Protein AF-A0A1B0BHH6-F1 (afdb_monomer_lite)

Sequence (664 aa):
THTTLCHPQTNGPFKRWLRALKNAIKRHGNTKWTNVLPLVLVGPRNTVSADTPYVRAKLVHGTTLQVPGQIAAAKPYSAYNASANTTCLQCKSTRKYTFIISQIIEFLEIAGMFISIVAHHFSMNAKVISTSVVALFSFFKISTELKLFEHHKNEIRENVFSPYHNPHFLGTRGIIVQLMEWPFLDIAEECRTLLGPRGYGGVQLLSYYIGSRSGTESDFWTMSRICNDAGVRLYADVNLNHMASLSTAYYSNVSTNGVVLSSLNRIVNITDYHYPGVPFTKSDFHKFCIVNNSVHAHEIRNCQKNGHPDLNHAQSGVKEKMVLMLNQFLKMGVAGFRIDAAKHVWPKDMKHIFDSLDNLNVDFNFSIGSRPFFYHDVVDMGSDSISKTEYTPIGVVTEYLYAVKLANIINAKSAPLTSLINWGPAMGFLSHQNALVFVDSHDTQRGLVSELSRNRVLTHKERTKYVIANVFMLAHPFGRLKRIMSSYHYLDGDVNRGAPRVNTTDGIRGPEFDANYQCRRVSGWVCEHRWPVMLNMVAFANYFNGRNLRETSVMYFQTNGPNQIAFCRGHAAFVAINNDSERIFSKKLYTSLPPGTYCDIITGGLAPNSDGCLGRHLLVNEQSYAQLQLPVASHVKFKYAHRIPNLNYGVLIVYVESKLREIR

Secondary structure (DSSP, 8-state):
-------GGGHHHHHHHHHHHHHHHHHT--S-GGGTHHHHTHHHHHSEETTEEEEHHHHHHSS----TT-------------------TTTTTHHHHHHHHHHHHHHHHHHHHHHHHHHTT----TTSHHHHHHHHHHHHHHHHHHHHHHHHHHHHHHTTS-GGG-----TT--EEEEETT--HHHHHHHIIIIITTTT--EEEEE-SSS-BTTB-HHHHHHHHHHHHHTT-EEEEEEE-SB-----TTTSTT---SSEEE-TTS-EEETTTTBBTTTTB-GGGBPPS-B---TT-HHHHHHSBGGGPPBB-TTSHHHHHHHHHHHHHHHHTT--EEEEETGGGS-HHHHHHHHHTSPPP-GGGSPPTTPPPEEEE-----SS-SS-GGGGGGGSEEE-HHHHHHHHHHHTTSSS-GGGGGG-SGGGTPPPGGGEEEES--TTGGGT--TTS-TT-S--GGGHHHHHHHHHHHHHS--SSEEEEEE-B---TT-TT--SPBPTTSSPBPPP-B-TTSPBPGGGTB--GGGSHHHHHHHHHHHHHTTS-HHHHSEEEEEESSTTEEEEEETTTEEEEEE--SS--EEEEEE--SPSEEEE-TTTT-BPTTSSSBSS-EEEE-TTSEEEEEE---------S-S--TT---SEEEEEGGGB-----

InterPro domains:
  IPR006046 Alpha amylase [PR00110] (231-242)
  IPR006046 Alpha amylase [PR00110] (334-345)
  IPR006046 Alpha amylase [PR00110] (373-391)
  IPR006046 Alpha amylase [PR00110] (433-445)
  IPR006047 Glycosyl hydrolase family 13, catalytic domain [PF00128] (212-347)
  IPR006047 Glycosyl hydrolase family 13, catalytic domain [SM00642] (174-541)
  IPR006048 Alpha-amylase/branching enzyme, C-terminal all beta [PF02806] (559-634)
  IPR013780 Glycosyl hydrolase, all-beta [G3DSA:2.60.40.1180] (552-643)
  IPR017853 Glycoside hydrolase superfamily [SSF51445] (166-540)
  IPR031319 Alpha-amylase, C-terminal domain [SM00632] (559-639)

Structure (mmCIF, N/CA/C/O backbone):
data_AF-A0A1B0BHH6-F1
#
_entry.id   AF-A0A1B0BHH6-F1
#
loop_
_atom_site.group_PDB
_atom_site.id
_atom_site.type_symbol
_atom_site.label_atom_id
_atom_site.label_alt_id
_atom_site.label_comp_id
_atom_site.label_asym_id
_atom_site.label_entity_id
_atom_site.label_seq_id
_atom_site.pdbx_PDB_ins_code
_atom_site.Cartn_x
_atom_site.Cartn_y
_atom_site.Cartn_z
_atom_site.occupancy
_atom_site.B_iso_or_equiv
_atom_site.auth_seq_id
_atom_site.auth_comp_id
_atom_site.auth_asym_id
_atom_site.auth_atom_id
_atom_site.pdbx_PDB_model_num
ATOM 1 N N . THR A 1 1 ? -57.599 9.030 5.280 1.00 27.88 1 THR A N 1
ATOM 2 C CA . THR A 1 1 ? -56.856 9.918 6.199 1.00 27.88 1 THR A CA 1
ATOM 3 C C . THR A 1 1 ? -55.374 9.574 6.122 1.00 27.88 1 THR A C 1
ATOM 5 O O . THR A 1 1 ? -55.040 8.403 6.154 1.00 27.88 1 THR A O 1
ATOM 8 N N . HIS A 1 2 ? -54.545 10.599 5.878 1.00 25.17 2 HIS A N 1
ATOM 9 C CA . HIS A 1 2 ? -53.069 10.672 5.805 1.00 25.17 2 HIS A CA 1
ATOM 10 C C . HIS A 1 2 ? -52.256 9.658 4.968 1.00 25.17 2 HIS A C 1
ATOM 12 O O . HIS A 1 2 ? -51.826 8.612 5.435 1.00 25.17 2 HIS A O 1
ATOM 18 N N . THR A 1 3 ? -51.910 10.082 3.745 1.00 29.16 3 THR A N 1
ATOM 19 C CA . THR A 1 3 ? -50.666 9.699 3.057 1.00 29.16 3 THR A CA 1
ATOM 20 C C . THR A 1 3 ? -49.457 10.182 3.860 1.00 29.16 3 THR A C 1
ATOM 22 O O . THR A 1 3 ? -49.413 11.352 4.249 1.00 29.16 3 THR A O 1
ATOM 25 N N . THR A 1 4 ? -48.477 9.307 4.064 1.00 32.75 4 THR A N 1
ATOM 26 C CA . THR A 1 4 ? -47.165 9.604 4.651 1.00 32.75 4 THR A CA 1
ATOM 27 C C . THR A 1 4 ? -46.501 10.801 3.953 1.00 32.75 4 THR A C 1
ATOM 29 O O . THR A 1 4 ? -46.492 10.905 2.726 1.00 32.75 4 THR A O 1
ATOM 32 N N . LEU A 1 5 ? -46.006 11.744 4.761 1.00 28.64 5 LEU A N 1
ATOM 33 C CA . LEU A 1 5 ? -45.487 13.054 4.357 1.00 28.64 5 LEU A CA 1
ATOM 34 C C . LEU A 1 5 ? -44.189 12.941 3.540 1.00 28.64 5 LEU A C 1
ATOM 36 O O . LEU A 1 5 ? -43.114 12.726 4.091 1.00 28.64 5 LEU A O 1
ATOM 40 N N . CYS A 1 6 ? -44.269 13.200 2.234 1.00 35.56 6 CYS A N 1
ATOM 41 C CA . CYS A 1 6 ? -43.178 13.882 1.540 1.00 35.56 6 CYS A CA 1
ATOM 42 C C . CYS A 1 6 ? -43.222 15.382 1.899 1.00 35.56 6 CYS A C 1
ATOM 44 O O . CYS A 1 6 ? -44.297 15.928 2.167 1.00 35.56 6 CYS A O 1
ATOM 46 N N . HIS A 1 7 ? -42.063 16.050 1.903 1.00 36.25 7 HIS A N 1
ATOM 47 C CA . HIS A 1 7 ? -41.911 17.483 2.200 1.00 36.25 7 HIS A CA 1
ATOM 48 C C . HIS A 1 7 ? -42.986 18.329 1.470 1.00 36.25 7 HIS A C 1
ATOM 50 O O . HIS A 1 7 ? -43.226 18.060 0.289 1.00 36.25 7 HIS A O 1
ATOM 56 N N . PRO A 1 8 ? -43.626 19.349 2.082 1.00 41.16 8 PRO A N 1
ATOM 57 C CA . PRO A 1 8 ? -44.790 20.055 1.513 1.00 41.16 8 PRO A CA 1
ATOM 58 C C . PRO A 1 8 ? -44.600 20.560 0.073 1.00 41.16 8 PRO A C 1
ATOM 60 O O . PRO A 1 8 ? -45.520 20.507 -0.741 1.00 41.16 8 PRO A O 1
ATOM 63 N N . GLN A 1 9 ? -43.371 20.953 -0.271 1.00 42.09 9 GLN A N 1
ATOM 64 C CA . GLN A 1 9 ? -42.975 21.416 -1.607 1.00 42.09 9 GLN A CA 1
ATOM 65 C C . GLN A 1 9 ? -42.968 20.311 -2.690 1.00 42.09 9 GLN A C 1
ATOM 67 O O . GLN A 1 9 ? -42.988 20.606 -3.881 1.00 42.09 9 GLN A O 1
ATOM 72 N N . THR A 1 10 ? -42.975 19.030 -2.309 1.00 42.94 10 THR A N 1
ATOM 73 C CA . THR A 1 10 ? -42.855 17.872 -3.223 1.00 42.94 10 THR A CA 1
ATOM 74 C C . THR A 1 10 ? -44.192 17.194 -3.553 1.00 42.94 10 THR A C 1
ATOM 76 O O . THR A 1 10 ? -44.294 16.452 -4.534 1.00 42.94 10 THR A O 1
ATOM 79 N N . ASN A 1 11 ? -45.260 17.511 -2.811 1.00 47.59 11 ASN A N 1
ATOM 80 C CA . ASN A 1 11 ? -46.588 16.917 -3.005 1.00 47.59 11 ASN A CA 1
ATOM 81 C C . ASN A 1 11 ? -47.253 17.324 -4.331 1.00 47.59 11 ASN A C 1
ATOM 83 O O . ASN A 1 11 ? -47.922 16.509 -4.972 1.00 47.59 11 ASN A O 1
ATOM 87 N N . GLY A 1 12 ? -47.073 18.574 -4.763 1.00 53.06 12 GLY A N 1
ATOM 88 C CA . GLY A 1 12 ? -47.576 19.065 -6.052 1.00 53.06 12 GLY A CA 1
ATOM 89 C C . GLY A 1 12 ? -46.929 18.353 -7.252 1.00 53.06 12 GLY A C 1
ATOM 90 O O . GLY A 1 12 ? -47.652 17.759 -8.061 1.00 53.06 12 GLY A O 1
ATOM 91 N N . PRO A 1 13 ? -45.585 18.340 -7.349 1.00 52.41 13 PRO A N 1
ATOM 92 C CA . PRO A 1 13 ? -44.849 17.634 -8.399 1.00 52.41 13 PRO A CA 1
ATOM 93 C C . PRO A 1 13 ? -45.172 16.135 -8.485 1.00 52.41 13 PRO A C 1
ATOM 95 O O . PRO A 1 13 ? -45.364 15.604 -9.583 1.00 52.41 13 PRO A O 1
ATOM 98 N N . PHE A 1 14 ? -45.302 15.456 -7.339 1.00 49.16 14 PHE A N 1
ATOM 99 C CA . PHE A 1 14 ? -45.637 14.031 -7.288 1.00 49.16 14 PHE A CA 1
ATOM 100 C C . PHE A 1 14 ? -47.052 13.748 -7.813 1.00 49.16 14 PHE A C 1
ATOM 102 O O . PHE A 1 14 ? -47.242 12.874 -8.662 1.00 49.16 14 PHE A O 1
ATOM 109 N N . LYS A 1 15 ? -48.051 14.538 -7.393 1.00 52.47 15 LYS A N 1
ATOM 110 C CA . LYS A 1 15 ? -49.434 14.409 -7.886 1.00 52.47 15 LYS A CA 1
ATOM 111 C C . LYS A 1 15 ? -49.543 14.673 -9.392 1.00 52.47 15 LYS A C 1
ATOM 113 O O . LYS A 1 15 ? -50.287 13.965 -10.073 1.00 52.47 15 LYS A O 1
ATOM 118 N N . ARG A 1 16 ? -48.796 15.649 -9.928 1.00 59.22 16 ARG A N 1
ATOM 119 C CA . ARG A 1 16 ? -48.742 15.933 -11.378 1.00 59.22 16 ARG A CA 1
ATOM 120 C C . ARG A 1 16 ? -48.140 14.769 -12.163 1.00 59.22 16 ARG A C 1
ATOM 122 O O . ARG A 1 16 ? -48.724 14.342 -13.157 1.00 59.22 16 ARG A O 1
ATOM 129 N N . TRP A 1 17 ? -47.027 14.216 -11.685 1.00 61.88 17 TRP A N 1
ATOM 130 C CA . TRP A 1 17 ? -46.388 13.055 -12.307 1.00 61.88 17 TRP A CA 1
ATOM 131 C C . TRP A 1 17 ? -47.300 11.822 -12.300 1.00 61.88 17 TRP A C 1
ATOM 133 O O . TRP A 1 17 ? -47.495 11.188 -13.336 1.00 61.88 17 TRP A O 1
ATOM 143 N N . LEU A 1 18 ? -47.946 11.536 -11.166 1.00 56.75 18 LEU A N 1
ATOM 144 C CA . LEU A 1 18 ? -48.857 10.399 -11.035 1.00 56.75 18 LEU A CA 1
ATOM 145 C C . LEU A 1 18 ? -50.078 10.525 -11.961 1.00 56.75 18 LEU A C 1
ATOM 147 O O . LEU A 1 18 ? -50.542 9.530 -12.517 1.00 56.75 18 LEU A O 1
ATOM 151 N N . ARG A 1 19 ? -50.594 11.745 -12.164 1.00 62.09 19 ARG A N 1
ATOM 152 C CA . ARG A 1 19 ? -51.700 12.013 -13.097 1.00 62.09 19 ARG A CA 1
ATOM 153 C C . ARG A 1 19 ? -51.282 11.782 -14.553 1.00 62.09 19 ARG A C 1
ATOM 155 O O . ARG A 1 19 ? -52.027 11.144 -15.293 1.00 62.09 19 ARG A O 1
ATOM 162 N N . ALA A 1 20 ? -50.092 12.241 -14.943 1.00 63.00 20 ALA A N 1
ATOM 163 C CA . ALA A 1 20 ? -49.548 12.018 -16.283 1.00 63.00 20 ALA A CA 1
ATOM 164 C C . ALA A 1 20 ? -49.331 10.522 -16.569 1.00 63.00 20 ALA A C 1
ATOM 166 O O . ALA A 1 20 ? -49.747 10.030 -17.617 1.00 63.00 20 ALA A O 1
ATOM 167 N N . LEU A 1 21 ? -48.778 9.781 -15.602 1.00 64.62 21 LEU A N 1
ATOM 168 C CA . LEU A 1 21 ? -48.580 8.336 -15.709 1.00 64.62 21 LEU A CA 1
ATOM 169 C C . LEU A 1 21 ? -49.911 7.582 -15.849 1.00 64.62 21 LEU A C 1
ATOM 171 O O . LEU A 1 21 ? -50.059 6.752 -16.742 1.00 64.62 21 LEU A O 1
ATOM 175 N N . LYS A 1 22 ? -50.909 7.907 -15.017 1.00 64.19 22 LYS A N 1
ATOM 176 C CA . LYS A 1 22 ? -52.246 7.294 -15.096 1.00 64.19 22 LYS A CA 1
ATOM 177 C C . LYS A 1 22 ? -52.918 7.541 -16.447 1.00 64.19 22 LYS A C 1
ATOM 179 O O . LYS A 1 22 ? -53.512 6.621 -17.000 1.00 64.19 22 LYS A O 1
ATOM 184 N N . ASN A 1 23 ? -52.812 8.753 -16.992 1.00 65.38 23 ASN A N 1
ATOM 185 C CA . ASN A 1 23 ? -53.379 9.079 -18.301 1.00 65.38 23 ASN A CA 1
ATOM 186 C C . ASN A 1 23 ? -52.669 8.334 -19.438 1.00 65.38 23 ASN A C 1
ATOM 188 O O . ASN A 1 23 ? -53.336 7.844 -20.346 1.00 65.38 23 ASN A O 1
ATOM 192 N N . ALA A 1 24 ? -51.341 8.208 -19.372 1.00 66.12 24 ALA A N 1
ATOM 193 C CA . ALA A 1 24 ? -50.573 7.462 -20.362 1.00 66.12 24 ALA A CA 1
ATOM 194 C C . ALA A 1 24 ? -50.929 5.967 -20.339 1.00 66.12 24 ALA A C 1
ATOM 196 O O . ALA A 1 24 ? -51.211 5.395 -21.385 1.00 66.12 24 ALA A O 1
ATOM 197 N N . ILE A 1 25 ? -51.039 5.361 -19.152 1.00 64.31 25 ILE A N 1
ATOM 198 C CA . ILE A 1 25 ? -51.458 3.959 -19.002 1.00 64.31 25 ILE A CA 1
ATOM 199 C C . ILE A 1 25 ? -52.874 3.736 -19.557 1.00 64.31 25 ILE A C 1
ATOM 201 O O . ILE A 1 25 ? -53.089 2.796 -20.319 1.00 64.31 25 ILE A O 1
ATOM 205 N N . LYS A 1 26 ? -53.831 4.622 -19.237 1.00 68.19 26 LYS A N 1
ATOM 206 C CA . LYS A 1 26 ? -55.217 4.523 -19.732 1.00 68.19 26 LYS A CA 1
ATOM 207 C C . LYS A 1 26 ? -55.317 4.570 -21.259 1.00 68.19 26 LYS A C 1
ATOM 209 O O . LYS A 1 26 ? -56.177 3.903 -21.821 1.00 68.19 26 LYS A O 1
ATOM 214 N N . ARG A 1 27 ? -54.435 5.316 -21.936 1.00 66.50 27 ARG A N 1
ATOM 215 C CA . ARG A 1 27 ? -54.416 5.413 -23.407 1.00 66.50 27 ARG A CA 1
ATOM 216 C C . ARG A 1 27 ? -53.961 4.134 -24.110 1.00 66.50 27 ARG A C 1
ATOM 218 O O . ARG A 1 27 ? -54.283 3.965 -25.277 1.00 66.50 27 ARG A O 1
ATOM 225 N N . HIS A 1 28 ? -53.257 3.233 -23.424 1.00 65.50 28 HIS A N 1
ATOM 226 C CA . HIS A 1 28 ? -52.828 1.959 -24.009 1.00 65.50 28 HIS A CA 1
ATOM 227 C C . HIS A 1 28 ? -53.898 0.854 -23.950 1.00 65.50 28 HIS A C 1
ATOM 229 O O . HIS A 1 28 ? -53.645 -0.232 -24.464 1.00 65.50 28 HIS A O 1
ATOM 235 N N . GLY A 1 29 ? -55.071 1.107 -23.346 1.00 54.72 29 GLY A N 1
ATOM 236 C CA . GLY A 1 29 ? -56.290 0.289 -23.485 1.00 54.72 29 GLY A CA 1
ATOM 237 C C . GLY A 1 29 ? -56.203 -1.192 -23.078 1.00 54.72 29 GLY A C 1
ATOM 238 O O . GLY A 1 29 ? -57.144 -1.939 -23.318 1.00 54.72 29 GLY A O 1
ATOM 239 N N . ASN A 1 30 ? -55.094 -1.639 -22.482 1.00 56.28 30 ASN A N 1
ATOM 240 C CA . ASN A 1 30 ? -54.796 -3.052 -22.244 1.00 56.28 30 ASN A CA 1
ATOM 241 C C . ASN A 1 30 ? -55.114 -3.459 -20.793 1.00 56.28 30 ASN A C 1
ATOM 243 O O . ASN A 1 30 ? -54.679 -2.796 -19.849 1.00 56.28 30 ASN A O 1
ATOM 247 N N . THR A 1 31 ? -55.814 -4.584 -20.603 1.00 50.97 31 THR A N 1
ATOM 248 C CA . THR A 1 31 ? -56.132 -5.164 -19.283 1.00 50.97 31 THR A CA 1
ATOM 249 C C . THR A 1 31 ? -54.884 -5.611 -18.509 1.00 50.97 31 THR A C 1
ATOM 251 O O . THR A 1 31 ? -54.912 -5.659 -17.281 1.00 50.97 31 THR A O 1
ATOM 254 N N . LYS A 1 32 ? -53.754 -5.845 -19.195 1.00 62.28 32 LYS A N 1
ATOM 255 C CA . LYS A 1 32 ? -52.427 -6.115 -18.611 1.00 62.28 32 LYS A CA 1
ATOM 256 C C . LYS A 1 32 ? -51.472 -4.934 -18.809 1.00 62.28 32 LYS A C 1
ATOM 258 O O . LYS A 1 32 ? -50.445 -5.036 -19.481 1.00 62.28 32 LYS A O 1
ATOM 263 N N . TRP A 1 33 ? -51.810 -3.794 -18.210 1.00 53.72 33 TRP A N 1
ATOM 264 C CA . TRP A 1 33 ? -51.033 -2.546 -18.280 1.00 53.72 33 TRP A CA 1
ATOM 265 C C . TRP A 1 33 ? -49.553 -2.686 -17.871 1.00 53.72 33 TRP A C 1
ATOM 267 O O . TRP A 1 33 ? -48.714 -1.909 -18.326 1.00 53.72 33 TRP A O 1
ATOM 277 N N . THR A 1 34 ? -49.208 -3.692 -17.063 1.00 60.72 34 THR A N 1
ATOM 278 C CA . THR A 1 34 ? -47.826 -4.008 -16.664 1.00 60.72 34 THR A CA 1
ATOM 279 C C . THR A 1 34 ? -46.916 -4.302 -17.857 1.00 60.72 34 THR A C 1
ATOM 281 O O . THR A 1 34 ? -45.734 -3.980 -17.808 1.00 60.72 34 THR A O 1
ATOM 284 N N . ASN A 1 35 ? -47.460 -4.831 -18.957 1.00 56.59 35 ASN A N 1
ATOM 285 C CA . ASN A 1 35 ? -46.676 -5.181 -20.145 1.00 56.59 35 ASN A CA 1
ATOM 286 C C . ASN A 1 35 ? -46.259 -3.953 -20.969 1.00 56.59 35 ASN A C 1
ATOM 288 O O . ASN A 1 35 ? -45.257 -3.993 -21.674 1.00 56.59 35 ASN A O 1
ATOM 292 N N . VAL A 1 36 ? -47.014 -2.854 -20.880 1.00 57.12 36 VAL A N 1
ATOM 293 C CA . VAL A 1 36 ? -46.724 -1.596 -21.593 1.00 57.12 36 VAL A CA 1
ATOM 294 C C . VAL A 1 36 ? -46.055 -0.557 -20.693 1.00 57.12 36 VAL A C 1
ATOM 296 O O . VAL A 1 36 ? -45.536 0.444 -21.183 1.00 57.12 36 VAL A O 1
ATOM 299 N N . LEU A 1 37 ? -46.016 -0.802 -19.378 1.00 59.62 37 LEU A N 1
ATOM 300 C CA . LEU A 1 37 ? -45.475 0.114 -18.378 1.00 59.62 37 LEU A CA 1
ATOM 301 C C . LEU A 1 37 ? -44.012 0.525 -18.635 1.00 59.62 37 LEU A C 1
ATOM 303 O O . LEU A 1 37 ? -43.740 1.724 -18.549 1.00 59.62 37 LEU A O 1
ATOM 307 N N . PRO A 1 38 ? -43.076 -0.377 -19.003 1.00 62.47 38 PRO A N 1
ATOM 308 C CA . PRO A 1 38 ? -41.693 0.020 -19.271 1.00 62.47 38 PRO A CA 1
ATOM 309 C C . PRO A 1 38 ? -41.581 1.021 -20.425 1.00 62.47 38 PRO A C 1
ATOM 311 O O . PRO A 1 38 ? -40.790 1.957 -20.348 1.00 62.47 38 PRO A O 1
ATOM 314 N N . LEU A 1 39 ? -42.414 0.860 -21.460 1.00 62.38 39 LEU A N 1
ATOM 315 C CA . LEU A 1 39 ? -42.466 1.751 -22.619 1.00 62.38 39 LEU A CA 1
ATOM 316 C C . LEU A 1 39 ? -43.119 3.093 -22.255 1.00 62.38 39 LEU A C 1
ATOM 318 O O . LEU A 1 39 ? -42.589 4.157 -22.570 1.00 62.38 39 LEU A O 1
ATOM 322 N N . VAL A 1 40 ? -44.233 3.045 -21.517 1.00 67.56 40 VAL A N 1
ATOM 323 C CA . VAL A 1 40 ? -44.950 4.229 -21.024 1.00 67.56 40 VAL A CA 1
ATOM 324 C C . VAL A 1 40 ? -44.062 5.085 -20.126 1.00 67.56 40 VAL A C 1
ATOM 326 O O . VAL A 1 40 ? -44.125 6.306 -20.209 1.00 67.56 40 VAL A O 1
ATOM 329 N N . LEU A 1 41 ? -43.210 4.475 -19.295 1.00 65.62 41 LEU A N 1
ATOM 330 C CA . LEU A 1 41 ? -42.314 5.183 -18.377 1.00 65.62 41 LEU A CA 1
ATOM 331 C C . LEU A 1 41 ? -41.176 5.938 -19.080 1.00 65.62 41 LEU A C 1
ATOM 333 O O . LEU A 1 41 ? -40.623 6.860 -18.477 1.00 65.62 41 LEU A O 1
ATOM 337 N N . VAL A 1 42 ? -40.848 5.620 -20.339 1.00 67.75 42 VAL A N 1
ATOM 338 C CA . VAL A 1 42 ? -39.834 6.364 -21.112 1.00 67.75 42 VAL A CA 1
ATOM 339 C C . VAL A 1 42 ? -40.268 7.815 -21.323 1.00 67.75 42 VAL A C 1
ATOM 341 O O . VAL A 1 42 ? -39.464 8.726 -21.134 1.00 67.75 42 VAL A O 1
ATOM 344 N N . GLY A 1 43 ? -41.547 8.045 -21.634 1.00 65.44 43 GLY A N 1
ATOM 345 C CA . GLY A 1 43 ? -42.096 9.385 -21.859 1.00 65.44 43 GLY A CA 1
ATOM 346 C C . GLY A 1 43 ? -41.910 10.311 -20.647 1.00 65.44 43 GLY A C 1
ATOM 347 O O . GLY A 1 43 ? -41.144 11.267 -20.735 1.00 65.44 43 GLY A O 1
ATOM 348 N N . PRO A 1 44 ? -42.511 10.013 -19.479 1.00 64.00 44 PRO A N 1
ATOM 349 C CA . PRO A 1 44 ? -42.394 10.826 -18.266 1.00 64.00 44 PRO A CA 1
ATOM 350 C C . PRO A 1 44 ? -40.960 11.008 -17.745 1.00 64.00 44 PRO A C 1
ATOM 352 O O . PRO A 1 44 ? -40.694 11.949 -16.994 1.00 64.00 44 PRO A O 1
ATOM 355 N N . ARG A 1 45 ? -40.035 10.102 -18.094 1.00 63.12 45 ARG A N 1
ATOM 356 C CA . ARG A 1 45 ? -38.611 10.198 -17.728 1.00 63.12 45 ARG A CA 1
ATOM 357 C C . ARG A 1 45 ? -37.822 11.115 -18.668 1.00 63.12 45 ARG A C 1
ATOM 359 O O . ARG A 1 45 ? -36.829 11.695 -18.226 1.00 63.12 45 ARG A O 1
ATOM 366 N N . ASN A 1 46 ? -38.292 11.286 -19.905 1.00 63.72 46 ASN A N 1
ATOM 367 C CA . ASN A 1 46 ? -37.699 12.161 -20.917 1.00 63.72 46 ASN A CA 1
ATOM 368 C C . ASN A 1 46 ? -38.393 13.519 -21.083 1.00 63.72 46 ASN A C 1
ATOM 370 O O . ASN A 1 46 ? -37.851 14.404 -21.739 1.00 63.72 46 ASN A O 1
ATOM 374 N N . THR A 1 47 ? -39.559 13.725 -20.476 1.00 62.41 47 THR A N 1
ATOM 375 C CA . THR A 1 47 ? -40.212 15.038 -20.452 1.00 62.41 47 THR A CA 1
ATOM 376 C C . THR A 1 47 ? -39.486 15.996 -19.510 1.00 62.41 47 THR A C 1
ATOM 378 O O . THR A 1 47 ? -39.212 15.651 -18.354 1.00 62.41 47 THR A O 1
ATOM 381 N N . VAL A 1 48 ? -39.222 17.212 -19.991 1.00 58.03 48 VAL A N 1
ATOM 382 C CA . VAL A 1 48 ? -38.750 18.333 -19.166 1.00 58.03 48 VAL A CA 1
ATOM 383 C C . VAL A 1 48 ? -39.798 18.620 -18.092 1.00 58.03 48 VAL A C 1
ATOM 385 O O . VAL A 1 48 ? -41.001 18.628 -18.363 1.00 58.03 48 VAL A O 1
ATOM 388 N N . SER A 1 49 ? -39.354 18.772 -16.846 1.00 54.38 49 SER A N 1
ATOM 389 C CA . SER A 1 49 ? -40.266 19.097 -15.752 1.00 54.38 49 SER A CA 1
ATOM 390 C C . SER A 1 49 ? -40.711 20.555 -15.868 1.00 54.38 49 SER A C 1
ATOM 392 O O . SER A 1 49 ? -39.897 21.416 -16.157 1.00 54.38 49 SER A O 1
ATOM 394 N N . ALA A 1 50 ? -41.970 20.876 -15.570 1.00 54.88 50 ALA A N 1
ATOM 395 C CA . ALA A 1 50 ? -42.382 22.284 -15.457 1.00 54.88 50 ALA A CA 1
ATOM 396 C C . ALA A 1 50 ? -41.672 23.008 -14.291 1.00 54.88 50 ALA A C 1
ATOM 398 O O . ALA A 1 50 ? -41.612 24.230 -14.264 1.00 54.88 50 ALA A O 1
ATOM 399 N N . ASP A 1 51 ? -41.128 22.237 -13.343 1.00 53.97 51 ASP A N 1
ATOM 400 C CA . ASP A 1 51 ? -40.486 22.731 -12.124 1.00 53.97 51 ASP A CA 1
ATOM 401 C C . ASP A 1 51 ? -38.946 22.866 -12.261 1.00 53.97 51 ASP A C 1
ATOM 403 O O . ASP A 1 51 ? -38.307 23.455 -11.394 1.00 53.97 51 ASP A O 1
ATOM 407 N N . THR A 1 52 ? -38.324 22.319 -13.322 1.00 53.34 52 THR A N 1
ATOM 408 C CA . THR A 1 52 ? -36.872 22.427 -13.593 1.00 53.34 52 THR A CA 1
ATOM 409 C C . THR A 1 52 ? -36.587 22.418 -15.103 1.00 53.34 52 THR A C 1
ATOM 411 O O . THR A 1 52 ? -37.192 21.626 -15.820 1.00 53.34 52 THR A O 1
ATOM 414 N N . PRO A 1 53 ? -35.608 23.186 -15.625 1.00 51.22 53 PRO A N 1
ATOM 415 C CA . PRO A 1 53 ? -35.321 23.242 -17.068 1.00 51.22 53 PRO A CA 1
ATOM 416 C C . PRO A 1 53 ? -34.629 21.976 -17.615 1.00 51.22 53 PRO A C 1
ATOM 418 O O . PRO A 1 53 ? -34.133 21.965 -18.740 1.00 51.22 53 PRO A O 1
ATOM 421 N N . TYR A 1 54 ? -34.577 20.894 -16.832 1.00 54.19 54 TYR A N 1
ATOM 422 C CA . TYR A 1 54 ? -33.851 19.673 -17.157 1.00 54.19 54 TYR A CA 1
ATOM 423 C C . TYR A 1 54 ? -34.779 18.460 -17.241 1.00 54.19 54 TYR A C 1
ATOM 425 O O . TYR A 1 54 ? -35.779 18.330 -16.532 1.00 54.19 54 TYR A O 1
ATOM 433 N N . VAL A 1 55 ? -34.397 17.519 -18.102 1.00 58.38 55 VAL A N 1
ATOM 434 C CA . VAL A 1 55 ? -35.031 16.204 -18.210 1.00 58.38 55 VAL A CA 1
ATOM 435 C C . VAL A 1 55 ? -34.673 15.357 -16.986 1.00 58.38 55 VAL A C 1
ATOM 437 O O . VAL A 1 55 ? -33.506 15.276 -16.601 1.00 58.38 55 VAL A O 1
ATOM 440 N N . ARG A 1 56 ? -35.661 14.675 -16.393 1.00 58.88 56 ARG A N 1
ATOM 441 C CA . ARG A 1 56 ? -35.476 13.888 -15.156 1.00 58.88 56 ARG A CA 1
ATOM 442 C C . ARG A 1 56 ? -34.422 12.791 -15.306 1.00 58.88 56 ARG A C 1
ATOM 444 O O . ARG A 1 56 ? -33.605 12.617 -14.410 1.00 58.88 56 ARG A O 1
ATOM 451 N N . ALA A 1 57 ? -34.386 12.107 -16.451 1.00 56.12 57 ALA A N 1
ATOM 452 C CA . ALA A 1 57 ? -33.346 11.123 -16.748 1.00 56.12 57 ALA A CA 1
ATOM 453 C C . ALA A 1 57 ? -31.930 11.727 -16.739 1.00 56.12 57 ALA A C 1
ATOM 455 O O . ALA A 1 57 ? -31.010 11.098 -16.228 1.00 56.12 57 ALA A O 1
ATOM 456 N N . LYS A 1 58 ? -31.758 12.971 -17.205 1.00 48.56 58 LYS A N 1
ATOM 457 C CA . LYS A 1 58 ? -30.453 13.646 -17.230 1.00 48.56 58 LYS A CA 1
ATOM 458 C C . LYS A 1 58 ? -29.964 14.024 -15.830 1.00 48.56 58 LYS A C 1
ATOM 460 O O . LYS A 1 58 ? -28.772 13.942 -15.571 1.00 48.56 58 LYS A O 1
ATOM 465 N N . LEU A 1 59 ? -30.875 14.375 -14.920 1.00 48.38 59 LEU A N 1
ATOM 466 C CA . LEU A 1 59 ? -30.543 14.660 -13.517 1.00 48.38 59 LEU A CA 1
ATOM 467 C C . LEU A 1 59 ? -30.103 13.406 -12.748 1.00 48.38 59 LEU A C 1
ATOM 469 O O . LEU A 1 59 ? -29.223 13.487 -11.901 1.00 48.38 59 LEU A O 1
ATOM 473 N N . VAL A 1 60 ? -30.718 12.257 -13.036 1.00 46.47 60 VAL A N 1
ATOM 474 C CA . VAL A 1 60 ? -30.472 11.010 -12.290 1.00 46.47 60 VAL A CA 1
ATOM 475 C C . VAL A 1 60 ? -29.357 10.171 -12.919 1.00 46.47 60 VAL A C 1
ATOM 477 O O . VAL A 1 60 ? -28.590 9.529 -12.209 1.00 46.47 60 VAL A O 1
ATOM 480 N N . HIS A 1 61 ? -29.253 10.172 -14.248 1.00 47.47 61 HIS A N 1
ATOM 481 C CA . HIS A 1 61 ? -28.364 9.284 -15.001 1.00 47.47 61 HIS A CA 1
ATOM 482 C C . HIS A 1 61 ? -27.320 10.031 -15.843 1.00 47.47 61 HIS A C 1
ATOM 484 O O . HIS A 1 61 ? -26.582 9.397 -16.590 1.00 47.47 61 HIS A O 1
ATOM 490 N N . GLY A 1 62 ? -27.276 11.367 -15.793 1.00 44.03 62 GLY A N 1
ATOM 491 C CA . GLY A 1 62 ? -26.359 12.182 -16.603 1.00 44.03 62 GLY A CA 1
ATOM 492 C C . GLY A 1 62 ? -26.676 12.210 -18.107 1.00 44.03 62 GLY A C 1
ATOM 493 O O . GLY A 1 62 ? -26.022 12.932 -18.854 1.00 44.03 62 GLY A O 1
ATOM 494 N N . THR A 1 63 ? -27.690 11.467 -18.569 1.00 59.22 63 THR A N 1
ATOM 495 C CA . THR A 1 63 ? -28.068 11.331 -19.986 1.00 59.22 63 THR A CA 1
ATOM 496 C C . THR A 1 63 ? -29.583 11.150 -20.174 1.00 59.22 63 THR A C 1
ATOM 498 O O . THR A 1 63 ? -30.306 10.841 -19.227 1.00 59.22 63 THR A O 1
ATOM 501 N N . THR A 1 64 ? -30.094 11.363 -21.389 1.00 60.19 64 THR A N 1
ATOM 502 C CA . THR A 1 64 ? -31.500 11.103 -21.761 1.00 60.19 64 THR A CA 1
ATOM 503 C C . THR A 1 64 ? -31.711 9.641 -22.155 1.00 60.19 64 THR A C 1
ATOM 505 O O . THR A 1 64 ? -30.808 9.011 -22.702 1.00 60.19 64 THR A O 1
ATOM 508 N N . LEU A 1 65 ? -32.908 9.093 -21.933 1.00 61.72 65 LEU A N 1
ATOM 509 C CA . LEU A 1 65 ? -33.233 7.718 -22.333 1.00 61.72 65 LEU A CA 1
ATOM 510 C C . LEU A 1 65 ? -33.628 7.677 -23.819 1.00 61.72 65 LEU A C 1
ATOM 512 O O . LEU A 1 65 ? -34.298 8.585 -24.299 1.00 61.72 65 LEU A O 1
ATOM 516 N N . GLN A 1 66 ? -33.273 6.622 -24.549 1.00 55.25 66 GLN A N 1
ATOM 517 C CA . GLN A 1 66 ? -33.721 6.413 -25.933 1.00 55.25 66 GLN A CA 1
ATOM 518 C C . GLN A 1 66 ? -34.392 5.047 -26.085 1.00 55.25 66 GLN A C 1
ATOM 520 O O . GLN A 1 66 ? -34.029 4.090 -25.400 1.00 55.25 66 GLN A O 1
ATOM 525 N N . VAL A 1 67 ? -35.384 4.959 -26.975 1.00 49.81 67 VAL A N 1
ATOM 526 C CA . VAL A 1 67 ? -36.063 3.696 -27.296 1.00 49.81 67 VAL A CA 1
ATOM 527 C C . VAL A 1 67 ? -35.207 2.922 -28.311 1.00 49.81 67 VAL A C 1
ATOM 529 O O . VAL A 1 67 ? -34.699 3.540 -29.252 1.00 49.81 67 VAL A O 1
ATOM 532 N N . PRO A 1 68 ? -35.033 1.594 -28.172 1.00 36.69 68 PRO A N 1
ATOM 533 C CA . PRO A 1 68 ? -34.294 0.791 -29.146 1.00 36.69 68 PRO A CA 1
ATOM 534 C C . PRO A 1 68 ? -34.995 0.847 -30.513 1.00 36.69 68 PRO A C 1
ATOM 536 O O . PRO A 1 68 ? -36.032 0.219 -30.701 1.00 36.69 68 PRO A O 1
ATOM 539 N N . GLY A 1 69 ? -34.466 1.644 -31.445 1.00 42.41 69 GLY A N 1
ATOM 540 C CA . GLY A 1 69 ? -35.058 1.845 -32.775 1.00 42.41 69 GLY A CA 1
ATOM 541 C C . GLY A 1 69 ? -34.787 3.204 -33.428 1.00 42.41 69 GLY A C 1
ATOM 542 O O . GLY A 1 69 ? -34.928 3.314 -34.637 1.00 42.41 69 GLY A O 1
ATOM 543 N N . GLN A 1 70 ? -34.336 4.224 -32.688 1.00 35.06 70 GLN A N 1
ATOM 544 C CA . GLN A 1 70 ? -33.985 5.542 -33.259 1.00 35.06 70 GLN A CA 1
ATOM 545 C C . GLN A 1 70 ? -32.508 5.677 -33.690 1.00 35.06 70 GLN A C 1
ATOM 547 O O . GLN A 1 70 ? -31.934 6.762 -33.645 1.00 35.06 70 GLN A O 1
ATOM 552 N N . ILE A 1 71 ? -31.879 4.585 -34.136 1.00 35.06 71 ILE A N 1
ATOM 553 C CA . ILE A 1 71 ? -30.522 4.609 -34.707 1.00 35.06 71 ILE A CA 1
ATOM 554 C C . ILE A 1 71 ? -30.640 4.398 -36.227 1.00 35.06 71 ILE A C 1
ATOM 556 O O . ILE A 1 71 ? -30.668 3.253 -36.666 1.00 35.06 71 ILE A O 1
ATOM 560 N N . ALA A 1 72 ? -30.733 5.517 -36.968 1.00 27.36 72 ALA A N 1
ATOM 561 C CA . ALA A 1 72 ? -30.702 5.750 -38.437 1.00 27.36 72 ALA A CA 1
ATOM 562 C C . ALA A 1 72 ? -31.939 6.574 -38.883 1.00 27.36 72 ALA A C 1
ATOM 564 O O . ALA A 1 72 ? -33.052 6.222 -38.522 1.00 27.36 72 ALA A O 1
ATOM 565 N N . ALA A 1 73 ? -31.873 7.670 -39.648 1.00 27.98 73 ALA A N 1
ATOM 566 C CA . ALA A 1 73 ? -30.789 8.305 -40.394 1.00 27.98 73 ALA A CA 1
ATOM 567 C C . ALA A 1 73 ? -31.091 9.802 -40.641 1.00 27.98 73 ALA A C 1
ATOM 569 O O . ALA A 1 73 ? -32.249 10.197 -40.728 1.00 27.98 73 ALA A O 1
ATOM 570 N N . ALA A 1 74 ? -30.039 10.588 -40.880 1.00 23.69 74 ALA A N 1
ATOM 571 C CA . ALA A 1 74 ? -29.983 11.505 -42.019 1.00 23.69 74 ALA A CA 1
ATOM 572 C C . ALA A 1 74 ? -28.510 11.675 -42.428 1.00 23.69 74 ALA A C 1
ATOM 574 O O . ALA A 1 74 ? -27.703 12.231 -41.686 1.00 23.69 74 ALA A O 1
ATOM 575 N N . LYS A 1 75 ? -28.153 11.167 -43.607 1.00 30.59 75 LYS A N 1
ATOM 576 C CA . LYS A 1 75 ? -27.002 11.624 -44.394 1.00 30.59 75 LYS A CA 1
ATOM 577 C C . LYS A 1 75 ? -27.422 11.661 -45.862 1.00 30.59 75 LYS A C 1
ATOM 579 O O . LYS A 1 75 ? -28.132 10.750 -46.288 1.00 30.59 75 LYS A O 1
ATOM 584 N N . PRO A 1 76 ? -26.893 12.615 -46.640 1.00 29.77 76 PRO A N 1
ATOM 585 C CA . PRO A 1 76 ? -26.556 12.346 -48.033 1.00 29.77 76 PRO A CA 1
ATOM 586 C C . PRO A 1 76 ? -25.063 12.575 -48.356 1.00 29.77 76 PRO A C 1
ATOM 588 O O . PRO A 1 76 ? -24.510 13.605 -47.989 1.00 29.77 76 PRO A O 1
ATOM 591 N N . TYR A 1 77 ? -24.516 11.609 -49.121 1.00 23.48 77 TYR A N 1
ATOM 592 C CA . TYR A 1 77 ? -23.442 11.661 -50.146 1.00 23.48 77 TYR A CA 1
ATOM 593 C C . TYR A 1 77 ? -21.983 11.951 -49.701 1.00 23.48 77 TYR A C 1
ATOM 595 O O . TYR A 1 77 ? -21.739 12.849 -48.915 1.00 23.48 77 TYR A O 1
ATOM 603 N N . SER A 1 78 ? -20.924 11.255 -50.160 1.00 27.59 78 SER A N 1
ATOM 604 C CA . SER A 1 78 ? -20.745 10.253 -51.234 1.00 27.59 78 SER A CA 1
ATOM 605 C C . SER A 1 78 ? -19.432 9.435 -51.082 1.00 27.59 78 SER A C 1
ATOM 607 O O . SER A 1 78 ? -18.462 9.926 -50.519 1.00 27.59 78 SER A O 1
ATOM 609 N N . ALA A 1 79 ? -19.483 8.188 -51.584 1.00 25.81 79 ALA A N 1
ATOM 610 C CA . ALA A 1 79 ? -18.465 7.306 -52.199 1.00 25.81 79 ALA A CA 1
ATOM 611 C C . ALA A 1 79 ? -17.039 7.119 -51.609 1.00 25.81 79 ALA A C 1
ATOM 613 O O . ALA A 1 79 ? -16.181 7.975 -51.774 1.00 25.81 79 ALA A O 1
ATOM 614 N N . TYR A 1 80 ? -16.728 5.916 -51.087 1.00 23.88 80 TYR A N 1
ATOM 615 C CA . TYR A 1 80 ? -16.037 4.827 -51.823 1.00 23.88 80 TYR A CA 1
ATOM 616 C C . TYR A 1 80 ? -15.950 3.516 -50.990 1.00 23.88 80 TYR A C 1
ATOM 618 O O . TYR A 1 80 ? -15.764 3.535 -49.776 1.00 23.88 80 TYR A O 1
ATOM 626 N N . ASN A 1 81 ? -16.134 2.392 -51.694 1.00 25.52 81 ASN A N 1
ATOM 627 C CA . ASN A 1 81 ? -16.040 0.960 -51.327 1.00 25.52 81 ASN A CA 1
ATOM 628 C C . ASN A 1 81 ? -14.615 0.536 -50.876 1.00 25.52 81 ASN A C 1
ATOM 630 O O . ASN A 1 81 ? -13.669 1.209 -51.256 1.00 25.52 81 ASN A O 1
ATOM 634 N N . ALA A 1 82 ? -14.309 -0.584 -50.196 1.00 27.28 82 ALA A N 1
ATOM 635 C CA . ALA A 1 82 ? -15.047 -1.685 -49.562 1.00 27.28 82 ALA A CA 1
ATOM 636 C C . ALA A 1 82 ? -14.072 -2.592 -48.754 1.00 27.28 82 ALA A C 1
ATOM 638 O O . ALA A 1 82 ? -12.907 -2.709 -49.117 1.00 27.28 82 ALA A O 1
ATOM 639 N N . SER A 1 83 ? -14.635 -3.334 -47.779 1.00 25.89 83 SER A N 1
ATOM 640 C CA . SER A 1 83 ? -14.225 -4.653 -47.214 1.00 25.89 83 SER A CA 1
ATOM 641 C C . SER A 1 83 ? -12.901 -4.767 -46.417 1.00 25.89 83 SER A C 1
ATOM 643 O O . SER A 1 83 ? -11.905 -4.177 -46.791 1.00 25.89 83 SER A O 1
ATOM 645 N N . ALA A 1 84 ? -12.784 -5.515 -45.309 1.00 27.91 84 ALA A N 1
ATOM 646 C CA . ALA A 1 84 ? -13.557 -6.667 -44.838 1.00 27.91 84 ALA A CA 1
ATOM 647 C C . ALA A 1 84 ? -13.638 -6.783 -43.295 1.00 27.91 84 ALA A C 1
ATOM 649 O O . ALA A 1 84 ? -12.798 -6.289 -42.549 1.00 27.91 84 ALA A O 1
ATOM 650 N N . ASN A 1 85 ? -14.698 -7.473 -42.866 1.00 26.95 85 ASN A N 1
ATOM 651 C CA . ASN A 1 85 ? -15.174 -7.740 -41.509 1.00 26.95 85 ASN A CA 1
ATOM 652 C C . ASN A 1 85 ? -14.358 -8.778 -40.716 1.00 26.95 85 ASN A C 1
ATOM 654 O O . ASN A 1 85 ? -13.923 -9.788 -41.260 1.00 26.95 85 ASN A O 1
ATOM 658 N N . THR A 1 86 ? -14.431 -8.665 -39.385 1.00 26.72 86 THR A N 1
ATOM 659 C CA . THR A 1 86 ? -14.842 -9.787 -38.512 1.00 26.72 86 THR A CA 1
ATOM 660 C C . THR A 1 86 ? -15.473 -9.229 -37.229 1.00 26.72 86 THR A C 1
ATOM 662 O O . THR A 1 86 ? -14.808 -8.635 -36.387 1.00 26.72 86 THR A O 1
ATOM 665 N N . THR A 1 87 ? -16.797 -9.358 -37.097 1.00 29.45 87 THR A N 1
ATOM 666 C CA . THR A 1 87 ? -17.583 -8.899 -35.938 1.00 29.45 87 THR A CA 1
ATOM 667 C C . THR A 1 87 ? -17.945 -10.080 -35.039 1.00 29.45 87 THR A C 1
ATOM 669 O O . THR A 1 87 ? -18.545 -11.056 -35.480 1.00 29.45 87 THR A O 1
ATOM 672 N N . CYS A 1 88 ? -17.609 -9.968 -33.751 1.00 24.42 88 CYS A N 1
ATOM 673 C CA . CYS A 1 88 ? -17.993 -10.910 -32.702 1.00 24.42 88 CYS A CA 1
ATOM 674 C C . CYS A 1 88 ? -19.503 -10.805 -32.403 1.00 24.42 88 CYS A C 1
ATOM 676 O O . CYS A 1 88 ? -20.000 -9.783 -31.923 1.00 24.42 88 CYS A O 1
ATOM 678 N N . LEU A 1 89 ? -20.241 -11.881 -32.690 1.00 25.38 89 LEU A N 1
ATOM 679 C CA . LEU A 1 89 ? -21.698 -12.006 -32.545 1.00 25.38 89 LEU A CA 1
ATOM 680 C C . LEU A 1 89 ? -22.178 -12.296 -31.104 1.00 25.38 89 LEU A C 1
ATOM 682 O O . LEU A 1 89 ? -23.383 -12.386 -30.878 1.00 25.38 89 LEU A O 1
ATOM 686 N N . GLN A 1 90 ? -21.293 -12.379 -30.102 1.00 26.64 90 GLN A N 1
ATOM 687 C CA . GLN A 1 90 ? -21.677 -12.766 -28.731 1.00 26.64 90 GLN A CA 1
ATOM 688 C C . GLN A 1 90 ? -22.030 -11.611 -27.767 1.00 26.64 90 GLN A C 1
ATOM 690 O O . GLN A 1 90 ? -22.622 -11.862 -26.720 1.00 26.64 90 GLN A O 1
ATOM 695 N N . CYS A 1 91 ? -21.816 -10.336 -28.117 1.00 26.39 91 CYS A N 1
ATOM 696 C CA . CYS A 1 91 ? -22.109 -9.206 -27.208 1.00 26.39 91 CYS A CA 1
ATOM 697 C C . CYS A 1 91 ? -23.580 -8.724 -27.167 1.00 26.39 91 CYS A C 1
ATOM 699 O O . CYS A 1 91 ? -23.902 -7.791 -26.428 1.00 26.39 91 CYS A O 1
ATOM 701 N N . LYS A 1 92 ? -24.504 -9.313 -27.945 1.00 26.41 92 LYS A N 1
ATOM 702 C CA . LYS A 1 92 ? -25.916 -8.858 -28.015 1.00 26.41 92 LYS A CA 1
ATOM 703 C C . LYS A 1 92 ? -26.875 -9.574 -27.054 1.00 26.41 92 LYS A C 1
ATOM 705 O O . LYS A 1 92 ? -27.958 -9.054 -26.790 1.00 26.41 92 LYS A O 1
ATOM 710 N N . SER A 1 93 ? -26.489 -10.729 -26.516 1.00 27.55 93 SER A N 1
ATOM 711 C CA . SER A 1 93 ? -27.338 -11.545 -25.634 1.00 27.55 93 SER A CA 1
ATOM 712 C C . SER A 1 93 ? -27.327 -11.034 -24.184 1.00 27.55 93 SER A C 1
ATOM 714 O O . SER A 1 93 ? -28.379 -10.823 -23.584 1.00 27.55 93 SER A O 1
ATOM 716 N N . THR A 1 94 ? -26.156 -10.694 -23.644 1.00 29.23 94 THR A N 1
ATOM 717 C CA . THR A 1 94 ? -25.953 -10.379 -22.218 1.00 29.23 94 THR A CA 1
ATOM 718 C C . THR A 1 94 ? -26.606 -9.074 -21.748 1.00 29.23 94 THR A C 1
ATOM 720 O O . THR A 1 94 ? -27.077 -9.015 -20.615 1.00 29.23 94 THR A O 1
ATOM 723 N N . ARG A 1 95 ? -26.739 -8.049 -22.609 1.00 30.89 95 ARG A N 1
ATOM 724 C CA . ARG A 1 95 ? -27.394 -6.766 -22.253 1.00 30.89 95 ARG A CA 1
ATOM 725 C C . ARG A 1 95 ? -28.919 -6.849 -22.117 1.00 30.89 95 ARG A C 1
ATOM 727 O O . ARG A 1 95 ? -29.507 -6.019 -21.427 1.00 30.89 95 ARG A O 1
ATOM 734 N N . LYS A 1 96 ? -29.575 -7.826 -22.757 1.00 27.45 96 LYS A N 1
ATOM 735 C CA . LYS A 1 96 ? -31.033 -8.021 -22.634 1.00 27.45 96 LYS A CA 1
ATOM 736 C C . LYS A 1 96 ? -31.412 -8.621 -21.278 1.00 27.45 96 LYS A C 1
ATOM 738 O O . LYS A 1 96 ? -32.413 -8.208 -20.700 1.00 27.45 96 LYS A O 1
ATOM 743 N N . TYR A 1 97 ? -30.598 -9.531 -20.746 1.00 30.08 97 TYR A N 1
ATOM 744 C CA . TYR A 1 97 ? -30.884 -10.208 -19.478 1.00 30.08 97 TYR A CA 1
ATOM 745 C C . TYR A 1 97 ? -30.670 -9.302 -18.256 1.00 30.08 97 TYR A C 1
ATOM 747 O O . TYR A 1 97 ? -31.489 -9.314 -17.341 1.00 30.08 97 TYR A O 1
ATOM 755 N N . THR A 1 98 ? -29.658 -8.427 -18.263 1.00 31.92 98 THR A N 1
ATOM 756 C CA . THR A 1 98 ? -29.382 -7.506 -17.138 1.00 31.92 98 THR A CA 1
ATOM 757 C C . THR A 1 98 ? -30.494 -6.472 -16.923 1.00 31.92 98 THR A C 1
ATOM 759 O O . THR A 1 98 ? -30.823 -6.142 -15.784 1.00 31.92 98 THR A O 1
ATOM 762 N N . PHE A 1 99 ? -31.115 -5.983 -18.003 1.00 32.53 99 PHE A N 1
ATOM 763 C CA . PHE A 1 99 ? -32.193 -4.991 -17.928 1.00 32.53 99 PHE A CA 1
ATOM 764 C C . PHE A 1 99 ? -33.516 -5.589 -17.424 1.00 32.53 99 PHE A C 1
ATOM 766 O O . PHE A 1 99 ? -34.229 -4.952 -16.652 1.00 32.53 99 PHE A O 1
ATOM 773 N N . ILE A 1 100 ? -33.824 -6.829 -17.819 1.00 31.88 100 ILE A N 1
ATOM 774 C CA . ILE A 1 100 ? -35.041 -7.536 -17.397 1.00 31.88 100 ILE A CA 1
ATOM 775 C C . ILE A 1 100 ? -34.946 -7.935 -15.914 1.00 31.88 100 ILE A C 1
ATOM 777 O O . ILE A 1 100 ? -35.906 -7.761 -15.168 1.00 31.88 100 ILE A O 1
ATOM 781 N N . ILE A 1 101 ? -33.774 -8.379 -15.450 1.00 36.84 101 ILE A N 1
ATOM 782 C CA . ILE A 1 101 ? -33.565 -8.834 -14.064 1.00 36.84 101 ILE A CA 1
ATOM 783 C C . ILE A 1 101 ? -33.583 -7.665 -13.065 1.00 36.84 101 ILE A C 1
ATOM 785 O O . ILE A 1 101 ? -34.162 -7.794 -11.987 1.00 36.84 101 ILE A O 1
ATOM 789 N N . SER A 1 102 ? -33.053 -6.490 -13.436 1.00 34.28 102 SER A N 1
ATOM 790 C CA . SER A 1 102 ? -33.139 -5.287 -12.589 1.00 34.28 102 SER A CA 1
ATOM 791 C C . SER A 1 102 ? -34.584 -4.850 -12.330 1.00 34.28 102 SER A C 1
ATOM 793 O O . SER A 1 102 ? -34.877 -4.343 -11.251 1.00 34.28 102 SER A O 1
ATOM 795 N N . GLN A 1 103 ? -35.487 -5.053 -13.296 1.00 37.25 103 GLN A N 1
ATOM 796 C CA . GLN A 1 103 ? -36.906 -4.731 -13.124 1.00 37.25 103 GLN A CA 1
ATOM 797 C C . GLN A 1 103 ? -37.657 -5.789 -12.310 1.00 37.25 103 GLN A C 1
ATOM 799 O O . GLN A 1 103 ? -38.594 -5.444 -11.598 1.00 37.25 103 GLN A O 1
ATOM 804 N N . ILE A 1 104 ? -37.231 -7.056 -12.361 1.00 37.34 104 ILE A N 1
ATOM 805 C CA . ILE A 1 104 ? -37.807 -8.133 -11.542 1.00 37.34 104 ILE A CA 1
ATOM 806 C C . ILE A 1 104 ? -37.469 -7.932 -10.056 1.00 37.34 104 ILE A C 1
ATOM 808 O O . ILE A 1 104 ? -38.337 -8.130 -9.213 1.00 37.34 104 ILE A O 1
ATOM 812 N N . ILE A 1 105 ? -36.257 -7.474 -9.724 1.00 38.41 105 ILE A N 1
ATOM 813 C CA . ILE A 1 105 ? -35.840 -7.217 -8.332 1.00 38.41 105 ILE A CA 1
ATOM 814 C C . ILE A 1 105 ? -36.609 -6.032 -7.721 1.00 38.41 105 ILE A C 1
ATOM 816 O O . ILE A 1 105 ? -37.147 -6.171 -6.625 1.00 38.41 105 ILE A O 1
ATOM 820 N N . GLU A 1 106 ? -36.760 -4.915 -8.447 1.00 41.69 106 GLU A N 1
ATOM 821 C CA . GLU A 1 106 ? -37.615 -3.798 -7.997 1.00 41.69 106 GLU A CA 1
ATOM 822 C C . GLU A 1 106 ? -39.079 -4.240 -7.820 1.00 41.69 106 GLU A C 1
ATOM 824 O O . GLU A 1 106 ? -39.752 -3.822 -6.879 1.00 41.69 106 GLU A O 1
ATOM 829 N N . PHE A 1 107 ? -39.579 -5.127 -8.687 1.00 37.56 107 PHE A N 1
ATOM 830 C CA . PHE A 1 107 ? -40.941 -5.653 -8.588 1.00 37.56 107 PHE A CA 1
ATOM 831 C C . PHE A 1 107 ? -41.130 -6.581 -7.374 1.00 37.56 107 PHE A C 1
ATOM 833 O O . PHE A 1 107 ? -42.176 -6.534 -6.729 1.00 37.56 107 PHE A O 1
ATOM 840 N N . LEU A 1 108 ? -40.121 -7.389 -7.028 1.00 36.88 108 LEU A N 1
ATOM 841 C CA . LEU A 1 108 ? -40.147 -8.298 -5.876 1.00 36.88 108 LEU A CA 1
ATOM 842 C C . LEU A 1 108 ? -40.041 -7.556 -4.533 1.00 36.88 108 LEU A C 1
ATOM 844 O O . LEU A 1 108 ? -40.720 -7.940 -3.582 1.00 36.88 108 LEU A O 1
ATOM 848 N N . GLU A 1 109 ? -39.277 -6.463 -4.456 1.00 40.25 109 GLU A N 1
ATOM 849 C CA . GLU A 1 109 ? -39.215 -5.608 -3.256 1.00 40.25 109 GLU A CA 1
ATOM 850 C C . GLU A 1 109 ? -40.543 -4.873 -3.009 1.00 40.25 109 GLU A C 1
ATOM 852 O O . GLU A 1 109 ? -41.035 -4.811 -1.879 1.00 40.25 109 GLU A O 1
ATOM 857 N N . ILE A 1 110 ? -41.182 -4.389 -4.079 1.00 41.03 110 ILE A N 1
ATOM 858 C CA . ILE A 1 110 ? -42.496 -3.736 -4.006 1.00 41.03 110 ILE A CA 1
ATOM 859 C C . ILE A 1 110 ? -43.597 -4.752 -3.660 1.00 41.03 110 ILE A C 1
ATOM 861 O O . ILE A 1 110 ? -44.478 -4.450 -2.852 1.00 41.03 110 ILE A O 1
ATOM 865 N N . ALA A 1 111 ? -43.541 -5.968 -4.214 1.00 38.19 111 ALA A N 1
ATOM 866 C CA . ALA A 1 111 ? -44.481 -7.044 -3.897 1.00 38.19 111 ALA A CA 1
ATOM 867 C C . ALA A 1 111 ? -44.330 -7.546 -2.450 1.00 38.19 111 ALA A C 1
ATOM 869 O O . ALA A 1 111 ? -45.336 -7.775 -1.780 1.00 38.19 111 ALA A O 1
ATOM 870 N N . GLY A 1 112 ? -43.099 -7.645 -1.933 1.00 38.38 112 GLY A N 1
ATOM 871 C CA . GLY A 1 112 ? -42.823 -7.997 -0.535 1.00 38.38 112 GLY A CA 1
ATOM 872 C C . GLY A 1 112 ? -43.358 -6.964 0.462 1.00 38.38 112 GLY A C 1
ATOM 873 O O . GLY A 1 112 ? -43.943 -7.331 1.483 1.00 38.38 112 GLY A O 1
ATOM 874 N N . MET A 1 113 ? -43.257 -5.670 0.136 1.00 39.12 113 MET A N 1
ATOM 875 C CA . MET A 1 113 ? -43.911 -4.611 0.914 1.00 39.12 113 MET A CA 1
ATOM 876 C C . MET A 1 113 ? -45.440 -4.717 0.862 1.00 39.12 113 MET A C 1
ATOM 878 O O . MET A 1 113 ? -46.099 -4.546 1.886 1.00 39.12 113 MET A O 1
ATOM 882 N N . PHE A 1 114 ? -46.015 -5.048 -0.297 1.00 35.81 114 PHE A N 1
ATOM 883 C CA . PHE A 1 114 ? -47.465 -5.187 -0.460 1.00 35.81 114 PHE A CA 1
ATOM 884 C C . PHE A 1 114 ? -48.038 -6.372 0.329 1.00 35.81 114 PHE A C 1
ATOM 886 O O . PHE A 1 114 ? -49.082 -6.240 0.961 1.00 35.81 114 PHE A O 1
ATOM 893 N N . ILE A 1 115 ? -47.341 -7.511 0.344 1.00 41.22 115 ILE A N 1
ATOM 894 C CA . ILE A 1 115 ? -47.767 -8.711 1.077 1.00 41.22 115 ILE A CA 1
ATOM 895 C C . ILE A 1 115 ? -47.705 -8.475 2.592 1.00 41.22 115 ILE A C 1
ATOM 897 O O . ILE A 1 115 ? -48.648 -8.836 3.293 1.00 41.22 115 ILE A O 1
ATOM 901 N N . SER A 1 116 ? -46.670 -7.790 3.093 1.00 40.88 116 SER A N 1
ATOM 902 C CA . SER A 1 116 ? -46.578 -7.409 4.513 1.00 40.88 116 SER A CA 1
ATOM 903 C C . SER A 1 116 ? -47.683 -6.438 4.942 1.00 40.88 116 SER A C 1
ATOM 905 O O . SER A 1 116 ? -48.201 -6.553 6.048 1.00 40.88 116 SER A O 1
ATOM 907 N N . ILE A 1 117 ? -48.096 -5.519 4.062 1.00 40.53 117 ILE A N 1
ATOM 908 C CA . ILE A 1 117 ? -49.195 -4.576 4.329 1.00 40.53 117 ILE A CA 1
ATOM 909 C C . ILE A 1 117 ? -50.555 -5.290 4.329 1.00 40.53 117 ILE A C 1
ATOM 911 O O . ILE A 1 117 ? -51.401 -5.006 5.174 1.00 40.53 117 ILE A O 1
ATOM 915 N N . VAL A 1 118 ? -50.771 -6.243 3.416 1.00 38.19 118 VAL A N 1
ATOM 916 C CA . VAL A 1 118 ? -52.031 -7.001 3.324 1.00 38.19 118 VAL A CA 1
ATOM 917 C C . VAL A 1 118 ? -52.166 -8.011 4.472 1.00 38.19 118 VAL A C 1
ATOM 919 O O . VAL A 1 118 ? -53.251 -8.144 5.038 1.00 38.19 118 VAL A O 1
ATOM 922 N N . ALA A 1 119 ? -51.067 -8.653 4.884 1.00 42.84 119 ALA A N 1
ATOM 923 C CA . ALA A 1 119 ? -51.046 -9.593 6.008 1.00 42.84 119 ALA A CA 1
ATOM 924 C C . ALA A 1 119 ? -51.316 -8.923 7.368 1.00 42.84 119 ALA A C 1
ATOM 926 O O . ALA A 1 119 ? -51.854 -9.560 8.267 1.00 42.84 119 ALA A O 1
ATOM 927 N N . HIS A 1 120 ? -50.993 -7.634 7.518 1.00 41.03 120 HIS A N 1
ATOM 928 C CA . HIS A 1 120 ? -51.245 -6.877 8.750 1.00 41.03 120 HIS A CA 1
ATOM 929 C C . HIS A 1 120 ? -52.664 -6.283 8.843 1.00 41.03 120 HIS A C 1
ATOM 931 O O . HIS A 1 120 ? -53.009 -5.684 9.860 1.00 41.03 120 HIS A O 1
ATOM 937 N N . HIS A 1 121 ? -53.491 -6.401 7.795 1.00 38.50 121 HIS A N 1
ATOM 938 C CA . HIS A 1 121 ? -54.807 -5.745 7.732 1.00 38.50 121 HIS A CA 1
ATOM 939 C C . HIS A 1 121 ? -56.003 -6.673 7.521 1.00 38.50 121 HIS A C 1
ATOM 941 O O . HIS A 1 121 ? -57.127 -6.253 7.783 1.00 38.50 121 HIS A O 1
ATOM 947 N N . PHE A 1 122 ? -55.801 -7.925 7.112 1.00 37.72 122 PHE A N 1
ATOM 948 C CA . PHE A 1 122 ? -56.906 -8.859 6.901 1.00 37.72 122 PHE A CA 1
ATOM 949 C C . PHE A 1 122 ? -56.665 -10.171 7.649 1.00 37.72 122 PHE A C 1
ATOM 951 O O . PHE A 1 122 ? -55.897 -11.023 7.212 1.00 37.72 122 PHE A O 1
ATOM 958 N N . SER A 1 123 ? -57.365 -10.347 8.772 1.00 44.56 123 SER A N 1
ATOM 959 C CA . SER A 1 123 ? -57.568 -11.661 9.389 1.00 44.56 123 SER A CA 1
ATOM 960 C C . SER A 1 123 ? -58.379 -12.523 8.419 1.00 44.56 123 SER A C 1
ATOM 962 O O . SER A 1 123 ? -59.588 -12.327 8.312 1.00 44.56 123 SER A O 1
ATOM 964 N N . MET A 1 124 ? -57.738 -13.416 7.653 1.00 35.38 124 MET A N 1
ATOM 965 C CA . MET A 1 124 ? -58.442 -14.338 6.749 1.00 35.38 124 MET A CA 1
ATOM 966 C C . MET A 1 124 ? -57.817 -15.743 6.647 1.00 35.38 124 MET A C 1
ATOM 968 O O . MET A 1 124 ? -56.626 -15.957 6.848 1.00 35.38 124 MET A O 1
ATOM 972 N N . ASN A 1 125 ? -58.716 -16.683 6.331 1.00 37.03 125 ASN A N 1
ATOM 973 C CA . ASN A 1 125 ? -58.738 -18.136 6.545 1.00 37.03 125 ASN A CA 1
ATOM 974 C C . ASN A 1 125 ? -57.650 -19.023 5.892 1.00 37.03 125 ASN A C 1
ATOM 976 O O . ASN A 1 125 ? -57.093 -18.738 4.832 1.00 37.03 125 ASN A O 1
ATOM 980 N N . ALA A 1 126 ? -57.500 -20.217 6.484 1.00 33.28 126 ALA A N 1
ATOM 981 C CA . ALA A 1 126 ? -56.502 -21.271 6.249 1.00 33.28 126 ALA A CA 1
ATOM 982 C C . ALA A 1 126 ? -56.342 -21.838 4.814 1.00 33.28 126 ALA A C 1
ATOM 984 O O . ALA A 1 126 ? -55.433 -22.632 4.580 1.00 33.28 126 ALA A O 1
ATOM 985 N N . LYS A 1 127 ? -57.140 -21.427 3.818 1.00 35.78 127 LYS A N 1
ATOM 986 C CA . LYS A 1 127 ? -56.962 -21.868 2.415 1.00 35.78 127 LYS A CA 1
ATOM 987 C C . LYS A 1 127 ? -55.838 -21.135 1.664 1.00 35.78 127 LYS A C 1
ATOM 989 O O . LYS A 1 127 ? -55.389 -21.627 0.637 1.00 35.78 127 LYS A O 1
ATOM 994 N N . VAL A 1 128 ? -55.335 -20.013 2.188 1.00 39.66 128 VAL A N 1
ATOM 995 C CA . VAL A 1 128 ? -54.237 -19.230 1.571 1.00 39.66 128 VAL A CA 1
ATOM 996 C C . VAL A 1 128 ? -52.841 -19.782 1.925 1.00 39.66 128 VAL A C 1
ATOM 998 O O . VAL A 1 128 ? -51.857 -19.490 1.248 1.00 39.66 128 VAL A O 1
ATOM 1001 N N . ILE A 1 129 ? -52.746 -20.655 2.935 1.00 38.72 129 ILE A N 1
ATOM 1002 C CA . ILE A 1 129 ? -51.476 -21.195 3.452 1.00 38.72 129 ILE A CA 1
ATOM 1003 C C . ILE A 1 129 ? -50.803 -22.149 2.443 1.00 38.72 129 ILE A C 1
ATOM 1005 O O . ILE A 1 129 ? -49.579 -22.179 2.343 1.00 38.72 129 ILE A O 1
ATOM 1009 N N . SER A 1 130 ? -51.579 -22.856 1.615 1.00 34.56 130 SER A N 1
ATOM 1010 C CA . SER A 1 130 ? -51.064 -23.811 0.618 1.00 34.56 130 SER A CA 1
ATOM 1011 C C . SER A 1 130 ? -50.254 -23.143 -0.507 1.00 34.56 130 SER A C 1
ATOM 1013 O O . SER A 1 130 ? -49.185 -23.628 -0.876 1.00 34.56 130 SER A O 1
ATOM 1015 N N . THR A 1 131 ? -50.697 -21.988 -1.006 1.00 36.34 131 THR A N 1
ATOM 1016 C CA . THR A 1 131 ? -49.982 -21.216 -2.040 1.00 36.34 131 THR A CA 1
ATOM 1017 C C . THR A 1 131 ? -48.736 -20.504 -1.507 1.00 36.34 131 THR A C 1
ATOM 1019 O O . THR A 1 131 ? -47.770 -20.317 -2.246 1.00 36.34 131 THR A O 1
ATOM 1022 N N . SER A 1 132 ? -48.708 -20.166 -0.216 1.00 38.00 132 SER A N 1
ATOM 1023 C CA . SER A 1 132 ? -47.564 -19.500 0.423 1.00 38.00 132 SER A CA 1
ATOM 1024 C C . SER A 1 132 ? -46.375 -20.442 0.657 1.00 38.00 132 SER A C 1
ATOM 1026 O O . SER A 1 132 ? -45.227 -20.009 0.577 1.00 38.00 132 SER A O 1
ATOM 1028 N N . VAL A 1 133 ? -46.616 -21.741 0.869 1.00 34.78 133 VAL A N 1
ATOM 1029 C CA . VAL A 1 133 ? -45.549 -22.744 1.066 1.00 34.78 133 VAL A CA 1
ATOM 1030 C C . VAL A 1 133 ? -44.799 -23.046 -0.242 1.00 34.78 133 VAL A C 1
ATOM 1032 O O . VAL A 1 133 ? -43.577 -23.189 -0.237 1.00 34.78 133 VAL A O 1
ATOM 1035 N N . VAL A 1 134 ? -45.487 -23.040 -1.390 1.00 35.53 134 VAL A N 1
ATOM 1036 C CA . VAL A 1 134 ? -44.853 -23.194 -2.718 1.00 35.53 134 VAL A CA 1
ATOM 1037 C C . VAL A 1 134 ? -44.031 -21.949 -3.101 1.00 35.53 134 VAL A C 1
ATOM 1039 O O . VAL A 1 134 ? -42.959 -22.062 -3.707 1.00 35.53 134 VAL A O 1
ATOM 1042 N N . ALA A 1 135 ? -44.472 -20.757 -2.680 1.00 35.88 135 ALA A N 1
ATOM 1043 C CA . ALA A 1 135 ? -43.703 -19.520 -2.823 1.00 35.88 135 ALA A CA 1
ATOM 1044 C C . ALA A 1 135 ? -42.429 -19.522 -1.953 1.00 35.88 135 ALA A C 1
ATOM 1046 O O . ALA A 1 135 ? -41.382 -19.074 -2.415 1.00 35.88 135 ALA A O 1
ATOM 1047 N N . LEU A 1 136 ? -42.485 -20.102 -0.747 1.00 35.59 136 LEU A N 1
ATOM 1048 C CA . LEU A 1 136 ? -41.341 -20.278 0.160 1.00 35.59 136 LEU A CA 1
ATOM 1049 C C . LEU A 1 136 ? -40.267 -21.228 -0.404 1.00 35.59 136 LEU A C 1
ATOM 1051 O O . LEU A 1 136 ? -39.082 -20.902 -0.357 1.00 35.59 136 LEU A O 1
ATOM 1055 N N . PHE A 1 137 ? -40.653 -22.353 -1.015 1.00 33.53 137 PHE A N 1
ATOM 1056 C CA . PHE A 1 137 ? -39.694 -23.259 -1.675 1.00 33.53 137 PHE A CA 1
ATOM 1057 C C . PHE A 1 137 ? -39.054 -22.646 -2.932 1.00 33.53 137 PHE A C 1
ATOM 1059 O O . PHE A 1 137 ? -37.864 -22.841 -3.190 1.00 33.53 137 PHE A O 1
ATOM 1066 N N . SER A 1 138 ? -39.808 -21.835 -3.677 1.00 33.16 138 SER A N 1
ATOM 1067 C CA . SER A 1 138 ? -39.273 -21.051 -4.803 1.00 33.16 138 SER A CA 1
ATOM 1068 C C . SER A 1 138 ? -38.311 -19.951 -4.326 1.00 33.16 138 SER A C 1
ATOM 1070 O O . SER A 1 138 ? -37.303 -19.682 -4.978 1.00 33.16 138 SER A O 1
ATOM 1072 N N . PHE A 1 139 ? -38.560 -19.383 -3.141 1.00 35.19 139 PHE A N 1
ATOM 1073 C CA . PHE A 1 139 ? -37.693 -18.411 -2.466 1.00 35.19 139 PHE A CA 1
ATOM 1074 C C . PHE A 1 139 ? -36.327 -18.990 -2.071 1.00 35.19 139 PHE A C 1
ATOM 1076 O O . PHE A 1 139 ? -35.308 -18.329 -2.263 1.00 35.19 139 PHE A O 1
ATOM 1083 N N . PHE A 1 140 ? -36.271 -20.232 -1.577 1.00 30.33 140 PHE A N 1
ATOM 1084 C CA . PHE A 1 140 ? -34.999 -20.892 -1.240 1.00 30.33 140 PHE A CA 1
ATOM 1085 C C . PHE A 1 140 ? -34.143 -21.194 -2.482 1.00 30.33 140 PHE A C 1
ATOM 1087 O O . PHE A 1 140 ? -32.919 -21.045 -2.450 1.00 30.33 140 PHE A O 1
ATOM 1094 N N . LYS A 1 141 ? -34.774 -21.534 -3.612 1.00 30.30 141 LYS A N 1
ATOM 1095 C CA . LYS A 1 141 ? -34.065 -21.767 -4.880 1.00 30.30 141 LYS A CA 1
ATOM 1096 C C . LYS A 1 141 ? -33.530 -20.460 -5.486 1.00 30.30 141 LYS A C 1
ATOM 1098 O O . LYS A 1 141 ? -32.371 -20.402 -5.884 1.00 30.30 141 LYS A O 1
ATOM 1103 N N . ILE A 1 142 ? -34.320 -19.382 -5.432 1.00 33.44 142 ILE A N 1
ATOM 1104 C CA . ILE A 1 142 ? -33.919 -18.028 -5.861 1.00 33.44 142 ILE A CA 1
ATOM 1105 C C . ILE A 1 142 ? -32.837 -17.433 -4.942 1.00 33.44 142 ILE A C 1
ATOM 1107 O O . ILE A 1 142 ? -31.929 -16.770 -5.426 1.00 33.44 142 ILE A O 1
ATOM 1111 N N . SER A 1 143 ? -32.866 -17.712 -3.634 1.00 31.73 143 SER A N 1
ATOM 1112 C CA . SER A 1 143 ? -31.824 -17.290 -2.679 1.00 31.73 143 SER A CA 1
ATOM 1113 C C . SER A 1 143 ? -30.445 -17.874 -3.010 1.00 31.73 143 SER A C 1
ATOM 1115 O O . SER A 1 143 ? -29.426 -17.199 -2.849 1.00 31.73 143 SER A O 1
ATOM 1117 N N . THR A 1 144 ? -30.408 -19.109 -3.511 1.00 30.02 144 THR A N 1
ATOM 1118 C CA . THR A 1 144 ? -29.156 -19.789 -3.868 1.00 30.02 144 THR A CA 1
ATOM 1119 C C . THR A 1 144 ? -28.568 -19.226 -5.169 1.00 30.02 144 THR A C 1
ATOM 1121 O O . THR A 1 144 ? -27.361 -19.013 -5.252 1.00 30.02 144 THR A O 1
ATOM 1124 N N . GLU A 1 145 ? -29.413 -18.870 -6.143 1.00 32.16 145 GLU A N 1
ATOM 1125 C CA . GLU A 1 145 ? -28.980 -18.188 -7.374 1.00 32.16 145 GLU A CA 1
ATOM 1126 C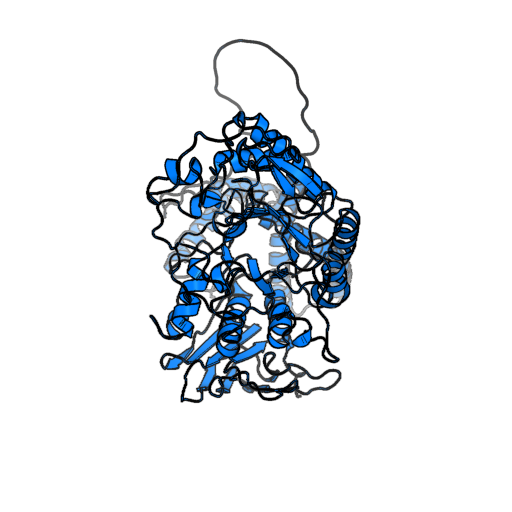 C . GLU A 1 145 ? -28.680 -16.688 -7.177 1.00 32.16 145 GLU A C 1
ATOM 1128 O O . GLU A 1 145 ? -27.795 -16.143 -7.835 1.00 32.16 145 GLU A O 1
ATOM 1133 N N . LEU A 1 146 ? -29.324 -16.021 -6.212 1.00 32.88 146 LEU A N 1
ATOM 1134 C CA . LEU A 1 146 ? -29.004 -14.644 -5.809 1.00 32.88 146 LEU A CA 1
ATOM 1135 C C . LEU A 1 146 ? -27.598 -14.522 -5.214 1.00 32.88 146 LEU A C 1
ATOM 1137 O O . LEU A 1 146 ? -26.928 -13.532 -5.490 1.00 32.88 146 LEU A O 1
ATOM 1141 N N . LYS A 1 147 ? -27.114 -15.529 -4.471 1.00 31.17 147 LYS A N 1
ATOM 1142 C CA . LYS A 1 147 ? -25.728 -15.556 -3.965 1.00 31.17 147 LYS A CA 1
ATOM 1143 C C . LYS A 1 147 ? -24.691 -15.635 -5.091 1.00 31.17 147 LYS A C 1
ATOM 1145 O O . LYS A 1 147 ? -23.640 -15.007 -4.991 1.00 31.17 147 LYS A O 1
ATOM 1150 N N . LEU A 1 148 ? -24.999 -16.343 -6.182 1.00 32.72 148 LEU A N 1
ATOM 1151 C CA . LEU A 1 148 ? -24.185 -16.333 -7.407 1.00 32.72 148 LEU A CA 1
ATOM 1152 C C . LEU A 1 148 ? -24.260 -14.978 -8.133 1.00 32.72 148 LEU A C 1
ATOM 1154 O O . LEU A 1 148 ? -23.260 -14.500 -8.663 1.00 32.72 148 LEU A O 1
ATOM 1158 N N . PHE A 1 149 ? -25.417 -14.314 -8.110 1.00 31.95 149 PHE A N 1
ATOM 1159 C CA . PHE A 1 149 ? -25.605 -13.002 -8.735 1.00 31.95 149 PHE A CA 1
ATOM 1160 C C . PHE A 1 149 ? -25.001 -11.831 -7.946 1.00 31.95 149 PHE A C 1
ATOM 1162 O O . PHE A 1 149 ? -24.634 -10.818 -8.539 1.00 31.95 149 PHE A O 1
ATOM 1169 N N . GLU A 1 150 ? -24.862 -11.947 -6.627 1.00 34.38 150 GLU A N 1
ATOM 1170 C CA . GLU A 1 150 ? -24.206 -10.948 -5.775 1.00 34.38 150 GLU A CA 1
ATOM 1171 C C . GLU A 1 150 ? -22.702 -10.847 -6.085 1.00 34.38 150 GLU A C 1
ATOM 1173 O O . GLU A 1 150 ? -22.133 -9.754 -6.068 1.00 34.38 150 GLU A O 1
ATOM 1178 N N . HIS A 1 151 ? -22.095 -11.958 -6.520 1.00 33.59 151 HIS A N 1
ATOM 1179 C CA . HIS A 1 151 ? -20.748 -11.987 -7.090 1.00 33.59 151 HIS A CA 1
ATOM 1180 C C . HIS A 1 151 ? -20.665 -11.187 -8.408 1.00 33.59 151 HIS A C 1
ATOM 1182 O O . HIS A 1 151 ? -19.819 -10.304 -8.540 1.00 33.59 151 HIS A O 1
ATOM 1188 N N . HIS A 1 152 ? -21.619 -11.379 -9.329 1.00 33.53 152 HIS A N 1
ATOM 1189 C CA . HIS A 1 152 ? -21.706 -10.610 -10.582 1.00 33.53 152 HIS A CA 1
ATOM 1190 C C . HIS A 1 152 ? -22.087 -9.129 -10.388 1.00 33.53 152 HIS A C 1
ATOM 1192 O O . HIS A 1 152 ? -21.712 -8.271 -11.186 1.00 33.53 152 HIS A O 1
ATOM 1198 N N . LYS A 1 153 ? -22.818 -8.773 -9.326 1.00 32.03 153 LYS A N 1
ATOM 1199 C CA . LYS A 1 153 ? -23.181 -7.376 -9.021 1.00 32.03 153 LYS A CA 1
ATOM 1200 C C . LYS A 1 153 ? -21.956 -6.542 -8.622 1.00 32.03 153 LYS A C 1
ATOM 1202 O O . LYS A 1 153 ? -21.918 -5.344 -8.917 1.00 32.03 153 LYS A O 1
ATOM 1207 N N . ASN A 1 154 ? -20.956 -7.174 -8.003 1.00 34.78 154 ASN A N 1
ATOM 1208 C CA . ASN A 1 154 ? -19.660 -6.556 -7.728 1.00 34.78 154 ASN A CA 1
ATOM 1209 C C . ASN A 1 154 ? -18.861 -6.335 -9.023 1.00 34.78 154 ASN A C 1
ATOM 1211 O O . ASN A 1 154 ? -18.399 -5.218 -9.234 1.00 34.78 154 ASN A O 1
ATOM 1215 N N . GLU A 1 155 ? -18.837 -7.298 -9.952 1.00 34.97 155 GLU A N 1
ATOM 1216 C CA . GLU A 1 155 ? -18.237 -7.103 -11.290 1.00 34.97 155 GLU A CA 1
ATOM 1217 C C . GLU A 1 155 ? -18.923 -5.978 -12.094 1.00 34.97 155 GLU A C 1
ATOM 1219 O O . GLU A 1 155 ? -18.271 -5.186 -12.773 1.00 34.97 155 GLU A O 1
ATOM 1224 N N . ILE A 1 156 ? -20.250 -5.832 -11.998 1.00 35.16 156 ILE A N 1
ATOM 1225 C CA . ILE A 1 156 ? -20.988 -4.781 -12.724 1.00 35.16 156 ILE A CA 1
ATOM 1226 C C . ILE A 1 156 ? -20.746 -3.379 -12.130 1.00 35.16 156 ILE A C 1
ATOM 1228 O O . ILE A 1 156 ? -20.749 -2.399 -12.877 1.00 35.16 156 ILE A O 1
ATOM 1232 N N . ARG A 1 157 ? -20.491 -3.248 -10.818 1.00 37.84 157 ARG A N 1
ATOM 1233 C CA . ARG A 1 157 ? -20.050 -1.972 -10.213 1.00 37.84 157 ARG A CA 1
ATOM 1234 C C . ARG A 1 157 ? -18.617 -1.598 -10.601 1.00 37.84 157 ARG A C 1
ATOM 1236 O O . ARG A 1 157 ? -18.304 -0.409 -10.640 1.00 37.84 157 ARG A O 1
ATOM 1243 N N . GLU A 1 158 ? -17.775 -2.577 -10.915 1.00 41.00 158 GLU A N 1
ATOM 1244 C CA . GLU A 1 158 ? -16.406 -2.351 -11.390 1.00 41.00 158 GLU A CA 1
ATOM 1245 C C . GLU A 1 158 ? -16.341 -1.891 -12.855 1.00 41.00 158 GLU A C 1
ATOM 1247 O O . GLU A 1 158 ? -15.426 -1.156 -13.218 1.00 41.00 158 GLU A O 1
ATOM 1252 N N . ASN A 1 159 ? -17.368 -2.179 -13.663 1.00 35.50 159 ASN A N 1
ATOM 1253 C CA . ASN A 1 159 ? -17.464 -1.789 -15.080 1.00 35.50 159 ASN A CA 1
ATOM 1254 C C . ASN A 1 159 ? -17.690 -0.284 -15.359 1.00 35.50 159 ASN A C 1
ATOM 1256 O O . ASN A 1 159 ? -17.897 0.105 -16.510 1.00 35.50 159 ASN A O 1
ATOM 1260 N N . VAL A 1 160 ? -17.665 0.580 -14.338 1.00 45.84 160 VAL A N 1
ATOM 1261 C CA . VAL A 1 160 ? -17.641 2.050 -14.512 1.00 45.84 160 VAL A CA 1
ATOM 1262 C C . VAL A 1 160 ? -16.202 2.589 -14.519 1.00 45.84 160 VAL A C 1
ATOM 1264 O O . VAL A 1 160 ? -15.965 3.721 -14.939 1.00 45.84 160 VAL A O 1
ATOM 1267 N N . PHE A 1 161 ? -15.227 1.786 -14.086 1.00 55.38 161 PHE A N 1
ATOM 1268 C CA . PHE A 1 161 ? -13.827 2.185 -13.996 1.00 55.38 161 PHE A CA 1
ATOM 1269 C C . PHE A 1 161 ? -13.022 1.699 -15.201 1.00 55.38 161 PHE A C 1
ATOM 1271 O O . PHE A 1 161 ? -13.349 0.703 -15.844 1.00 55.38 161 PHE A O 1
ATOM 1278 N N . SER A 1 162 ? -11.949 2.430 -15.505 1.00 69.44 162 SER A N 1
ATOM 1279 C CA . SER A 1 162 ? -10.930 1.989 -16.456 1.00 69.44 162 SER A CA 1
ATOM 1280 C C . SER A 1 162 ? -10.457 0.572 -16.086 1.00 69.44 162 SER A C 1
ATOM 1282 O O . SER A 1 162 ? -10.323 0.292 -14.887 1.00 69.44 162 SER A O 1
ATOM 1284 N N . PRO A 1 163 ? -10.178 -0.309 -17.071 1.00 84.38 163 PRO A N 1
ATOM 1285 C CA . PRO A 1 163 ? -9.874 -1.729 -16.843 1.00 84.38 163 PRO A CA 1
ATOM 1286 C C . PRO A 1 163 ? -8.693 -1.977 -15.887 1.00 84.38 163 PRO A C 1
ATOM 1288 O O . PRO A 1 163 ? -8.522 -3.081 -15.388 1.00 84.38 163 PRO A O 1
ATOM 1291 N N . TYR A 1 164 ? -7.898 -0.943 -15.615 1.00 92.12 164 TYR A N 1
ATOM 1292 C CA . TYR A 1 164 ? -6.667 -0.959 -14.832 1.00 92.12 164 TYR A CA 1
ATOM 1293 C C . TYR A 1 164 ? -6.857 -0.817 -13.310 1.00 92.12 164 TYR A C 1
ATOM 1295 O O . TYR A 1 164 ? -5.874 -0.783 -12.575 1.00 92.12 164 TYR A O 1
ATOM 1303 N N . HIS A 1 165 ? -8.097 -0.708 -12.814 1.00 94.06 165 HIS A N 1
ATOM 1304 C CA . HIS A 1 165 ? -8.381 -0.401 -11.399 1.00 94.06 165 HIS A CA 1
ATOM 1305 C C . HIS A 1 165 ? -8.746 -1.609 -10.531 1.00 94.06 165 HIS A C 1
ATOM 1307 O O . HIS A 1 165 ? -8.840 -1.468 -9.306 1.00 94.06 165 HIS A O 1
ATOM 1313 N N . ASN A 1 166 ? -9.006 -2.773 -11.127 1.00 94.81 166 ASN A N 1
ATOM 1314 C CA . ASN A 1 166 ? -9.400 -3.963 -10.379 1.00 94.81 166 ASN A CA 1
ATOM 1315 C C . ASN A 1 166 ? -8.162 -4.650 -9.774 1.00 94.81 166 ASN A C 1
ATOM 1317 O O . ASN A 1 166 ? -7.332 -5.106 -10.550 1.00 94.81 166 ASN A O 1
ATOM 1321 N N . PRO A 1 167 ? -8.020 -4.745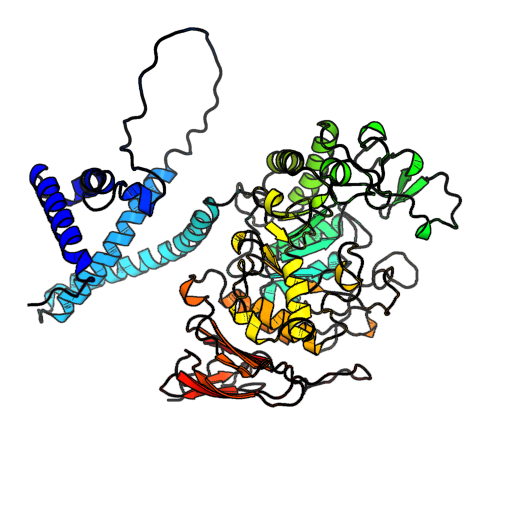 -8.437 1.00 95.69 167 PRO A N 1
ATOM 1322 C CA . PRO A 1 167 ? -6.908 -5.457 -7.801 1.00 95.69 167 PRO A CA 1
ATOM 1323 C C . PRO A 1 167 ? -7.041 -6.992 -7.871 1.00 95.69 167 PRO A C 1
ATOM 1325 O O . PRO A 1 167 ? -6.122 -7.712 -7.499 1.00 95.69 167 PRO A O 1
ATOM 1328 N N . HIS A 1 168 ? -8.179 -7.530 -8.318 1.00 96.44 168 HIS A N 1
ATOM 1329 C CA . HIS A 1 168 ? -8.435 -8.976 -8.417 1.00 96.44 168 HIS A CA 1
ATOM 1330 C C . HIS A 1 168 ? -8.362 -9.722 -7.078 1.00 96.44 168 HIS A C 1
ATOM 1332 O O . HIS A 1 168 ? -8.047 -10.916 -7.024 1.00 96.44 168 HIS A O 1
ATOM 1338 N N . PHE A 1 169 ? -8.648 -9.027 -5.975 1.00 95.62 169 PHE A N 1
ATOM 1339 C CA . PHE A 1 169 ? -8.728 -9.646 -4.656 1.00 95.62 169 PHE A CA 1
ATOM 1340 C C . PHE A 1 169 ? -9.869 -10.659 -4.575 1.00 95.62 169 PHE A C 1
ATOM 1342 O O . PHE A 1 169 ? -10.939 -10.466 -5.146 1.00 95.62 169 PHE A O 1
ATOM 1349 N N . LEU A 1 170 ? -9.648 -11.733 -3.815 1.00 93.94 170 LEU A N 1
ATOM 1350 C CA . LEU A 1 170 ? -10.686 -12.721 -3.546 1.00 93.94 170 LEU A CA 1
ATOM 1351 C C . LEU A 1 170 ? -11.548 -12.310 -2.348 1.00 93.94 170 LEU A C 1
ATOM 1353 O O . LEU A 1 170 ? -11.034 -11.965 -1.282 1.00 93.94 170 LEU A O 1
ATOM 1357 N N . GLY A 1 171 ? -12.867 -12.417 -2.506 1.00 91.06 171 GLY A N 1
ATOM 1358 C CA . GLY A 1 171 ? -13.834 -12.167 -1.438 1.00 91.06 171 GLY A CA 1
ATOM 1359 C C . GLY A 1 171 ? -13.768 -10.736 -0.901 1.00 91.06 171 GLY A C 1
ATOM 1360 O O . GLY A 1 171 ? -13.821 -9.773 -1.658 1.00 91.06 171 GLY A O 1
ATOM 1361 N N . THR A 1 172 ? -13.669 -10.597 0.421 1.00 91.56 172 THR A N 1
ATOM 1362 C CA . THR A 1 172 ? -13.646 -9.301 1.123 1.00 91.56 172 THR A CA 1
ATOM 1363 C C . THR A 1 172 ? -12.232 -8.781 1.399 1.00 91.56 172 THR A C 1
ATOM 1365 O O . THR A 1 172 ? -12.046 -7.813 2.138 1.00 91.56 172 THR A O 1
ATOM 1368 N N . ARG A 1 173 ? -11.200 -9.410 0.833 1.00 94.88 173 ARG A N 1
ATOM 1369 C CA . ARG A 1 173 ? -9.810 -8.992 1.047 1.00 94.88 173 ARG A CA 1
ATOM 1370 C C . ARG A 1 173 ? -9.570 -7.618 0.411 1.00 94.88 173 ARG A C 1
ATOM 1372 O O . ARG A 1 173 ? -10.026 -7.371 -0.700 1.00 94.88 173 ARG A O 1
ATOM 1379 N N . GLY A 1 174 ? -8.849 -6.727 1.096 1.00 91.62 174 GLY A N 1
ATOM 1380 C CA . GLY A 1 174 ? -8.593 -5.369 0.576 1.00 91.62 174 GLY A CA 1
ATOM 1381 C C . GLY A 1 174 ? -7.241 -4.751 0.916 1.00 91.62 174 GLY A C 1
ATOM 1382 O O . GLY A 1 174 ? -7.027 -3.571 0.640 1.00 91.62 174 GLY A O 1
ATOM 1383 N N . ILE A 1 175 ? -6.340 -5.517 1.535 1.00 97.75 175 ILE A N 1
ATOM 1384 C CA . ILE A 1 175 ? -5.057 -5.013 2.040 1.00 97.75 175 ILE A CA 1
ATOM 1385 C C . ILE A 1 175 ? -3.895 -5.630 1.267 1.00 97.75 175 ILE A C 1
ATOM 1387 O O . ILE A 1 175 ? -3.843 -6.849 1.085 1.00 97.75 175 ILE A O 1
ATOM 1391 N N . ILE A 1 176 ? -2.952 -4.782 0.857 1.00 98.50 176 ILE A N 1
ATOM 1392 C CA . ILE A 1 176 ? -1.671 -5.191 0.275 1.00 98.50 176 ILE A CA 1
ATOM 1393 C C . ILE A 1 176 ? -0.598 -5.133 1.362 1.00 98.50 176 ILE A C 1
ATOM 1395 O O . ILE A 1 176 ? -0.557 -4.182 2.143 1.00 98.50 176 ILE A O 1
ATOM 1399 N N . VAL A 1 177 ? 0.302 -6.110 1.393 1.00 98.62 177 VAL A N 1
ATOM 1400 C CA . VAL A 1 177 ? 1.560 -6.014 2.145 1.00 98.62 177 VAL A CA 1
ATOM 1401 C C . VAL A 1 177 ? 2.730 -5.817 1.181 1.00 98.62 177 VAL A C 1
ATOM 1403 O O . VAL A 1 177 ? 2.788 -6.457 0.138 1.00 98.62 177 VAL A O 1
ATOM 1406 N N . GLN A 1 178 ? 3.670 -4.932 1.498 1.00 97.94 178 GLN A N 1
ATOM 1407 C CA . GLN A 1 178 ? 4.939 -4.840 0.772 1.00 97.94 178 GLN A CA 1
ATOM 1408 C C . GLN A 1 178 ? 6.002 -5.641 1.527 1.00 97.94 178 GLN A C 1
ATOM 1410 O O . GLN A 1 178 ? 6.534 -5.154 2.521 1.00 97.94 178 GLN A O 1
ATOM 1415 N N . LEU A 1 179 ? 6.302 -6.858 1.062 1.00 97.19 179 LEU A N 1
ATOM 1416 C CA . LEU A 1 179 ? 7.367 -7.703 1.618 1.00 97.19 179 LEU A CA 1
ATOM 1417 C C . LEU A 1 179 ? 8.714 -7.297 1.004 1.00 97.19 179 LEU A C 1
ATOM 1419 O O . LEU A 1 179 ? 9.199 -7.894 0.046 1.00 97.19 179 LEU A O 1
ATOM 1423 N N . MET A 1 180 ? 9.289 -6.214 1.531 1.00 95.06 180 MET A N 1
ATOM 1424 C CA . MET A 1 180 ? 10.489 -5.576 0.988 1.00 95.06 180 MET A CA 1
ATOM 1425 C C . MET A 1 180 ? 11.692 -6.524 0.992 1.00 95.06 180 MET A C 1
ATOM 1427 O O . MET A 1 180 ? 12.147 -6.898 2.064 1.00 95.06 180 MET A O 1
ATOM 1431 N N . GLU A 1 181 ? 12.250 -6.840 -0.180 1.00 93.50 181 GLU A N 1
ATOM 1432 C CA . GLU A 1 181 ? 13.448 -7.692 -0.350 1.00 93.50 181 GLU A CA 1
ATOM 1433 C C . GLU A 1 181 ? 13.293 -9.140 0.155 1.00 93.50 181 GLU A C 1
ATOM 1435 O O . GLU A 1 181 ? 14.286 -9.843 0.302 1.00 93.50 181 GLU A O 1
ATOM 1440 N N . TRP A 1 182 ? 12.082 -9.632 0.431 1.00 95.25 182 TRP A N 1
ATOM 1441 C CA . TRP A 1 182 ? 11.927 -11.025 0.868 1.00 95.25 182 TRP A CA 1
ATOM 1442 C C . TRP A 1 182 ? 12.323 -12.012 -0.252 1.00 95.25 182 TRP A C 1
ATOM 1444 O O . TRP A 1 182 ? 12.068 -11.730 -1.432 1.00 95.25 182 TRP A O 1
ATOM 1454 N N . PRO A 1 183 ? 12.916 -13.175 0.080 1.00 94.75 183 PRO A N 1
ATOM 1455 C CA . PRO A 1 183 ? 13.107 -14.257 -0.883 1.00 94.75 183 PRO A CA 1
ATOM 1456 C C . PRO A 1 183 ? 11.775 -14.847 -1.362 1.00 94.75 183 PRO A C 1
ATOM 1458 O O . PRO A 1 183 ? 10.818 -14.942 -0.596 1.00 94.75 183 PRO A O 1
ATOM 1461 N N . PHE A 1 184 ? 11.697 -15.282 -2.621 1.00 95.75 184 PHE A N 1
ATOM 1462 C CA . PHE A 1 184 ? 10.448 -15.754 -3.230 1.00 95.75 184 PHE A CA 1
ATOM 1463 C C . PHE A 1 184 ? 9.853 -16.960 -2.494 1.00 95.75 184 PHE A C 1
ATOM 1465 O O . PHE A 1 184 ? 8.647 -16.997 -2.258 1.00 95.75 184 PHE A O 1
ATOM 1472 N N . LEU A 1 185 ? 10.682 -17.918 -2.070 1.00 96.94 185 LEU A N 1
ATOM 1473 C CA . LEU A 1 185 ? 10.198 -19.087 -1.328 1.00 96.94 185 LEU A CA 1
ATOM 1474 C C . LEU A 1 185 ? 9.702 -18.732 0.082 1.00 96.94 185 LEU A C 1
ATOM 1476 O O . LEU A 1 185 ? 8.719 -19.315 0.537 1.00 96.94 185 LEU A O 1
ATOM 1480 N N . ASP A 1 186 ? 10.302 -17.734 0.738 1.00 97.62 186 ASP A N 1
ATOM 1481 C CA . ASP A 1 186 ? 9.790 -17.221 2.015 1.00 97.62 186 ASP A CA 1
ATOM 1482 C C . ASP A 1 186 ? 8.435 -16.533 1.822 1.00 97.62 186 ASP A C 1
ATOM 1484 O O . ASP A 1 186 ? 7.524 -16.726 2.623 1.00 97.62 186 ASP A O 1
ATOM 1488 N N . ILE A 1 187 ? 8.252 -15.783 0.729 1.00 98.25 187 ILE A N 1
ATOM 1489 C CA . ILE A 1 187 ? 6.956 -15.181 0.376 1.00 98.25 187 ILE A CA 1
ATOM 1490 C C . ILE A 1 187 ? 5.911 -16.263 0.087 1.00 98.25 187 ILE A C 1
ATOM 1492 O O . ILE A 1 187 ? 4.761 -16.126 0.501 1.00 98.25 187 ILE A O 1
ATOM 1496 N N . ALA A 1 188 ? 6.292 -17.346 -0.593 1.00 98.44 188 ALA A N 1
ATOM 1497 C CA . ALA A 1 188 ? 5.402 -18.470 -0.865 1.00 98.44 188 ALA A CA 1
ATOM 1498 C C . ALA A 1 188 ? 4.854 -19.074 0.438 1.00 98.44 188 ALA A C 1
ATOM 1500 O O . ALA A 1 188 ? 3.644 -19.266 0.592 1.00 98.44 188 ALA A O 1
ATOM 1501 N N . GLU A 1 189 ? 5.739 -19.326 1.403 1.00 98.25 189 GLU A N 1
ATOM 1502 C CA . GLU A 1 189 ? 5.350 -19.872 2.700 1.00 98.25 189 GLU A CA 1
ATOM 1503 C C . GLU A 1 189 ? 4.563 -18.854 3.537 1.00 98.25 189 GLU A C 1
ATOM 1505 O O . GLU A 1 189 ? 3.576 -19.205 4.188 1.00 98.25 189 GLU A O 1
ATOM 1510 N N . GLU A 1 190 ? 4.915 -17.571 3.456 1.00 98.25 190 GLU A N 1
ATOM 1511 C CA . GLU A 1 190 ? 4.181 -16.468 4.076 1.00 98.25 190 GLU A CA 1
ATOM 1512 C C . GLU A 1 190 ? 2.742 -16.379 3.542 1.00 98.25 190 GLU A C 1
ATOM 1514 O O . GLU A 1 190 ? 1.793 -16.227 4.317 1.00 98.25 190 GLU A O 1
ATOM 1519 N N . CYS A 1 191 ? 2.559 -16.532 2.225 1.00 98.69 191 CYS A N 1
ATOM 1520 C CA . CYS A 1 191 ? 1.255 -16.598 1.571 1.00 98.69 191 CYS A CA 1
ATOM 1521 C C . CYS A 1 191 ? 0.400 -17.741 2.113 1.00 98.69 191 CYS A C 1
ATOM 1523 O O . CYS A 1 191 ? -0.764 -17.532 2.467 1.00 98.69 191 CYS A O 1
ATOM 1525 N N . ARG A 1 192 ? 0.990 -18.935 2.196 1.00 98.06 192 ARG A N 1
ATOM 1526 C CA . ARG A 1 192 ? 0.321 -20.159 2.640 1.00 98.06 192 ARG A CA 1
ATOM 1527 C C . ARG A 1 192 ? -0.066 -20.111 4.116 1.00 98.06 192 ARG A C 1
ATOM 1529 O O . ARG A 1 192 ? -1.189 -20.460 4.465 1.00 98.06 192 ARG A O 1
ATOM 1536 N N . THR A 1 193 ? 0.860 -19.703 4.979 1.00 96.56 193 THR A N 1
ATOM 1537 C CA . THR A 1 193 ? 0.726 -19.878 6.435 1.00 96.56 193 THR A CA 1
ATOM 1538 C C . THR A 1 193 ? 0.141 -18.673 7.152 1.00 96.56 193 THR A C 1
ATOM 1540 O O . THR A 1 193 ? -0.476 -18.835 8.206 1.00 96.56 193 THR A O 1
ATOM 1543 N N . LEU A 1 194 ? 0.307 -17.467 6.602 1.00 97.31 194 LEU A N 1
ATOM 1544 C CA . LEU A 1 194 ? -0.118 -16.239 7.263 1.00 97.31 194 LEU A CA 1
ATOM 1545 C C . LEU A 1 194 ? -1.015 -15.372 6.382 1.00 97.31 194 LEU A C 1
ATOM 1547 O O . LEU A 1 194 ? -2.152 -15.113 6.770 1.00 97.31 194 LEU A O 1
ATOM 1551 N N . LEU A 1 195 ? -0.550 -14.909 5.221 1.00 98.44 195 LEU A N 1
ATOM 1552 C CA . LEU A 1 195 ? -1.265 -13.883 4.453 1.00 98.44 195 LEU A CA 1
ATOM 1553 C C . LEU A 1 195 ? -2.633 -14.374 3.978 1.00 98.44 195 LEU A C 1
ATOM 1555 O O . LEU A 1 195 ? -3.628 -13.681 4.191 1.00 98.44 195 LEU A O 1
ATOM 1559 N N . GLY A 1 196 ? -2.693 -15.572 3.391 1.00 97.88 196 GLY A N 1
ATOM 1560 C CA . GLY A 1 196 ? -3.938 -16.198 2.956 1.00 97.88 196 GLY A CA 1
ATOM 1561 C C . GLY A 1 196 ? -4.917 -16.396 4.117 1.00 97.88 196 GLY A C 1
ATOM 1562 O O . GLY A 1 196 ? -5.997 -15.799 4.089 1.00 97.88 196 GLY A O 1
ATOM 1563 N N . PRO A 1 197 ? -4.540 -17.149 5.171 1.00 96.94 197 PRO A N 1
ATOM 1564 C CA . PRO A 1 197 ? -5.390 -17.375 6.343 1.00 96.94 197 PRO A CA 1
ATOM 1565 C C . PRO A 1 197 ? -5.828 -16.101 7.079 1.00 96.94 197 PRO A C 1
ATOM 1567 O O . PRO A 1 197 ? -6.905 -16.069 7.668 1.00 96.94 197 PRO A O 1
ATOM 1570 N N . ARG A 1 198 ? -5.017 -15.034 7.053 1.00 96.00 198 ARG A N 1
ATOM 1571 C CA . ARG A 1 198 ? -5.326 -13.746 7.702 1.00 96.00 198 ARG A CA 1
ATOM 1572 C C . ARG A 1 198 ? -6.044 -12.752 6.785 1.00 96.00 198 ARG A C 1
ATOM 1574 O O . ARG A 1 198 ? -6.368 -11.653 7.224 1.00 96.00 198 ARG A O 1
ATOM 1581 N N . GLY A 1 199 ? -6.326 -13.128 5.537 1.00 96.75 199 GLY A N 1
ATOM 1582 C CA . GLY A 1 199 ? -7.135 -12.336 4.610 1.00 96.75 199 GLY A CA 1
ATOM 1583 C C . GLY A 1 199 ? -6.402 -11.168 3.944 1.00 96.75 199 GLY A C 1
ATOM 1584 O O . GLY A 1 199 ? -7.041 -10.204 3.524 1.00 96.75 199 GLY A O 1
ATOM 1585 N N . TYR A 1 200 ? -5.080 -11.215 3.814 1.00 98.50 200 TYR A N 1
ATOM 1586 C CA . TYR A 1 200 ? -4.381 -10.266 2.946 1.00 98.50 200 TYR A CA 1
ATOM 1587 C C . TYR A 1 200 ? -4.777 -10.505 1.484 1.00 98.50 200 TYR A C 1
ATOM 1589 O O . TYR A 1 200 ? -4.868 -11.645 1.022 1.00 98.50 200 TYR A O 1
ATOM 1597 N N . GLY A 1 201 ? -5.032 -9.418 0.757 1.00 97.81 201 GLY A N 1
ATOM 1598 C CA . GLY A 1 201 ? -5.468 -9.466 -0.638 1.00 97.81 201 GLY A CA 1
ATOM 1599 C C . GLY A 1 201 ? -4.315 -9.657 -1.613 1.00 97.81 201 GLY A C 1
ATOM 1600 O O . GLY A 1 201 ? -4.479 -10.319 -2.635 1.00 97.81 201 GLY A O 1
ATOM 1601 N N . GLY A 1 202 ? -3.139 -9.118 -1.297 1.00 98.12 202 GLY A N 1
ATOM 1602 C CA . GLY A 1 202 ? -1.971 -9.300 -2.145 1.00 98.12 202 GLY A CA 1
ATOM 1603 C C . GLY A 1 202 ? -0.660 -8.846 -1.529 1.00 98.12 202 GLY A C 1
ATOM 1604 O O . GLY A 1 202 ? -0.623 -8.271 -0.438 1.00 98.12 202 GLY A O 1
ATOM 1605 N N . VAL A 1 203 ? 0.413 -9.106 -2.264 1.00 98.19 203 VAL A N 1
ATOM 1606 C CA . VAL A 1 203 ? 1.786 -8.777 -1.903 1.00 98.19 203 VAL A CA 1
ATOM 1607 C C . VAL A 1 203 ? 2.454 -7.990 -3.028 1.00 98.19 203 VAL A C 1
ATOM 1609 O O . VAL A 1 203 ? 2.374 -8.367 -4.195 1.00 98.19 203 VAL A O 1
ATOM 1612 N N . GLN A 1 204 ? 3.107 -6.884 -2.671 1.00 96.81 204 GLN A N 1
ATOM 1613 C CA . GLN A 1 204 ? 4.021 -6.175 -3.562 1.00 96.81 204 GLN A CA 1
ATOM 1614 C C . GLN A 1 204 ? 5.419 -6.785 -3.444 1.00 96.81 204 GLN A C 1
ATOM 1616 O O . GLN A 1 204 ? 5.964 -6.872 -2.341 1.00 96.81 204 GLN A O 1
ATOM 1621 N N . LEU A 1 205 ? 5.986 -7.154 -4.590 1.00 91.31 205 LEU A N 1
ATOM 1622 C CA . LEU A 1 205 ? 7.288 -7.796 -4.754 1.00 91.31 205 LEU A CA 1
ATOM 1623 C C . LEU A 1 205 ? 8.248 -6.846 -5.476 1.00 91.31 205 LEU A C 1
ATOM 1625 O O . LEU A 1 205 ? 7.834 -6.194 -6.428 1.00 91.31 205 LEU A O 1
ATOM 1629 N N . LEU A 1 206 ? 9.528 -6.817 -5.103 1.00 77.38 206 LEU A N 1
ATOM 1630 C CA . LEU A 1 206 ? 10.551 -6.076 -5.850 1.00 77.38 206 LEU A CA 1
ATOM 1631 C C . LEU A 1 206 ? 11.148 -6.932 -6.969 1.00 77.38 206 LEU A C 1
ATOM 1633 O O . LEU A 1 206 ? 11.834 -7.914 -6.685 1.00 77.38 206 LEU A O 1
ATOM 1637 N N . SER A 1 207 ? 10.911 -6.572 -8.235 1.00 67.38 207 SER A N 1
ATOM 1638 C CA . SER A 1 207 ? 11.447 -7.330 -9.370 1.00 67.38 207 SER A CA 1
ATOM 1639 C C . SER A 1 207 ? 11.355 -6.538 -10.681 1.00 67.38 207 SER A C 1
ATOM 1641 O O . SER A 1 207 ? 10.281 -6.379 -11.247 1.00 67.38 207 SER A O 1
ATOM 1643 N N . TYR A 1 208 ? 12.505 -6.093 -11.201 1.00 61.72 208 TYR A N 1
ATOM 1644 C CA . TYR A 1 208 ? 12.606 -5.560 -12.571 1.00 61.72 208 TYR A CA 1
ATOM 1645 C C . TYR A 1 208 ? 12.582 -6.693 -13.615 1.00 61.72 208 TYR A C 1
ATOM 1647 O O . TYR A 1 208 ? 12.056 -6.539 -14.710 1.00 61.72 208 TYR A O 1
ATOM 1655 N N . TYR A 1 209 ? 13.143 -7.849 -13.253 1.00 75.50 209 TYR A N 1
ATOM 1656 C CA . TYR A 1 209 ? 13.188 -9.074 -14.050 1.00 75.50 209 TYR A CA 1
ATOM 1657 C C . TYR A 1 209 ? 12.745 -10.257 -13.203 1.00 75.50 209 TYR A C 1
ATOM 1659 O O . TYR A 1 209 ? 12.997 -10.279 -11.995 1.00 75.50 209 TYR A O 1
ATOM 1667 N N . ILE A 1 210 ? 12.165 -11.266 -13.850 1.00 81.56 210 ILE A N 1
ATOM 1668 C CA . ILE A 1 210 ? 11.911 -12.556 -13.216 1.00 81.56 210 ILE A CA 1
ATOM 1669 C C . ILE A 1 210 ? 13.259 -13.174 -12.825 1.00 81.56 210 ILE A C 1
ATOM 1671 O O . ILE A 1 210 ? 14.110 -13.442 -13.674 1.00 81.56 210 ILE A O 1
ATOM 1675 N N . GLY A 1 211 ? 13.445 -13.360 -11.520 1.00 80.38 211 GLY A N 1
ATOM 1676 C CA . GLY A 1 211 ? 14.715 -13.747 -10.916 1.00 80.38 211 GLY A CA 1
ATOM 1677 C C . GLY A 1 211 ? 15.512 -12.554 -10.370 1.00 80.38 211 GLY A C 1
ATOM 1678 O O . GLY A 1 211 ? 15.656 -11.514 -11.013 1.00 80.38 211 GLY A O 1
ATOM 1679 N N . SER A 1 212 ? 16.054 -12.695 -9.163 1.00 86.81 212 SER A N 1
ATOM 1680 C CA . SER A 1 212 ? 16.885 -11.681 -8.505 1.00 86.81 212 SER A CA 1
ATOM 1681 C C . SER A 1 212 ? 17.641 -12.297 -7.318 1.00 86.81 212 SER A C 1
ATOM 1683 O O . SER A 1 212 ? 17.686 -13.514 -7.161 1.00 86.81 212 SER A O 1
ATOM 1685 N N . ARG A 1 213 ? 18.184 -11.465 -6.418 1.00 88.44 213 ARG A N 1
ATOM 1686 C CA . ARG A 1 213 ? 18.668 -11.938 -5.106 1.00 88.44 213 ARG A CA 1
ATOM 1687 C C . ARG A 1 213 ? 17.569 -12.601 -4.261 1.00 88.44 213 ARG A C 1
ATOM 1689 O O . ARG A 1 213 ? 17.895 -13.316 -3.319 1.00 88.44 213 ARG A O 1
ATOM 1696 N N . SER A 1 214 ? 16.296 -12.363 -4.586 1.00 90.62 214 SER A N 1
ATOM 1697 C CA . SER A 1 214 ? 15.151 -13.021 -3.953 1.00 90.62 214 SER A CA 1
ATOM 1698 C C . SER A 1 214 ? 14.969 -14.475 -4.400 1.00 90.62 214 SER A C 1
ATOM 1700 O O . SER A 1 214 ? 14.254 -15.213 -3.731 1.00 90.62 214 SER A O 1
ATOM 1702 N N . GLY A 1 215 ? 15.580 -14.906 -5.505 1.00 90.75 215 GLY A N 1
ATOM 1703 C CA . GLY A 1 215 ? 15.474 -16.280 -5.993 1.00 90.75 215 GLY A CA 1
ATOM 1704 C C . GLY A 1 215 ? 15.487 -16.381 -7.512 1.00 90.75 215 GLY A C 1
ATOM 1705 O O . GLY A 1 215 ? 15.544 -15.383 -8.231 1.00 90.75 215 GLY A O 1
ATOM 1706 N N . THR A 1 216 ? 15.431 -17.613 -7.999 1.00 91.62 216 THR A N 1
ATOM 1707 C CA . THR A 1 216 ? 15.411 -17.957 -9.422 1.00 91.62 216 THR A CA 1
ATOM 1708 C C . THR A 1 216 ? 14.024 -17.762 -10.048 1.00 91.62 216 THR A C 1
ATOM 1710 O O . THR A 1 216 ? 13.032 -17.507 -9.365 1.00 91.62 216 THR A O 1
ATOM 1713 N N . GLU A 1 217 ? 13.933 -17.927 -11.367 1.00 92.25 217 GLU A N 1
ATOM 1714 C CA . GLU A 1 217 ? 12.656 -18.003 -12.089 1.00 92.25 217 GLU A CA 1
ATOM 1715 C C . GLU A 1 217 ? 11.761 -19.150 -11.584 1.00 92.25 217 GLU A C 1
ATOM 1717 O O . GLU A 1 217 ? 10.554 -18.970 -11.425 1.00 92.25 217 GLU A O 1
ATOM 1722 N N . SER A 1 218 ? 12.352 -20.301 -11.245 1.00 95.44 218 SER A N 1
ATOM 1723 C CA . SER A 1 218 ? 11.622 -21.439 -10.668 1.00 95.44 218 SER A CA 1
ATOM 1724 C C . SER A 1 218 ? 11.042 -21.107 -9.289 1.00 95.44 218 SER A C 1
ATOM 1726 O O . SER A 1 218 ? 9.900 -21.465 -8.983 1.00 95.44 218 SER A O 1
ATOM 1728 N N . ASP A 1 219 ? 11.799 -20.381 -8.463 1.00 95.38 219 ASP A N 1
ATOM 1729 C CA . ASP A 1 219 ? 11.327 -19.928 -7.150 1.00 95.38 219 ASP A CA 1
ATOM 1730 C C . ASP A 1 219 ? 10.181 -18.922 -7.300 1.00 95.38 219 ASP A C 1
ATOM 1732 O O . ASP A 1 219 ? 9.187 -18.997 -6.576 1.00 95.38 219 ASP A O 1
ATOM 1736 N N . PHE A 1 220 ? 10.281 -18.019 -8.282 1.00 95.88 220 PHE A N 1
ATOM 1737 C CA . PHE A 1 220 ? 9.221 -17.065 -8.604 1.00 95.88 220 PHE A CA 1
ATOM 1738 C C . PHE A 1 220 ? 7.936 -17.770 -9.051 1.00 95.88 220 PHE A C 1
ATOM 1740 O O . PHE A 1 220 ? 6.852 -17.450 -8.559 1.00 95.88 220 PHE A O 1
ATOM 1747 N N . TRP A 1 221 ? 8.042 -18.756 -9.948 1.00 95.69 221 TRP A N 1
ATOM 1748 C CA . TRP A 1 221 ? 6.894 -19.546 -10.399 1.00 95.69 221 TRP A CA 1
ATOM 1749 C C . TRP A 1 221 ? 6.225 -20.278 -9.229 1.00 95.69 221 TRP A C 1
ATOM 1751 O O . TRP A 1 221 ? 5.005 -20.208 -9.060 1.00 95.69 221 TRP A O 1
ATOM 1761 N N . THR A 1 222 ? 7.033 -20.910 -8.373 1.00 97.75 222 THR A N 1
ATOM 1762 C CA . THR A 1 222 ? 6.567 -21.634 -7.181 1.00 97.75 222 THR A CA 1
ATOM 1763 C C . THR A 1 222 ? 5.825 -20.706 -6.222 1.00 97.75 222 THR A C 1
ATOM 1765 O O . THR A 1 222 ? 4.704 -21.005 -5.802 1.00 97.75 222 THR A O 1
ATOM 1768 N N . MET A 1 223 ? 6.407 -19.541 -5.929 1.00 98.00 223 MET A N 1
ATOM 1769 C CA . MET A 1 223 ? 5.771 -18.493 -5.133 1.00 98.00 223 MET A CA 1
ATOM 1770 C C . MET A 1 223 ? 4.443 -18.051 -5.740 1.00 98.00 223 MET A C 1
ATOM 1772 O O . MET A 1 223 ? 3.441 -17.985 -5.031 1.00 98.00 223 MET A O 1
ATOM 1776 N N . SER A 1 224 ? 4.412 -17.779 -7.044 1.00 97.69 224 SER A N 1
ATOM 1777 C CA . SER A 1 224 ? 3.196 -17.334 -7.719 1.00 97.69 224 SER A CA 1
ATOM 1778 C C . SER A 1 224 ? 2.069 -18.347 -7.642 1.00 97.69 224 SER A C 1
ATOM 1780 O O . SER A 1 224 ? 0.934 -17.974 -7.329 1.00 97.69 224 SER A O 1
ATOM 1782 N N . ARG A 1 225 ? 2.373 -19.631 -7.855 1.00 98.25 225 ARG A N 1
ATOM 1783 C CA . ARG A 1 225 ? 1.379 -20.698 -7.736 1.00 98.25 225 ARG A CA 1
ATOM 1784 C C . ARG A 1 225 ? 0.809 -20.748 -6.322 1.00 98.25 225 ARG A C 1
ATOM 1786 O O . ARG A 1 225 ? -0.401 -20.632 -6.145 1.00 98.25 225 ARG A O 1
ATOM 1793 N N . ILE A 1 226 ? 1.683 -20.833 -5.319 1.00 98.62 226 ILE A N 1
ATOM 1794 C CA . ILE A 1 226 ? 1.282 -20.965 -3.913 1.00 98.62 226 ILE A CA 1
ATOM 1795 C C . ILE A 1 226 ? 0.497 -19.738 -3.436 1.00 98.62 226 ILE A C 1
ATOM 1797 O O . ILE A 1 226 ? -0.526 -19.887 -2.768 1.00 98.62 226 ILE A O 1
ATOM 1801 N N . CYS A 1 227 ? 0.937 -18.527 -3.782 1.00 98.69 227 CYS A N 1
ATOM 1802 C CA . CYS A 1 227 ? 0.244 -17.306 -3.385 1.00 98.69 227 CYS A CA 1
ATOM 1803 C C . CYS A 1 227 ? -1.139 -17.195 -4.032 1.00 98.69 227 CYS A C 1
ATOM 1805 O O . CYS A 1 227 ? -2.112 -16.934 -3.320 1.00 98.69 227 CYS A O 1
ATOM 1807 N N . ASN A 1 228 ? -1.262 -17.454 -5.339 1.00 98.56 228 ASN A N 1
ATOM 1808 C CA . ASN A 1 228 ? -2.562 -17.423 -6.010 1.00 98.56 228 ASN A CA 1
ATOM 1809 C C . ASN A 1 228 ? -3.515 -18.508 -5.477 1.00 98.56 228 ASN A C 1
ATOM 1811 O O . ASN A 1 228 ? -4.696 -18.217 -5.283 1.00 98.56 228 ASN A O 1
ATOM 1815 N N . ASP A 1 229 ? -3.019 -19.705 -5.149 1.00 98.25 229 ASP A N 1
ATOM 1816 C CA . ASP A 1 229 ? -3.814 -20.764 -4.504 1.00 98.25 229 ASP A CA 1
ATOM 1817 C C . ASP A 1 229 ? -4.245 -20.388 -3.075 1.00 98.25 229 ASP A C 1
ATOM 1819 O O . ASP A 1 229 ? -5.357 -20.700 -2.652 1.00 98.25 229 ASP A O 1
ATOM 1823 N N . ALA A 1 230 ? -3.421 -19.630 -2.345 1.00 98.25 230 ALA A N 1
ATOM 1824 C CA . ALA A 1 230 ? -3.777 -19.043 -1.048 1.00 98.25 230 ALA A CA 1
ATOM 1825 C C . ALA A 1 230 ? -4.702 -17.804 -1.161 1.00 98.25 230 ALA A C 1
ATOM 1827 O O . ALA A 1 230 ? -5.081 -17.189 -0.149 1.00 98.25 230 ALA A O 1
ATOM 1828 N N . GLY A 1 231 ? -5.064 -17.403 -2.384 1.00 97.88 231 GLY A N 1
ATOM 1829 C CA . GLY A 1 231 ? -5.893 -16.234 -2.677 1.00 97.88 231 GLY A CA 1
ATOM 1830 C C . GLY A 1 231 ? -5.192 -14.886 -2.500 1.00 97.88 231 GLY A C 1
ATOM 1831 O O . GLY A 1 231 ? -5.863 -13.865 -2.338 1.00 97.88 231 GLY A O 1
ATOM 1832 N N . VAL A 1 232 ? -3.860 -14.879 -2.464 1.00 98.69 232 VAL A N 1
ATOM 1833 C CA . VAL A 1 232 ? -3.012 -13.694 -2.299 1.00 98.69 232 VAL A CA 1
ATOM 1834 C C . VAL A 1 232 ? -2.439 -13.317 -3.663 1.00 98.69 232 VAL A C 1
ATOM 1836 O O . VAL A 1 232 ? -1.644 -14.053 -4.241 1.00 98.69 232 VAL A O 1
ATOM 1839 N N . ARG A 1 233 ? -2.843 -12.163 -4.195 1.00 98.56 233 ARG A N 1
ATOM 1840 C CA . ARG A 1 233 ? -2.399 -11.694 -5.513 1.00 98.56 233 ARG A CA 1
ATOM 1841 C C . ARG A 1 233 ? -0.986 -11.124 -5.473 1.00 98.56 233 ARG A C 1
ATOM 1843 O O . ARG A 1 233 ? -0.610 -10.466 -4.507 1.00 98.56 233 ARG A O 1
ATOM 1850 N N . LEU A 1 234 ? -0.221 -11.347 -6.537 1.00 98.38 234 LEU A N 1
ATOM 1851 C CA . LEU A 1 234 ? 1.120 -10.788 -6.684 1.00 98.38 234 LEU A CA 1
ATOM 1852 C C . LEU A 1 234 ? 1.089 -9.480 -7.476 1.00 98.38 234 LEU A C 1
ATOM 1854 O O . LEU A 1 234 ? 0.472 -9.424 -8.542 1.00 98.38 234 LEU A O 1
ATOM 1858 N N . TYR A 1 235 ? 1.816 -8.474 -6.992 1.00 98.00 235 TYR A N 1
ATOM 1859 C CA . TYR A 1 235 ? 2.062 -7.222 -7.701 1.00 98.00 235 TYR A CA 1
ATOM 1860 C C . TYR A 1 235 ? 3.561 -7.001 -7.873 1.00 98.00 235 TYR A C 1
ATOM 1862 O O . TYR A 1 235 ? 4.279 -6.831 -6.886 1.00 98.00 235 TYR A O 1
ATOM 1870 N N . ALA A 1 236 ? 4.032 -7.013 -9.117 1.00 96.81 236 ALA A N 1
ATOM 1871 C CA . ALA A 1 236 ? 5.444 -6.801 -9.415 1.00 96.81 236 ALA A CA 1
ATOM 1872 C C . ALA A 1 236 ? 5.771 -5.302 -9.440 1.00 96.81 236 ALA A C 1
ATOM 1874 O O . ALA A 1 236 ? 5.046 -4.503 -10.031 1.00 96.81 236 ALA A O 1
ATOM 1875 N N . ASP A 1 237 ? 6.856 -4.924 -8.777 1.00 95.62 237 ASP A N 1
ATOM 1876 C CA . ASP A 1 237 ? 7.395 -3.570 -8.780 1.00 95.62 237 ASP A CA 1
ATOM 1877 C C . ASP A 1 237 ? 8.369 -3.392 -9.941 1.00 95.62 237 ASP A C 1
ATOM 1879 O O . ASP A 1 237 ? 9.488 -3.911 -9.907 1.00 95.62 237 ASP A O 1
ATOM 1883 N N . VAL A 1 238 ? 7.906 -2.697 -10.979 1.00 93.81 238 VAL A N 1
ATOM 1884 C CA . VAL A 1 238 ? 8.603 -2.561 -12.257 1.00 93.81 238 VAL A CA 1
ATOM 1885 C C . VAL A 1 238 ? 8.945 -1.104 -12.517 1.00 93.81 238 VAL A C 1
ATOM 1887 O O . VAL A 1 238 ? 8.121 -0.205 -12.351 1.00 93.81 238 VAL A O 1
ATOM 1890 N N . ASN A 1 239 ? 10.165 -0.870 -12.986 1.00 92.38 239 ASN A N 1
ATOM 1891 C CA . ASN A 1 239 ? 10.619 0.452 -13.386 1.00 92.38 239 ASN A CA 1
ATOM 1892 C C . ASN A 1 239 ? 10.588 0.545 -14.911 1.00 92.38 239 ASN A C 1
ATOM 1894 O O . ASN A 1 239 ? 11.366 -0.090 -15.618 1.00 92.38 239 ASN A O 1
ATOM 1898 N N . LEU A 1 240 ? 9.648 1.338 -15.416 1.00 94.06 240 LEU A N 1
ATOM 1899 C CA . LEU A 1 240 ? 9.524 1.594 -16.848 1.00 94.06 240 LEU A CA 1
ATOM 1900 C C . LEU A 1 240 ? 10.283 2.851 -17.274 1.00 94.06 240 LEU A C 1
ATOM 1902 O O . LEU A 1 240 ? 10.340 3.131 -18.461 1.00 94.06 240 LEU A O 1
ATOM 1906 N N . ASN A 1 241 ? 10.847 3.619 -16.344 1.00 95.31 241 ASN A N 1
ATOM 1907 C CA . ASN A 1 241 ? 11.441 4.917 -16.630 1.00 95.31 241 ASN A CA 1
ATOM 1908 C C . ASN A 1 241 ? 12.882 4.822 -17.131 1.00 95.31 241 ASN A C 1
ATOM 1910 O O . ASN A 1 241 ? 13.245 5.446 -18.122 1.00 95.31 241 ASN A O 1
ATOM 1914 N N . HIS A 1 242 ? 13.732 4.106 -16.398 1.00 93.38 242 HIS A N 1
ATOM 1915 C CA . HIS A 1 242 ? 15.177 4.189 -16.580 1.00 93.38 242 HIS A CA 1
ATOM 1916 C C . HIS A 1 242 ? 15.884 2.855 -16.360 1.00 93.38 242 HIS A C 1
ATOM 1918 O O . HIS A 1 242 ? 15.305 1.888 -15.865 1.00 93.38 242 HIS A O 1
ATOM 1924 N N . MET A 1 243 ? 17.174 2.837 -16.697 1.00 90.38 243 MET A N 1
ATOM 1925 C CA . MET A 1 243 ? 18.073 1.709 -16.459 1.00 90.38 243 MET A CA 1
ATOM 1926 C C . MET A 1 243 ? 19.160 2.040 -15.420 1.00 90.38 243 MET A C 1
ATOM 1928 O O . MET A 1 243 ? 19.247 3.152 -14.892 1.00 90.38 243 MET A O 1
ATOM 1932 N N . ALA A 1 244 ? 19.985 1.046 -15.080 1.00 85.44 244 ALA A N 1
ATOM 1933 C CA . ALA A 1 244 ? 21.072 1.209 -14.115 1.00 85.44 244 ALA A CA 1
ATOM 1934 C C . ALA A 1 244 ? 22.087 2.269 -14.577 1.00 85.44 244 ALA A C 1
ATOM 1936 O O . ALA A 1 244 ? 22.473 2.277 -15.744 1.00 85.44 244 ALA A O 1
ATOM 1937 N N . SER A 1 245 ? 22.543 3.119 -13.655 1.00 78.50 245 SER A N 1
ATOM 1938 C CA . SER A 1 245 ? 23.612 4.102 -13.859 1.00 78.50 245 SER A CA 1
ATOM 1939 C C . SER A 1 245 ? 24.849 3.770 -13.035 1.00 78.50 245 SER A C 1
ATOM 1941 O O . SER A 1 245 ? 24.795 3.018 -12.058 1.00 78.50 245 SER A O 1
ATOM 1943 N N . LEU A 1 246 ? 25.977 4.373 -13.411 1.00 70.19 246 LEU A N 1
ATOM 1944 C CA . LEU A 1 246 ? 27.159 4.413 -12.564 1.00 70.19 246 LEU A CA 1
ATOM 1945 C C . LEU A 1 246 ? 26.907 5.446 -11.464 1.00 70.19 246 LEU A C 1
ATOM 1947 O O . LEU A 1 246 ? 27.128 6.641 -11.643 1.00 70.19 246 LEU A O 1
ATOM 1951 N N . SER A 1 247 ? 26.429 4.983 -10.312 1.00 60.19 247 SER A N 1
ATOM 1952 C CA . SER A 1 247 ? 26.468 5.793 -9.098 1.00 60.19 247 SER A CA 1
ATOM 1953 C C . SER A 1 247 ? 27.925 5.970 -8.671 1.00 60.19 247 SER A C 1
ATOM 1955 O O . SER A 1 247 ? 28.611 4.993 -8.352 1.00 60.19 247 SER A O 1
ATOM 1957 N N . THR A 1 248 ? 28.383 7.222 -8.599 1.00 46.91 248 THR A N 1
ATOM 1958 C CA . THR A 1 248 ? 29.694 7.589 -8.041 1.00 46.91 248 THR A CA 1
ATOM 1959 C C . THR A 1 248 ? 29.877 7.113 -6.598 1.00 46.91 248 THR A C 1
ATOM 1961 O O . THR A 1 248 ? 31.007 7.016 -6.145 1.00 46.91 248 THR A O 1
ATOM 1964 N N . ALA A 1 249 ? 28.807 6.758 -5.875 1.00 44.81 249 ALA A N 1
ATOM 1965 C CA . ALA A 1 249 ? 28.883 6.285 -4.492 1.00 44.81 249 ALA A CA 1
ATOM 1966 C C . ALA A 1 249 ? 29.115 4.767 -4.342 1.00 44.81 249 ALA A C 1
ATOM 1968 O O . ALA A 1 249 ? 29.576 4.344 -3.286 1.00 44.81 249 ALA A O 1
ATOM 1969 N N . TYR A 1 250 ? 28.800 3.945 -5.354 1.00 44.06 250 TYR A N 1
ATOM 1970 C CA . TYR A 1 250 ? 28.970 2.479 -5.280 1.00 44.06 250 TYR A CA 1
ATOM 1971 C C . TYR A 1 250 ? 30.189 1.979 -6.067 1.00 44.06 250 TYR A C 1
ATOM 1973 O O . TYR A 1 250 ? 30.780 0.962 -5.716 1.00 44.06 250 TYR A O 1
ATOM 1981 N N . TYR A 1 251 ? 30.595 2.720 -7.103 1.00 48.66 251 TYR A N 1
ATOM 1982 C CA . TYR A 1 251 ? 31.693 2.343 -7.997 1.00 48.66 251 TYR A CA 1
ATOM 1983 C C . TYR A 1 251 ? 32.883 3.313 -7.962 1.00 48.66 251 TYR A C 1
ATOM 1985 O O . TYR A 1 251 ? 33.778 3.185 -8.791 1.00 48.66 251 TYR A O 1
ATOM 1993 N N . SER A 1 252 ? 32.955 4.239 -6.993 1.00 44.00 252 SER A N 1
ATOM 1994 C CA . SER A 1 252 ? 34.103 5.157 -6.823 1.00 44.00 252 SER A CA 1
ATOM 1995 C C . SER A 1 252 ? 35.455 4.448 -6.724 1.00 44.00 252 SER A C 1
ATOM 1997 O O . SER A 1 252 ? 36.470 5.028 -7.094 1.00 44.00 252 SER A O 1
ATOM 1999 N N . ASN A 1 253 ? 35.464 3.195 -6.262 1.00 45.31 253 ASN A N 1
ATOM 2000 C CA . ASN A 1 253 ? 36.672 2.389 -6.086 1.00 45.31 253 ASN A CA 1
ATOM 2001 C C . ASN A 1 253 ? 36.815 1.264 -7.121 1.00 45.31 253 ASN A C 1
ATOM 2003 O O . ASN A 1 253 ? 37.708 0.428 -6.985 1.00 45.31 253 ASN A O 1
ATOM 2007 N N . VAL A 1 254 ? 35.950 1.207 -8.140 1.00 49.88 254 VAL A N 1
ATOM 2008 C CA . VAL A 1 254 ? 36.042 0.194 -9.193 1.00 49.88 254 VAL A CA 1
ATOM 2009 C C . VAL A 1 254 ? 36.330 0.884 -10.518 1.00 49.88 254 VAL A C 1
ATOM 2011 O O . VAL A 1 254 ? 35.460 1.511 -11.116 1.00 49.88 254 VAL A O 1
ATOM 2014 N N . SER A 1 255 ? 37.564 0.717 -10.993 1.00 48.59 255 SER A N 1
ATOM 2015 C CA . SER A 1 255 ? 37.988 0.971 -12.373 1.00 48.59 255 SER A CA 1
ATOM 2016 C C . SER A 1 255 ? 37.259 0.002 -13.321 1.00 48.59 255 SER A C 1
ATOM 2018 O O . SER A 1 255 ? 37.856 -0.904 -13.899 1.00 48.59 255 SER A O 1
ATOM 2020 N N . THR A 1 256 ? 35.939 0.131 -13.442 1.00 56.25 256 THR A N 1
ATOM 2021 C CA . THR A 1 256 ? 35.192 -0.520 -14.519 1.00 56.25 256 THR A CA 1
ATOM 2022 C C . THR A 1 256 ? 35.139 0.442 -15.694 1.00 56.25 256 THR A C 1
ATOM 2024 O O . THR A 1 256 ? 34.827 1.617 -15.518 1.00 56.25 256 THR A O 1
ATOM 2027 N N . ASN A 1 257 ? 35.337 -0.053 -16.914 1.00 66.19 257 ASN A N 1
ATOM 2028 C CA . ASN A 1 257 ? 35.020 0.697 -18.138 1.00 66.19 257 ASN A CA 1
ATOM 2029 C C . ASN A 1 257 ? 33.487 0.865 -18.327 1.00 66.19 257 ASN A C 1
ATOM 2031 O O . ASN A 1 257 ? 33.005 0.952 -19.450 1.00 66.19 257 ASN A O 1
ATOM 2035 N N . GLY A 1 258 ? 32.699 0.839 -17.242 1.00 73.25 258 GLY A N 1
ATOM 2036 C CA . GLY A 1 258 ? 31.233 0.795 -17.236 1.00 73.25 258 GLY A CA 1
ATOM 2037 C C . GLY A 1 258 ? 30.611 -0.590 -17.381 1.00 73.25 258 GLY A C 1
ATOM 2038 O O . GLY A 1 258 ? 29.387 -0.706 -17.344 1.00 73.25 258 GLY A O 1
ATOM 2039 N N . VAL A 1 259 ? 31.422 -1.637 -17.542 1.00 83.19 259 VAL A N 1
ATOM 2040 C CA . VAL A 1 259 ? 30.952 -3.020 -17.676 1.00 83.19 259 VAL A CA 1
ATOM 2041 C C . VAL A 1 259 ? 30.779 -3.651 -16.296 1.00 83.19 259 VAL A C 1
ATOM 2043 O O . VAL A 1 259 ? 31.742 -3.761 -15.539 1.00 83.19 259 VAL A O 1
ATOM 2046 N N . VAL A 1 260 ? 29.559 -4.082 -15.976 1.00 82.25 260 VAL A N 1
ATOM 2047 C CA . VAL A 1 260 ? 29.200 -4.706 -14.695 1.00 82.25 260 VAL A CA 1
ATOM 2048 C C . VAL A 1 260 ? 28.410 -5.996 -14.905 1.00 82.25 260 VAL A C 1
ATOM 2050 O O . VAL A 1 260 ? 27.774 -6.195 -15.941 1.00 82.25 260 VAL A O 1
ATOM 2053 N N . LEU A 1 261 ? 28.415 -6.866 -13.895 1.00 80.50 261 LEU A N 1
ATOM 2054 C CA . LEU A 1 261 ? 27.521 -8.019 -13.829 1.00 80.50 261 LEU A CA 1
ATOM 2055 C C . LEU A 1 261 ? 26.250 -7.640 -13.069 1.00 80.50 261 LEU A C 1
ATOM 2057 O O . LEU A 1 261 ? 26.301 -7.102 -11.965 1.00 80.50 261 LEU A O 1
ATOM 2061 N N . SER A 1 262 ? 25.099 -7.928 -13.669 1.00 78.94 262 SER A N 1
ATOM 2062 C CA . SER A 1 262 ? 23.811 -7.871 -12.972 1.00 78.94 262 SER A CA 1
ATOM 2063 C C . SER A 1 262 ? 23.681 -9.004 -11.946 1.00 78.94 262 SER A C 1
ATOM 2065 O O . SER A 1 262 ? 24.425 -9.983 -11.982 1.00 78.94 262 SER A O 1
ATOM 2067 N N . SER A 1 263 ? 22.664 -8.926 -11.085 1.00 76.75 263 SER A N 1
ATOM 2068 C CA . SER A 1 263 ? 22.309 -9.994 -10.133 1.00 76.75 263 SER A CA 1
ATOM 2069 C C . SER A 1 263 ? 21.990 -11.344 -10.790 1.00 76.75 263 SER A C 1
ATOM 2071 O O . SER A 1 263 ? 22.017 -12.367 -10.117 1.00 76.75 263 SER A O 1
ATOM 2073 N N . LEU A 1 264 ? 21.710 -11.356 -12.096 1.00 77.88 264 LEU A N 1
ATOM 2074 C CA . LEU A 1 264 ? 21.484 -12.558 -12.903 1.00 77.88 264 LEU A CA 1
ATOM 2075 C C . LEU A 1 264 ? 22.728 -12.970 -13.706 1.00 77.88 264 LEU A C 1
ATOM 2077 O O . LEU A 1 264 ? 22.614 -13.676 -14.706 1.00 77.88 264 LEU A O 1
ATOM 2081 N N . ASN A 1 265 ? 23.908 -12.481 -13.314 1.00 80.12 265 ASN A N 1
ATOM 2082 C CA . ASN A 1 265 ? 25.193 -12.740 -13.962 1.00 80.12 265 ASN A CA 1
ATOM 2083 C C . ASN A 1 265 ? 25.239 -12.345 -15.454 1.00 80.12 265 ASN A C 1
ATOM 2085 O O . ASN A 1 265 ? 26.007 -12.897 -16.240 1.00 80.12 265 ASN A O 1
ATOM 2089 N N . ARG A 1 266 ? 24.400 -11.385 -15.865 1.00 81.31 266 ARG A N 1
ATOM 2090 C CA . ARG A 1 266 ? 24.421 -10.821 -17.225 1.00 81.31 266 ARG A CA 1
ATOM 2091 C C . ARG A 1 266 ? 25.368 -9.636 -17.283 1.00 81.31 266 ARG A C 1
ATOM 2093 O O . ARG A 1 266 ? 25.281 -8.762 -16.418 1.00 81.31 266 ARG A O 1
ATOM 2100 N N . ILE A 1 267 ? 26.196 -9.593 -18.320 1.00 85.69 267 ILE A N 1
ATOM 2101 C CA . ILE A 1 267 ? 27.088 -8.471 -18.613 1.00 85.69 267 ILE A CA 1
ATOM 2102 C C . ILE A 1 267 ? 26.249 -7.286 -19.101 1.00 85.69 267 ILE A C 1
ATOM 2104 O O . ILE A 1 267 ? 25.455 -7.416 -20.032 1.00 85.69 267 ILE A O 1
ATOM 2108 N N . VAL A 1 268 ? 26.421 -6.134 -18.462 1.00 86.69 268 VAL A N 1
ATOM 2109 C CA . VAL A 1 268 ? 25.775 -4.865 -18.808 1.00 86.69 268 VAL A CA 1
ATOM 2110 C C . VAL A 1 268 ? 26.864 -3.823 -18.995 1.00 86.69 268 VAL A C 1
ATOM 2112 O O . VAL A 1 268 ? 27.751 -3.721 -18.153 1.00 86.69 268 VAL A O 1
ATOM 2115 N N . ASN A 1 269 ? 26.790 -3.033 -20.064 1.00 88.06 269 ASN A N 1
ATOM 2116 C CA . ASN A 1 269 ? 27.673 -1.886 -20.248 1.00 88.06 269 ASN A CA 1
ATOM 2117 C C . ASN A 1 269 ? 26.874 -0.601 -20.009 1.00 88.06 269 ASN A C 1
ATOM 2119 O O . ASN A 1 269 ? 26.097 -0.155 -20.854 1.00 88.06 269 ASN A O 1
ATOM 2123 N N . ILE A 1 270 ? 27.058 -0.036 -18.817 1.00 86.38 270 ILE A N 1
ATOM 2124 C CA . ILE A 1 270 ? 26.341 1.147 -18.348 1.00 86.38 270 ILE A CA 1
ATOM 2125 C C . ILE A 1 270 ? 26.833 2.413 -19.057 1.00 86.38 270 ILE A C 1
ATOM 2127 O O . ILE A 1 270 ? 26.036 3.315 -19.280 1.00 86.38 270 ILE A O 1
ATOM 2131 N N . THR A 1 271 ? 28.109 2.500 -19.437 1.00 83.75 271 THR A N 1
ATOM 2132 C CA . THR A 1 271 ? 28.644 3.686 -20.130 1.00 83.75 271 THR A CA 1
ATOM 2133 C C . THR A 1 271 ? 28.064 3.816 -21.538 1.00 83.75 271 THR A C 1
ATOM 2135 O O . THR A 1 271 ? 27.713 4.915 -21.967 1.00 83.75 271 THR A O 1
ATOM 2138 N N . ASP A 1 272 ? 27.885 2.688 -22.231 1.00 86.25 272 ASP A N 1
ATOM 2139 C CA . ASP A 1 272 ? 27.371 2.654 -23.606 1.00 86.25 272 ASP A CA 1
ATOM 2140 C C . ASP A 1 272 ? 25.845 2.495 -23.698 1.00 86.25 272 ASP A C 1
ATOM 2142 O O . ASP A 1 272 ? 25.298 2.369 -24.795 1.00 86.25 272 ASP A O 1
ATOM 2146 N N . TYR A 1 273 ? 25.143 2.511 -22.560 1.00 88.69 273 TYR A N 1
ATOM 2147 C CA . TYR A 1 273 ? 23.694 2.282 -22.462 1.00 88.69 273 TYR A CA 1
ATOM 2148 C C . TYR A 1 273 ? 23.273 0.974 -23.145 1.00 88.69 273 TYR A C 1
ATOM 2150 O O . TYR A 1 273 ? 22.281 0.910 -23.876 1.00 88.69 273 TYR A O 1
ATOM 2158 N N . HIS A 1 274 ? 24.060 -0.080 -22.925 1.00 89.69 274 HIS A N 1
ATOM 2159 C CA . HIS A 1 274 ? 23.832 -1.390 -23.509 1.00 89.69 274 HIS A CA 1
ATOM 2160 C C . HIS A 1 274 ? 23.362 -2.386 -22.445 1.00 89.69 274 HIS A C 1
ATOM 2162 O O . HIS A 1 274 ? 24.132 -2.845 -21.595 1.00 89.69 274 HIS A O 1
ATOM 2168 N N . TYR A 1 275 ? 22.076 -2.734 -22.522 1.00 89.00 275 TYR A N 1
ATOM 2169 C CA . TYR A 1 275 ? 21.380 -3.618 -21.590 1.00 89.00 275 TYR A CA 1
ATOM 2170 C C . TYR A 1 275 ? 20.806 -4.824 -22.355 1.00 89.00 275 TYR A C 1
ATOM 2172 O O . TYR A 1 275 ? 19.633 -4.814 -22.739 1.00 89.00 275 TYR A O 1
ATOM 2180 N N . PRO A 1 276 ? 21.599 -5.889 -22.572 1.00 84.69 276 PRO A N 1
ATOM 2181 C CA . PRO A 1 276 ? 21.215 -7.019 -23.425 1.00 84.69 276 PRO A CA 1
ATOM 2182 C C . PRO A 1 276 ? 20.076 -7.881 -22.856 1.00 84.69 276 PRO A C 1
ATOM 2184 O O . PRO A 1 276 ? 19.570 -8.756 -23.546 1.00 84.69 276 PRO A O 1
ATOM 2187 N N . GLY A 1 277 ? 19.660 -7.656 -21.604 1.00 77.62 277 GLY A N 1
ATOM 2188 C CA . GLY A 1 277 ? 18.565 -8.399 -20.975 1.00 77.62 277 GLY A CA 1
ATOM 2189 C C . GLY A 1 277 ? 17.163 -8.093 -21.525 1.00 77.62 277 GLY A C 1
ATOM 2190 O O . GLY A 1 277 ? 16.314 -8.977 -21.473 1.00 77.62 277 GLY A O 1
ATOM 2191 N N . VAL A 1 278 ? 16.942 -6.880 -22.050 1.00 78.88 278 VAL A N 1
ATOM 2192 C CA . VAL A 1 278 ? 15.724 -6.418 -22.773 1.00 78.88 278 VAL A CA 1
ATOM 2193 C C . VAL A 1 278 ? 16.087 -5.939 -24.194 1.00 78.88 278 VAL A C 1
ATOM 2195 O O . VAL A 1 278 ? 15.273 -5.421 -24.950 1.00 78.88 278 VAL A O 1
ATOM 2198 N N . PRO A 1 279 ? 17.255 -6.363 -24.678 1.00 87.56 279 PRO A N 1
ATOM 2199 C CA . PRO A 1 279 ? 18.132 -5.640 -25.618 1.00 87.56 279 PRO A CA 1
ATOM 2200 C C . PRO A 1 279 ? 17.886 -4.127 -25.792 1.00 87.56 279 PRO A C 1
ATOM 2202 O O . PRO A 1 279 ? 17.498 -3.671 -26.870 1.00 87.56 279 PRO A O 1
ATOM 2205 N N . PHE A 1 280 ? 18.163 -3.319 -24.763 1.00 92.12 280 PHE A N 1
ATOM 2206 C CA . PHE A 1 280 ? 18.273 -1.866 -24.953 1.00 92.12 280 PHE A CA 1
ATOM 2207 C C . PHE A 1 280 ? 19.680 -1.462 -25.409 1.00 92.12 280 PHE A C 1
ATOM 2209 O O . PHE A 1 280 ? 20.688 -1.967 -24.907 1.00 92.12 280 PHE A O 1
ATOM 2216 N N . THR A 1 281 ? 19.738 -0.533 -26.355 1.00 94.19 281 THR A N 1
ATOM 2217 C CA . THR A 1 281 ? 20.943 0.135 -26.854 1.00 94.19 281 THR A CA 1
ATOM 2218 C C . THR A 1 281 ? 20.815 1.641 -26.673 1.00 94.19 281 THR A C 1
ATOM 2220 O O . THR A 1 281 ? 19.718 2.156 -26.493 1.00 94.19 281 THR A O 1
ATOM 2223 N N . LYS A 1 282 ? 21.915 2.385 -26.811 1.00 93.81 282 LYS A N 1
ATOM 2224 C CA . LYS A 1 282 ? 21.944 3.850 -26.664 1.00 93.81 282 LYS A CA 1
ATOM 2225 C C . LYS A 1 282 ? 20.849 4.616 -27.421 1.00 93.81 282 LYS A C 1
ATOM 2227 O O . LYS A 1 282 ? 20.384 5.639 -26.933 1.00 93.81 282 LYS A O 1
ATOM 2232 N N . SER A 1 283 ? 20.424 4.128 -28.585 1.00 95.88 283 SER A N 1
ATOM 2233 C CA . SER A 1 283 ? 19.339 4.722 -29.381 1.00 95.88 283 SER A CA 1
ATOM 2234 C C . SER A 1 283 ? 17.961 4.666 -28.714 1.00 95.88 283 SER A C 1
ATOM 2236 O O . SER A 1 283 ? 17.103 5.473 -29.054 1.00 95.88 283 SER A O 1
ATOM 2238 N N . ASP A 1 284 ? 17.743 3.743 -27.777 1.00 96.94 284 ASP A N 1
ATOM 2239 C CA . ASP A 1 284 ? 16.475 3.560 -27.062 1.00 96.94 284 ASP A CA 1
ATOM 2240 C C . ASP A 1 284 ? 16.259 4.608 -25.950 1.00 96.94 284 ASP A C 1
ATOM 2242 O O . ASP A 1 284 ? 15.197 4.647 -25.331 1.00 96.94 284 ASP A O 1
ATOM 2246 N N . PHE A 1 285 ? 17.253 5.460 -25.683 1.00 96.50 285 PHE A N 1
ATOM 2247 C CA . PHE A 1 285 ? 17.234 6.441 -24.599 1.00 96.50 285 PHE A CA 1
ATOM 2248 C C . PHE A 1 285 ? 17.008 7.861 -25.119 1.00 96.50 285 PHE A C 1
ATOM 2250 O O . PHE A 1 285 ? 17.309 8.198 -26.269 1.00 96.50 285 PHE A O 1
ATOM 2257 N N . HIS A 1 286 ? 16.485 8.726 -24.254 1.00 96.06 286 HIS A N 1
ATOM 2258 C CA . HIS A 1 286 ? 16.482 10.158 -24.503 1.00 96.06 286 HIS A CA 1
ATOM 2259 C C . HIS A 1 286 ? 17.916 10.698 -24.585 1.00 96.06 286 HIS A C 1
ATOM 2261 O O . HIS A 1 286 ? 18.877 10.114 -24.072 1.00 96.06 286 HIS A O 1
ATOM 2267 N N . LYS A 1 287 ? 18.068 11.848 -25.253 1.00 92.12 287 LYS A N 1
ATOM 2268 C CA . LYS A 1 287 ? 19.345 12.569 -25.257 1.00 92.12 287 LYS A CA 1
ATOM 2269 C C . LYS A 1 287 ? 19.725 12.923 -23.820 1.00 92.12 287 LYS A C 1
ATOM 2271 O O . LYS A 1 287 ? 18.862 13.242 -23.010 1.00 92.12 287 LYS A O 1
ATOM 2276 N N . PHE A 1 288 ? 21.022 12.885 -23.528 1.00 89.19 288 PHE A N 1
ATOM 2277 C CA . PHE A 1 288 ? 21.525 13.178 -22.191 1.00 89.19 288 PHE A CA 1
ATOM 2278 C C . PHE A 1 288 ? 21.104 14.580 -21.728 1.00 89.19 288 PHE A C 1
ATOM 2280 O O . PHE A 1 288 ? 21.435 15.585 -22.357 1.00 89.19 288 PHE A O 1
ATOM 2287 N N . CYS A 1 289 ? 20.407 14.621 -20.601 1.00 90.31 289 CYS A N 1
ATOM 2288 C CA . CYS A 1 289 ? 20.139 15.793 -19.780 1.00 90.31 289 CYS A CA 1
ATOM 2289 C C . CYS A 1 289 ? 19.832 15.306 -18.359 1.00 90.31 289 CYS A C 1
ATOM 2291 O O . CYS A 1 289 ? 19.482 14.141 -18.172 1.00 90.31 289 CYS A O 1
ATOM 2293 N N . ILE A 1 290 ? 19.972 16.171 -17.359 1.00 87.50 290 ILE A N 1
ATOM 2294 C CA . ILE A 1 290 ? 19.699 15.851 -15.951 1.00 87.50 290 ILE A CA 1
ATOM 2295 C C . ILE A 1 290 ? 18.474 16.647 -15.517 1.00 87.50 290 ILE A C 1
ATOM 2297 O O . ILE A 1 290 ? 18.322 17.798 -15.925 1.00 87.50 290 ILE A O 1
ATOM 2301 N N . VAL A 1 291 ? 17.615 16.041 -14.698 1.00 85.56 291 VAL A N 1
ATOM 2302 C CA . VAL A 1 291 ? 16.518 16.765 -14.047 1.00 85.56 291 VAL A CA 1
ATOM 2303 C C . VAL A 1 291 ? 17.110 17.732 -13.017 1.00 85.56 291 VAL A C 1
ATOM 2305 O O . VAL A 1 291 ? 17.557 17.314 -11.952 1.00 85.56 291 VAL A O 1
ATOM 2308 N N . ASN A 1 292 ? 17.106 19.020 -13.344 1.00 78.56 292 ASN A N 1
ATOM 2309 C CA . ASN A 1 292 ? 17.589 20.118 -12.511 1.00 78.56 292 ASN A CA 1
ATOM 2310 C C . ASN A 1 292 ? 16.434 20.984 -11.987 1.00 78.56 292 ASN A C 1
ATOM 2312 O O . ASN A 1 292 ? 16.537 21.556 -10.902 1.00 78.56 292 ASN A O 1
ATOM 2316 N N . ASN A 1 293 ? 15.337 21.087 -12.744 1.00 69.31 293 ASN A N 1
ATOM 2317 C CA . ASN A 1 293 ? 14.179 21.904 -12.413 1.00 69.31 293 ASN A CA 1
ATOM 2318 C C . ASN A 1 293 ? 12.879 21.084 -12.402 1.00 69.31 293 ASN A C 1
ATOM 2320 O O . ASN A 1 293 ? 12.392 20.592 -13.420 1.00 69.31 293 ASN A O 1
ATOM 2324 N N . SER A 1 294 ? 12.260 20.996 -11.227 1.00 68.00 294 SER A N 1
ATOM 2325 C CA . SER A 1 294 ? 11.031 20.240 -10.978 1.00 68.00 294 SER A CA 1
ATOM 2326 C C . SER A 1 294 ? 9.743 20.963 -11.399 1.00 68.00 294 SER A C 1
ATOM 2328 O O . SER A 1 294 ? 8.652 20.503 -11.057 1.00 68.00 294 SER A O 1
ATOM 2330 N N . VAL A 1 295 ? 9.819 22.068 -12.155 1.00 76.44 295 VAL A N 1
ATOM 2331 C CA . VAL A 1 295 ? 8.624 22.788 -12.646 1.00 76.44 295 VAL A CA 1
ATOM 2332 C C . VAL A 1 295 ? 8.244 22.477 -14.097 1.00 76.44 295 VAL A C 1
ATOM 2334 O O . VAL A 1 295 ? 7.115 22.757 -14.499 1.00 76.44 295 VAL A O 1
ATOM 2337 N N . HIS A 1 296 ? 9.138 21.884 -14.894 1.00 84.56 296 HIS A N 1
ATOM 2338 C CA . HIS A 1 296 ? 8.883 21.616 -16.312 1.00 84.56 296 HIS A CA 1
ATOM 2339 C C . HIS A 1 296 ? 8.599 20.135 -16.567 1.00 84.56 296 HIS A C 1
ATOM 2341 O O . HIS A 1 296 ? 9.500 19.300 -16.532 1.00 84.56 296 HIS A O 1
ATOM 2347 N N . ALA A 1 297 ? 7.351 19.810 -16.918 1.00 88.75 297 ALA A N 1
ATOM 2348 C CA . ALA A 1 297 ? 6.936 18.428 -17.176 1.00 88.75 297 ALA A CA 1
ATOM 2349 C C . ALA A 1 297 ? 7.769 17.726 -18.266 1.00 88.75 297 ALA A C 1
ATOM 2351 O O . ALA A 1 297 ? 8.009 16.527 -18.173 1.00 88.75 297 ALA A O 1
ATOM 2352 N N . HIS A 1 298 ? 8.232 18.467 -19.280 1.00 90.38 298 HIS A N 1
ATOM 2353 C CA . HIS A 1 298 ? 9.108 17.926 -20.323 1.00 90.38 298 HIS A CA 1
ATOM 2354 C C . HIS A 1 298 ? 10.477 17.508 -19.777 1.00 90.38 298 HIS A C 1
ATOM 2356 O O . HIS A 1 298 ? 10.985 16.461 -20.153 1.00 90.38 298 HIS A O 1
ATOM 2362 N N . GLU A 1 299 ? 11.074 18.303 -18.891 1.00 91.62 299 GLU A N 1
ATOM 2363 C CA . GLU A 1 299 ? 12.362 17.974 -18.277 1.00 91.62 299 GLU A CA 1
ATOM 2364 C C . GLU A 1 299 ? 12.224 16.772 -17.341 1.00 91.62 299 GLU A C 1
ATOM 2366 O O . GLU A 1 299 ? 12.981 15.815 -17.453 1.00 91.62 299 GLU A O 1
ATOM 2371 N N . ILE A 1 300 ? 11.198 16.767 -16.484 1.00 92.12 300 ILE A N 1
ATOM 2372 C CA . ILE A 1 300 ? 10.957 15.681 -15.521 1.00 92.12 300 ILE A CA 1
ATOM 2373 C C . ILE A 1 300 ? 10.752 14.327 -16.213 1.00 92.12 300 ILE A C 1
ATOM 2375 O O . ILE A 1 300 ? 11.102 13.306 -15.624 1.00 92.12 300 ILE A O 1
ATOM 2379 N N . ARG A 1 301 ? 10.175 14.323 -17.425 1.00 95.06 301 ARG A N 1
ATOM 2380 C CA . ARG A 1 301 ? 9.799 13.103 -18.154 1.00 95.06 301 ARG A CA 1
ATOM 2381 C C . ARG A 1 301 ? 10.757 12.664 -19.265 1.00 95.06 301 ARG A C 1
ATOM 2383 O O . ARG A 1 301 ? 10.551 11.595 -19.824 1.00 95.06 301 ARG A O 1
ATOM 2390 N N . ASN A 1 302 ? 11.732 13.501 -19.631 1.00 95.00 302 ASN A N 1
ATOM 2391 C CA . ASN A 1 302 ? 12.649 13.220 -20.744 1.00 95.00 302 ASN A CA 1
ATOM 2392 C C . ASN A 1 302 ? 14.137 13.355 -20.355 1.00 95.00 302 ASN A C 1
ATOM 2394 O O . ASN A 1 302 ? 15.003 13.253 -21.227 1.00 95.00 302 ASN A O 1
ATOM 2398 N N . CYS A 1 303 ? 14.446 13.644 -19.086 1.00 92.94 303 CYS A N 1
ATOM 2399 C CA . CYS A 1 303 ? 15.810 13.776 -18.573 1.00 92.94 303 CYS A CA 1
ATOM 2400 C C . CYS A 1 303 ? 16.097 12.778 -17.450 1.00 92.94 303 CYS A C 1
ATOM 2402 O O . CYS A 1 303 ? 15.207 12.268 -16.777 1.00 92.94 303 CYS A O 1
ATOM 2404 N N . GLN A 1 304 ? 17.383 12.532 -17.215 1.00 91.06 304 GLN A N 1
ATOM 2405 C CA . GLN A 1 304 ? 17.869 11.525 -16.283 1.00 91.06 304 GLN A CA 1
ATOM 2406 C C . GLN A 1 304 ? 17.594 11.921 -14.832 1.00 91.06 304 GLN A C 1
ATOM 2408 O O . GLN A 1 304 ? 18.183 12.866 -14.296 1.00 91.06 304 GLN A O 1
ATOM 2413 N N . LYS A 1 305 ? 16.733 11.148 -14.167 1.00 87.38 305 LYS A N 1
ATOM 2414 C CA . LYS A 1 305 ? 16.527 11.212 -12.718 1.00 87.38 305 LYS A CA 1
ATOM 2415 C C . LYS A 1 305 ? 17.762 10.646 -12.018 1.00 87.38 305 LYS A C 1
ATOM 2417 O O . LYS A 1 305 ? 18.090 9.482 -12.221 1.00 87.38 305 LYS A O 1
ATOM 2422 N N . ASN A 1 306 ? 18.449 11.439 -11.193 1.00 83.31 306 ASN A N 1
ATOM 2423 C CA . ASN A 1 306 ? 19.645 11.016 -10.441 1.00 83.31 306 ASN A CA 1
ATOM 2424 C C . ASN A 1 306 ? 20.739 10.355 -11.316 1.00 83.31 306 ASN A C 1
ATOM 2426 O O . ASN A 1 306 ? 21.428 9.440 -10.871 1.00 83.31 306 ASN A O 1
ATOM 2430 N N . GLY A 1 307 ? 20.872 10.790 -12.576 1.00 85.06 307 GLY A N 1
ATOM 2431 C CA . GLY A 1 307 ? 21.855 10.247 -13.525 1.00 85.06 307 GLY A CA 1
ATOM 2432 C C . GLY A 1 307 ? 21.506 8.873 -14.110 1.00 85.06 307 GLY A C 1
ATOM 2433 O O . GLY A 1 307 ? 22.359 8.245 -14.734 1.00 85.06 307 GLY A O 1
ATOM 2434 N N . HIS A 1 308 ? 20.282 8.381 -13.907 1.00 89.19 308 HIS A N 1
ATOM 2435 C CA . HIS A 1 308 ? 19.807 7.151 -14.535 1.00 89.19 308 HIS A CA 1
ATOM 2436 C C . HIS A 1 308 ? 19.426 7.368 -16.007 1.00 89.19 308 HIS A C 1
ATOM 2438 O O . HIS A 1 308 ? 18.597 8.241 -16.271 1.00 89.19 308 HIS A O 1
ATOM 2444 N N . PRO A 1 309 ? 19.977 6.585 -16.961 1.00 91.94 309 PRO A N 1
ATOM 2445 C CA . PRO A 1 309 ? 19.627 6.687 -18.377 1.00 91.94 309 PRO A CA 1
ATOM 2446 C C . PRO A 1 309 ? 18.125 6.531 -18.607 1.00 91.94 309 PRO A C 1
ATOM 2448 O O . PRO A 1 309 ? 17.538 5.515 -18.232 1.00 91.94 309 PRO A O 1
ATOM 2451 N N . ASP A 1 310 ? 17.527 7.544 -19.228 1.00 95.62 310 ASP A N 1
ATOM 2452 C CA . ASP A 1 310 ? 16.080 7.711 -19.357 1.00 95.62 310 ASP A CA 1
ATOM 2453 C C . ASP A 1 310 ? 15.566 7.113 -20.677 1.00 95.62 310 ASP A C 1
ATOM 2455 O O . ASP A 1 310 ? 16.053 7.470 -21.754 1.00 95.62 310 ASP A O 1
ATOM 2459 N N . LEU A 1 311 ? 14.643 6.152 -20.601 1.00 97.00 311 LEU A N 1
ATOM 2460 C CA . LEU A 1 311 ? 14.128 5.425 -21.766 1.00 97.00 311 LEU A CA 1
ATOM 2461 C C . LEU A 1 311 ? 13.186 6.312 -22.586 1.00 97.00 311 LEU A C 1
ATOM 2463 O O . LEU A 1 311 ? 12.374 7.051 -22.043 1.00 97.00 311 LEU A O 1
ATOM 2467 N N . ASN A 1 312 ? 13.258 6.208 -23.913 1.00 97.69 312 ASN A N 1
ATOM 2468 C CA . ASN A 1 312 ? 12.450 7.022 -24.816 1.00 97.69 312 ASN A CA 1
ATOM 2469 C C . ASN A 1 312 ? 11.182 6.286 -25.270 1.00 97.69 312 ASN A C 1
ATOM 2471 O O . ASN A 1 312 ? 11.152 5.645 -26.325 1.00 97.69 312 ASN A O 1
ATOM 2475 N N . HIS A 1 313 ? 10.097 6.420 -24.503 1.00 97.00 313 HIS A N 1
ATOM 2476 C CA . HIS A 1 313 ? 8.811 5.767 -24.797 1.00 97.00 313 HIS A CA 1
ATOM 2477 C C . HIS A 1 313 ? 8.088 6.308 -26.036 1.00 97.00 313 HIS A C 1
ATOM 2479 O O . HIS A 1 313 ? 7.099 5.711 -26.471 1.00 97.00 313 HIS A O 1
ATOM 2485 N N . ALA A 1 314 ? 8.559 7.402 -26.648 1.00 95.38 314 ALA A N 1
ATOM 2486 C CA . ALA A 1 314 ? 8.016 7.848 -27.930 1.00 95.38 314 ALA A CA 1
ATOM 2487 C C . ALA A 1 314 ? 8.323 6.836 -29.051 1.00 95.38 314 ALA A C 1
ATOM 2489 O O . ALA A 1 314 ? 7.565 6.741 -30.018 1.00 95.38 314 ALA A O 1
ATOM 2490 N N . GLN A 1 315 ? 9.390 6.044 -28.903 1.00 97.50 315 GLN A N 1
ATOM 2491 C CA . GLN A 1 315 ? 9.769 4.995 -29.845 1.00 97.50 315 GLN A CA 1
ATOM 2492 C C . GLN A 1 315 ? 8.915 3.735 -29.639 1.00 97.50 315 GLN A C 1
ATOM 2494 O O . GLN A 1 315 ? 8.794 3.224 -28.524 1.00 97.50 315 GLN A O 1
ATOM 2499 N N . SER A 1 316 ? 8.337 3.197 -30.718 1.00 95.69 316 SER A N 1
ATOM 2500 C CA . SER A 1 316 ? 7.535 1.962 -30.660 1.00 95.69 316 SER A CA 1
ATOM 2501 C C . SER A 1 316 ? 8.354 0.768 -30.171 1.00 95.69 316 SER A C 1
ATOM 2503 O O . SER A 1 316 ? 7.894 0.050 -29.290 1.00 95.69 316 SER A O 1
ATOM 2505 N N . GLY A 1 317 ? 9.598 0.629 -30.641 1.00 96.31 317 GLY A N 1
ATOM 2506 C CA . GLY A 1 317 ? 10.488 -0.464 -30.239 1.00 96.31 317 GLY A CA 1
ATOM 2507 C C . GLY A 1 317 ? 10.762 -0.515 -28.731 1.00 96.31 317 GLY A C 1
ATOM 2508 O O . GLY A 1 317 ? 10.838 -1.599 -28.158 1.00 96.31 317 GLY A O 1
ATOM 2509 N N . VAL A 1 318 ? 10.833 0.637 -28.053 1.00 96.75 318 VAL A N 1
ATOM 2510 C CA . VAL A 1 318 ? 10.982 0.693 -26.586 1.00 96.75 318 VAL A CA 1
ATOM 2511 C C . VAL A 1 318 ? 9.727 0.168 -25.891 1.00 96.75 318 VAL A C 1
ATOM 2513 O O . VAL A 1 318 ? 9.818 -0.642 -24.968 1.00 96.75 318 VAL A O 1
ATOM 2516 N N . LYS A 1 319 ? 8.544 0.575 -26.364 1.00 96.69 319 LYS A N 1
ATOM 2517 C CA . LYS A 1 319 ? 7.258 0.120 -25.815 1.00 96.69 319 LYS A CA 1
ATOM 2518 C C . LYS A 1 319 ? 7.032 -1.373 -26.047 1.00 96.69 319 LYS A C 1
ATOM 2520 O O . LYS A 1 319 ? 6.608 -2.059 -25.125 1.00 96.69 319 LYS A O 1
ATOM 2525 N N . GLU A 1 320 ? 7.369 -1.892 -27.224 1.00 96.38 320 GLU A N 1
ATOM 2526 C CA . GLU A 1 320 ? 7.284 -3.324 -27.545 1.00 96.38 320 GLU A CA 1
ATOM 2527 C C . GLU A 1 320 ? 8.170 -4.168 -26.620 1.00 96.38 320 GLU A C 1
ATOM 2529 O O . GLU A 1 320 ? 7.705 -5.150 -26.041 1.00 96.38 320 GLU A O 1
ATOM 2534 N N . LYS A 1 321 ? 9.420 -3.741 -26.396 1.00 94.44 321 LYS A N 1
ATOM 2535 C CA . LYS A 1 321 ? 10.340 -4.375 -25.438 1.00 94.44 321 LYS A CA 1
ATOM 2536 C C . LYS A 1 321 ? 9.757 -4.416 -24.015 1.00 94.44 321 LYS A C 1
ATOM 2538 O O . LYS A 1 321 ? 9.842 -5.445 -23.345 1.00 94.44 321 LYS A O 1
ATOM 2543 N N . MET A 1 322 ? 9.110 -3.336 -23.565 1.00 93.81 322 MET A N 1
ATOM 2544 C CA . MET A 1 322 ? 8.430 -3.290 -22.260 1.00 93.81 322 MET A CA 1
ATOM 2545 C C . MET A 1 322 ? 7.202 -4.202 -22.196 1.00 93.81 322 MET A C 1
ATOM 2547 O O . MET A 1 322 ? 7.020 -4.898 -21.201 1.00 93.81 322 MET A O 1
ATOM 2551 N N . VAL A 1 323 ? 6.376 -4.236 -23.246 1.00 96.25 323 VAL A N 1
ATOM 2552 C CA . VAL A 1 323 ? 5.216 -5.140 -23.337 1.00 96.25 323 VAL A CA 1
ATOM 2553 C C . VAL A 1 323 ? 5.666 -6.596 -23.225 1.00 96.25 323 VAL A C 1
ATOM 2555 O O . VAL A 1 323 ? 5.091 -7.352 -22.446 1.00 96.25 323 VAL A O 1
ATOM 2558 N N . LEU A 1 324 ? 6.737 -6.979 -23.928 1.00 93.75 324 LEU A N 1
ATOM 2559 C CA . LEU A 1 324 ? 7.305 -8.327 -23.847 1.00 93.75 324 LEU A CA 1
ATOM 2560 C C . LEU A 1 324 ? 7.755 -8.674 -22.424 1.00 93.75 324 LEU A C 1
ATOM 2562 O O . LEU A 1 324 ? 7.402 -9.740 -21.922 1.00 93.75 324 LEU A O 1
ATOM 2566 N N . MET A 1 325 ? 8.485 -7.770 -21.765 1.00 91.38 325 MET A N 1
ATOM 2567 C CA . MET A 1 325 ? 8.932 -7.947 -20.380 1.00 91.38 325 MET A CA 1
ATOM 2568 C C . MET A 1 325 ? 7.747 -8.118 -19.417 1.00 91.38 325 MET A C 1
ATOM 2570 O O . MET A 1 325 ? 7.709 -9.063 -18.633 1.00 91.38 325 MET A O 1
ATOM 2574 N N . LEU A 1 326 ? 6.746 -7.238 -19.488 1.00 95.31 326 LEU A N 1
ATOM 2575 C CA . LEU A 1 326 ? 5.578 -7.283 -18.605 1.00 95.31 326 LEU A CA 1
ATOM 2576 C C . LEU A 1 326 ? 4.713 -8.527 -18.854 1.00 95.31 326 LEU A C 1
ATOM 2578 O O . LEU A 1 326 ? 4.254 -9.154 -17.900 1.00 95.31 326 LEU A O 1
ATOM 2582 N N . ASN A 1 327 ? 4.546 -8.952 -20.109 1.00 96.88 327 ASN A N 1
ATOM 2583 C CA . ASN A 1 327 ? 3.800 -10.169 -20.435 1.00 96.88 327 ASN A CA 1
ATOM 2584 C C . ASN A 1 327 ? 4.466 -11.438 -19.874 1.00 96.88 327 ASN A C 1
ATOM 2586 O O . ASN A 1 327 ? 3.765 -12.409 -19.593 1.00 96.88 327 ASN A O 1
ATOM 2590 N N . GLN A 1 328 ? 5.787 -11.455 -19.642 1.00 94.12 328 GLN A N 1
ATOM 2591 C CA . GLN A 1 328 ? 6.427 -12.576 -18.937 1.00 94.12 328 GLN A CA 1
ATOM 2592 C C . GLN A 1 328 ? 5.927 -12.694 -17.489 1.00 94.12 328 GLN A C 1
ATOM 2594 O O . GLN A 1 328 ? 5.595 -13.793 -17.046 1.00 94.12 328 GLN A O 1
ATOM 2599 N N . PHE A 1 329 ? 5.784 -11.576 -16.771 1.00 96.19 329 PHE A N 1
ATOM 2600 C CA . PHE A 1 329 ? 5.212 -11.577 -15.419 1.00 96.19 329 PHE A CA 1
ATOM 2601 C C . PHE A 1 329 ? 3.754 -12.051 -15.411 1.00 96.19 329 PHE A C 1
ATOM 2603 O O . PHE A 1 329 ? 3.367 -12.848 -14.554 1.00 96.19 329 PHE A O 1
ATOM 2610 N N . LEU A 1 330 ? 2.949 -11.605 -16.382 1.00 97.50 330 LEU A N 1
ATOM 2611 C CA . LEU A 1 330 ? 1.544 -12.013 -16.502 1.00 97.50 330 LEU A CA 1
ATOM 2612 C C . LEU A 1 330 ? 1.402 -13.517 -16.756 1.00 97.50 330 LEU A C 1
ATOM 2614 O O . LEU A 1 330 ? 0.578 -14.176 -16.118 1.00 97.50 330 LEU A O 1
ATOM 2618 N N . LYS A 1 331 ? 2.249 -14.079 -17.628 1.00 97.25 331 LYS A N 1
ATOM 2619 C CA . LYS A 1 331 ? 2.319 -15.530 -17.865 1.00 97.25 331 LYS A CA 1
ATOM 2620 C C . LYS A 1 331 ? 2.614 -16.301 -16.581 1.00 97.25 331 LYS A C 1
ATOM 2622 O O . LYS A 1 331 ? 2.048 -17.371 -16.378 1.00 97.25 331 LYS A O 1
ATOM 2627 N N . MET A 1 332 ? 3.431 -15.731 -15.697 1.00 96.19 332 MET A N 1
ATOM 2628 C CA . MET A 1 332 ? 3.766 -16.303 -14.394 1.00 96.19 332 MET A CA 1
ATOM 2629 C C . MET A 1 332 ? 2.769 -15.967 -13.280 1.00 96.19 332 MET A C 1
ATOM 2631 O O . MET A 1 332 ? 3.098 -16.166 -12.119 1.00 96.19 332 MET A O 1
ATOM 2635 N N . GLY A 1 333 ? 1.563 -15.478 -13.578 1.00 96.88 333 GLY A N 1
ATOM 2636 C CA . GLY A 1 333 ? 0.493 -15.338 -12.581 1.00 96.88 333 GLY A CA 1
ATOM 2637 C C . GLY A 1 333 ? 0.537 -14.061 -11.737 1.00 96.88 333 GLY A C 1
ATOM 2638 O O . GLY A 1 333 ? -0.117 -13.989 -10.693 1.00 96.88 333 GLY A O 1
ATOM 2639 N N . VAL A 1 334 ? 1.284 -13.043 -12.171 1.00 98.06 334 VAL A N 1
ATOM 2640 C CA . VAL A 1 334 ? 1.217 -11.698 -11.581 1.00 98.06 334 VAL A CA 1
ATOM 2641 C C . VAL A 1 334 ? -0.122 -11.040 -11.926 1.00 98.06 334 VAL A C 1
ATOM 2643 O O . VAL A 1 334 ? -0.541 -11.043 -13.079 1.00 98.06 334 VAL A O 1
ATOM 2646 N N . ALA A 1 335 ? -0.790 -10.455 -10.927 1.00 98.25 335 ALA A N 1
ATOM 2647 C CA . ALA A 1 335 ? -2.105 -9.822 -11.081 1.00 98.25 335 ALA A CA 1
ATOM 2648 C C . ALA A 1 335 ? -2.024 -8.370 -11.579 1.00 98.25 335 ALA A C 1
ATOM 2650 O O . ALA A 1 335 ? -3.015 -7.802 -12.045 1.00 98.25 335 ALA A O 1
ATOM 2651 N N . GLY A 1 336 ? -0.860 -7.740 -11.433 1.00 97.81 336 GLY A N 1
ATOM 2652 C CA . GLY A 1 336 ? -0.653 -6.346 -11.788 1.00 97.81 336 GLY A CA 1
ATOM 2653 C C . GLY A 1 336 ? 0.695 -5.795 -11.346 1.00 97.81 336 GLY A C 1
ATOM 2654 O O . GLY A 1 336 ? 1.566 -6.534 -10.888 1.00 97.81 336 GLY A O 1
ATOM 2655 N N . PHE A 1 337 ? 0.852 -4.480 -11.460 1.00 98.00 337 PHE A N 1
ATOM 2656 C CA . PHE A 1 337 ? 2.147 -3.823 -11.337 1.00 98.00 337 PHE A CA 1
ATOM 2657 C C . PHE A 1 337 ? 2.093 -2.556 -10.477 1.00 98.00 337 PHE A C 1
ATOM 2659 O O . PHE A 1 337 ? 1.186 -1.730 -10.632 1.00 98.00 337 PHE A O 1
ATOM 2666 N N . ARG A 1 338 ? 3.110 -2.374 -9.620 1.00 97.62 338 ARG A N 1
ATOM 2667 C CA . ARG A 1 338 ? 3.535 -1.033 -9.194 1.00 97.62 338 ARG A CA 1
ATOM 2668 C C . ARG A 1 338 ? 4.418 -0.484 -10.298 1.00 97.62 338 ARG A C 1
ATOM 2670 O O . ARG A 1 338 ? 5.421 -1.109 -10.627 1.00 97.62 338 ARG A O 1
ATOM 2677 N N . ILE A 1 339 ? 4.082 0.688 -10.816 1.00 97.19 339 ILE A N 1
ATOM 2678 C CA . ILE A 1 339 ? 4.954 1.394 -11.752 1.00 97.19 339 ILE A CA 1
ATOM 2679 C C . ILE A 1 339 ? 5.837 2.348 -10.956 1.00 97.19 339 ILE A C 1
ATOM 2681 O O . ILE A 1 339 ? 5.363 3.385 -10.483 1.00 97.19 339 ILE A O 1
ATOM 2685 N N . ASP A 1 340 ? 7.098 1.966 -10.773 1.00 94.50 340 ASP A N 1
ATOM 2686 C CA . ASP A 1 340 ? 8.115 2.799 -10.140 1.00 94.50 340 ASP A CA 1
ATOM 2687 C C . ASP A 1 340 ? 8.384 4.059 -10.968 1.00 94.50 340 ASP A C 1
ATOM 2689 O O . ASP A 1 340 ? 8.359 4.026 -12.202 1.00 94.50 340 ASP A O 1
ATOM 2693 N N . ALA A 1 341 ? 8.635 5.174 -10.275 1.00 93.38 341 ALA A N 1
ATOM 2694 C CA . ALA A 1 341 ? 8.951 6.459 -10.888 1.00 93.38 341 ALA A CA 1
ATOM 2695 C C . ALA A 1 341 ? 7.944 6.901 -11.973 1.00 93.38 341 ALA A C 1
ATOM 2697 O O . ALA A 1 341 ? 8.310 7.641 -12.885 1.00 93.38 341 ALA A O 1
ATOM 2698 N N . ALA A 1 342 ? 6.667 6.511 -11.860 1.00 96.81 342 ALA A N 1
ATOM 2699 C CA . ALA A 1 342 ? 5.639 6.779 -12.869 1.00 96.81 342 ALA A CA 1
ATOM 2700 C C . ALA A 1 342 ? 5.498 8.273 -13.208 1.00 96.81 342 ALA A C 1
ATOM 2702 O O . ALA A 1 342 ? 5.198 8.613 -14.348 1.00 96.81 342 ALA A O 1
ATOM 2703 N N . LYS A 1 343 ? 5.781 9.171 -12.248 1.00 94.69 343 LYS A N 1
ATOM 2704 C CA . LYS A 1 343 ? 5.824 10.635 -12.451 1.00 94.69 343 LYS A CA 1
ATOM 2705 C C . LYS A 1 343 ? 6.709 11.064 -13.633 1.00 94.69 343 LYS A C 1
ATOM 2707 O O . LYS A 1 343 ? 6.419 12.080 -14.266 1.00 94.69 343 LYS A O 1
ATOM 2712 N N . HIS A 1 344 ? 7.765 10.301 -13.900 1.00 95.19 344 HIS A N 1
ATOM 2713 C CA . HIS A 1 344 ? 8.782 10.565 -14.914 1.00 95.19 344 HIS A CA 1
ATOM 2714 C C . HIS A 1 344 ? 8.464 9.918 -16.271 1.00 95.19 344 HIS A C 1
ATOM 2716 O O . HIS A 1 344 ? 9.189 10.120 -17.229 1.00 95.19 344 HIS A O 1
ATOM 2722 N N . VAL A 1 345 ? 7.335 9.219 -16.411 1.00 97.00 345 VAL A N 1
ATOM 2723 C CA . VAL A 1 345 ? 6.897 8.666 -17.698 1.00 97.00 345 VAL A CA 1
ATOM 2724 C C . VAL A 1 345 ? 5.616 9.363 -18.144 1.00 97.00 345 VAL A C 1
ATOM 2726 O O . VAL A 1 345 ? 4.722 9.652 -17.348 1.00 97.00 345 VAL A O 1
ATOM 2729 N N . TRP A 1 346 ? 5.485 9.641 -19.439 1.00 97.56 346 TRP A N 1
ATOM 2730 C CA . TRP A 1 346 ? 4.258 10.224 -19.976 1.00 97.56 346 TRP A CA 1
ATOM 2731 C C . TRP A 1 346 ? 3.062 9.261 -19.823 1.00 97.56 346 TRP A C 1
ATOM 2733 O O . TRP A 1 346 ? 3.122 8.129 -20.317 1.00 97.56 346 TRP A O 1
ATOM 2743 N N . PRO A 1 347 ? 1.920 9.703 -19.249 1.00 96.94 347 PRO A N 1
ATOM 2744 C CA . PRO A 1 347 ? 0.733 8.856 -19.091 1.00 96.94 347 PRO A CA 1
ATOM 2745 C C . PRO A 1 347 ? 0.230 8.246 -20.405 1.00 96.94 347 PRO A C 1
ATOM 2747 O O . PRO A 1 347 ? -0.221 7.103 -20.429 1.00 96.94 347 PRO A O 1
ATOM 2750 N N . LYS A 1 348 ? 0.331 8.989 -21.516 1.00 96.94 348 LYS A N 1
ATOM 2751 C CA . LYS A 1 348 ? -0.082 8.516 -22.847 1.00 96.94 348 LYS A CA 1
ATOM 2752 C C . LYS A 1 348 ? 0.723 7.294 -23.308 1.00 96.94 348 LYS A C 1
ATOM 2754 O O . LYS A 1 348 ? 0.156 6.384 -23.906 1.00 96.94 348 LYS A O 1
ATOM 2759 N N . ASP A 1 349 ? 2.020 7.267 -23.013 1.00 97.88 349 ASP A N 1
ATOM 2760 C CA . ASP A 1 349 ? 2.919 6.211 -23.468 1.00 97.88 349 ASP A CA 1
ATOM 2761 C C . ASP A 1 349 ? 2.773 4.972 -22.584 1.00 97.88 349 ASP A C 1
ATOM 2763 O O . ASP A 1 349 ? 2.669 3.861 -23.103 1.00 97.88 349 ASP A O 1
ATOM 2767 N N . MET A 1 350 ? 2.602 5.163 -21.270 1.00 97.31 350 MET A N 1
ATOM 2768 C CA . MET A 1 350 ? 2.192 4.085 -20.364 1.00 97.31 350 MET A CA 1
ATOM 2769 C C . MET A 1 350 ? 0.852 3.475 -20.763 1.00 97.31 350 MET A C 1
ATOM 2771 O O . MET A 1 350 ? 0.728 2.256 -20.808 1.00 97.31 350 MET A O 1
ATOM 2775 N N . LYS A 1 351 ? -0.138 4.299 -21.126 1.00 96.88 351 LYS A N 1
ATOM 2776 C CA . LYS A 1 351 ? -1.426 3.792 -21.607 1.00 96.88 351 LYS A CA 1
ATOM 2777 C C . LYS A 1 351 ? -1.251 2.889 -22.827 1.00 96.88 351 LYS A C 1
ATOM 2779 O O . LYS A 1 351 ? -1.865 1.831 -22.882 1.00 96.88 351 LYS A O 1
ATOM 2784 N N . HIS A 1 352 ? -0.412 3.287 -23.782 1.00 97.31 352 HIS A N 1
ATOM 2785 C CA . HIS A 1 352 ? -0.147 2.485 -24.974 1.00 97.31 352 HIS A CA 1
ATOM 2786 C C . HIS A 1 352 ? 0.483 1.128 -24.629 1.00 97.31 352 HIS A C 1
ATOM 2788 O O . HIS A 1 352 ? 0.083 0.108 -25.189 1.00 97.31 352 HIS A O 1
ATOM 2794 N N . ILE A 1 353 ? 1.418 1.104 -23.673 1.00 97.81 353 ILE A N 1
ATOM 2795 C CA . ILE A 1 353 ? 1.982 -0.143 -23.141 1.00 97.81 353 ILE A CA 1
ATOM 2796 C C . ILE A 1 353 ? 0.864 -0.987 -22.516 1.00 97.81 353 ILE A C 1
ATOM 2798 O O . ILE A 1 353 ? 0.684 -2.134 -22.907 1.00 97.81 353 ILE A O 1
ATOM 2802 N N . PHE A 1 354 ? 0.067 -0.424 -21.601 1.00 97.81 354 PHE A N 1
ATOM 2803 C CA . PHE A 1 354 ? -0.957 -1.170 -20.859 1.00 97.81 354 PHE A CA 1
ATOM 2804 C C . PHE A 1 354 ? -2.096 -1.690 -21.736 1.00 97.81 354 PHE A C 1
ATOM 2806 O O . PHE A 1 354 ? -2.594 -2.788 -21.493 1.00 97.81 354 PHE A O 1
ATOM 2813 N N . ASP A 1 355 ? -2.495 -0.936 -22.763 1.00 97.12 355 ASP A N 1
ATOM 2814 C CA . ASP A 1 355 ? -3.491 -1.367 -23.748 1.00 97.12 355 ASP A CA 1
ATOM 2815 C C . ASP A 1 355 ? -2.990 -2.584 -24.555 1.00 97.12 355 ASP A C 1
ATOM 2817 O O . ASP A 1 355 ? -3.800 -3.393 -25.000 1.00 97.12 355 ASP A O 1
ATOM 2821 N N . SER A 1 356 ? -1.668 -2.735 -24.701 1.00 97.94 356 SER A N 1
ATOM 2822 C CA . SER A 1 356 ? -1.020 -3.781 -25.508 1.00 97.94 356 SER A CA 1
ATOM 2823 C C . SER A 1 356 ? -0.670 -5.053 -24.727 1.00 97.94 356 SER A C 1
ATOM 2825 O O . SER A 1 356 ? -0.200 -6.022 -25.318 1.00 97.94 356 SER A O 1
ATOM 2827 N N . LEU A 1 357 ? -0.864 -5.066 -23.405 1.00 98.38 357 LEU A N 1
ATOM 2828 C CA . LEU A 1 357 ? -0.558 -6.237 -22.577 1.00 98.38 357 LEU A CA 1
ATOM 2829 C C . LEU A 1 357 ? -1.564 -7.366 -22.779 1.00 98.38 357 LEU A C 1
ATOM 2831 O O . LEU A 1 357 ? -2.720 -7.125 -23.135 1.00 98.38 357 LEU A O 1
ATOM 2835 N N . ASP A 1 358 ? -1.143 -8.582 -22.452 1.00 98.25 358 ASP A N 1
ATOM 2836 C CA . ASP A 1 358 ? -2.018 -9.747 -22.392 1.00 98.25 358 ASP A CA 1
ATOM 2837 C C . ASP A 1 358 ? -3.042 -9.616 -21.245 1.00 98.25 358 ASP A C 1
ATOM 2839 O O . ASP A 1 358 ? -2.905 -8.808 -20.320 1.00 98.25 358 ASP A O 1
ATOM 2843 N N . ASN A 1 359 ? -4.110 -10.411 -21.309 1.00 98.31 359 ASN A N 1
ATOM 2844 C CA . ASN A 1 359 ? -4.995 -10.598 -20.159 1.00 98.31 359 ASN A CA 1
ATOM 2845 C C . ASN A 1 359 ? -4.301 -11.460 -19.092 1.00 98.31 359 ASN A C 1
ATOM 2847 O O . ASN A 1 359 ? -3.339 -12.173 -19.377 1.00 98.31 359 ASN A O 1
ATOM 2851 N N . LEU A 1 360 ? -4.814 -11.419 -17.863 1.00 98.50 360 LEU A N 1
ATOM 2852 C CA . LEU A 1 360 ? -4.313 -12.241 -16.765 1.00 98.50 360 LEU A CA 1
ATOM 2853 C C . LEU A 1 360 ? -4.467 -13.738 -17.062 1.00 98.50 360 LEU A C 1
ATOM 2855 O O . LEU A 1 360 ? -5.460 -14.171 -17.653 1.00 98.50 360 LEU A O 1
ATOM 2859 N N . ASN A 1 361 ? -3.478 -14.522 -16.631 1.00 98.06 361 ASN A N 1
ATOM 2860 C CA . ASN A 1 361 ? -3.409 -15.951 -16.915 1.00 98.06 361 ASN A CA 1
ATOM 2861 C C . ASN A 1 361 ? -4.451 -16.746 -16.103 1.00 98.06 361 ASN A C 1
ATOM 2863 O O . ASN A 1 361 ? -4.325 -16.886 -14.888 1.00 98.06 361 ASN A O 1
ATOM 2867 N N . VAL A 1 362 ? -5.448 -17.318 -16.780 1.00 97.56 362 VAL A N 1
ATOM 2868 C CA . VAL A 1 362 ? -6.548 -18.079 -16.158 1.00 97.56 362 VAL A CA 1
ATOM 2869 C C . VAL A 1 362 ? -6.082 -19.282 -15.331 1.00 97.56 362 VAL A C 1
ATOM 2871 O O . VAL A 1 362 ? -6.759 -19.641 -14.368 1.00 97.56 362 VAL A O 1
ATOM 2874 N N . ASP A 1 363 ? -4.899 -19.836 -15.615 1.00 97.31 363 ASP A N 1
ATOM 2875 C CA . ASP A 1 363 ? -4.321 -20.950 -14.851 1.00 97.31 363 ASP A CA 1
ATOM 2876 C C . ASP A 1 363 ? -4.041 -20.574 -13.386 1.00 97.31 363 ASP A C 1
ATOM 2878 O O . ASP A 1 363 ? -3.969 -21.446 -12.521 1.00 97.31 363 ASP A O 1
ATOM 2882 N N . PHE A 1 364 ? -3.925 -19.277 -13.080 1.00 97.31 364 PHE A N 1
ATOM 2883 C CA . PHE A 1 364 ? -3.701 -18.734 -11.735 1.00 97.31 364 PHE A CA 1
ATOM 2884 C C . PHE A 1 364 ? -4.992 -18.213 -11.075 1.00 97.31 364 PHE A C 1
ATOM 2886 O O . PHE A 1 364 ? -4.970 -17.305 -10.238 1.00 97.31 364 PHE A O 1
ATOM 2893 N N . ASN A 1 365 ? -6.136 -18.809 -11.423 1.00 94.69 365 ASN A N 1
ATOM 2894 C CA . ASN A 1 365 ? -7.448 -18.502 -10.845 1.00 94.69 365 ASN A CA 1
ATOM 2895 C C . ASN A 1 365 ? -7.884 -17.042 -11.091 1.00 94.69 365 ASN A C 1
ATOM 2897 O O . ASN A 1 365 ? -8.419 -16.379 -10.192 1.00 94.69 365 ASN A O 1
ATOM 2901 N N . PHE A 1 366 ? -7.619 -16.523 -12.292 1.00 96.56 366 PHE A N 1
ATOM 2902 C CA . PHE A 1 366 ? -8.170 -15.253 -12.774 1.00 96.56 366 PHE A CA 1
ATOM 2903 C C . PHE A 1 366 ? -9.335 -15.506 -13.734 1.00 96.56 366 PHE A C 1
ATOM 2905 O O . PHE A 1 366 ? -9.323 -16.467 -14.502 1.00 96.56 366 PHE A O 1
ATOM 2912 N N . SER A 1 367 ? -10.337 -14.627 -13.712 1.00 94.75 367 SER A N 1
ATOM 2913 C CA . SER A 1 367 ? -11.453 -14.680 -14.660 1.00 94.75 367 SER A CA 1
ATOM 2914 C C . SER A 1 367 ? -10.985 -14.412 -16.093 1.00 94.75 367 SER A C 1
ATOM 2916 O O . SER A 1 367 ? -10.055 -13.639 -16.339 1.00 94.75 367 SER A O 1
ATOM 2918 N N . ILE A 1 368 ? -11.663 -15.030 -17.063 1.00 95.69 368 ILE A N 1
ATOM 2919 C CA . ILE A 1 368 ? -11.371 -14.813 -18.481 1.00 95.69 368 ILE A CA 1
ATOM 2920 C C . ILE A 1 368 ? -11.552 -13.334 -18.851 1.00 95.69 368 ILE A C 1
ATOM 2922 O O . ILE A 1 368 ? -12.555 -12.709 -18.513 1.00 95.69 368 ILE A O 1
ATOM 2926 N N . GLY A 1 369 ? -10.573 -12.768 -19.557 1.00 95.19 369 GLY A N 1
ATOM 2927 C CA . GLY A 1 369 ? -10.612 -11.366 -19.982 1.00 95.19 369 GLY A CA 1
ATOM 2928 C C . GLY A 1 369 ? -10.177 -10.348 -18.922 1.00 95.19 369 GLY A C 1
ATOM 2929 O O . GLY A 1 369 ? -10.178 -9.152 -19.217 1.00 95.19 369 GLY A O 1
ATOM 2930 N N . SER A 1 370 ? -9.779 -10.782 -17.721 1.00 96.38 370 SER A N 1
ATOM 2931 C CA . SER A 1 370 ? -9.272 -9.876 -16.685 1.00 96.38 370 SER A CA 1
ATOM 2932 C C . SER A 1 370 ? -8.027 -9.120 -17.154 1.00 96.38 370 SER A C 1
ATOM 2934 O O . SER A 1 370 ? -7.061 -9.722 -17.622 1.00 96.38 370 SER A O 1
ATOM 2936 N N . ARG A 1 371 ? -8.038 -7.790 -17.009 1.00 97.56 371 ARG A N 1
ATOM 2937 C CA . ARG A 1 371 ? -6.898 -6.914 -17.324 1.00 97.56 371 ARG A CA 1
ATOM 2938 C C . ARG A 1 371 ? -5.987 -6.736 -16.109 1.00 97.56 371 ARG A C 1
ATOM 2940 O O . ARG A 1 371 ? -6.503 -6.728 -14.991 1.00 97.56 371 ARG A O 1
ATOM 2947 N N . PRO A 1 372 ? -4.667 -6.559 -16.293 1.00 98.12 372 PRO A N 1
ATOM 2948 C CA . PRO A 1 372 ? -3.761 -6.344 -15.171 1.00 98.12 372 PRO A CA 1
ATOM 2949 C C . PRO A 1 372 ? -4.107 -5.092 -14.362 1.00 98.12 372 PRO A C 1
ATOM 2951 O O . PRO A 1 372 ? -4.527 -4.070 -14.911 1.00 98.12 372 PRO A O 1
ATOM 2954 N N . PHE A 1 373 ? -3.909 -5.184 -13.050 1.00 98.12 373 PHE A N 1
ATOM 2955 C CA . PHE A 1 373 ? -4.031 -4.054 -12.137 1.00 98.12 373 PHE A CA 1
ATOM 2956 C C . PHE A 1 373 ? -2.816 -3.126 -12.237 1.00 98.12 373 PHE A C 1
ATOM 2958 O O . PHE A 1 373 ? -1.687 -3.604 -12.329 1.00 98.12 373 PHE A O 1
ATOM 2965 N N . PHE A 1 374 ? -3.017 -1.812 -12.133 1.00 98.00 374 PHE A N 1
ATOM 2966 C CA . PHE A 1 374 ? -1.914 -0.853 -12.079 1.00 98.00 374 PHE A CA 1
ATOM 2967 C C . PHE A 1 374 ? -2.066 0.105 -10.912 1.00 98.00 374 PHE A C 1
ATOM 2969 O O . PHE A 1 374 ? -3.138 0.684 -10.695 1.00 98.00 374 PHE A O 1
ATOM 2976 N N . TYR A 1 375 ? -0.958 0.332 -10.209 1.00 97.44 375 TYR A N 1
ATOM 2977 C CA . TYR A 1 375 ? -0.822 1.496 -9.354 1.00 97.44 375 TYR A CA 1
ATOM 2978 C C . TYR A 1 375 ? 0.497 2.227 -9.573 1.00 97.44 375 TYR A C 1
ATOM 2980 O O . TYR A 1 375 ? 1.564 1.628 -9.688 1.00 97.44 375 TYR A O 1
ATOM 2988 N N . HIS A 1 376 ? 0.401 3.548 -9.628 1.00 98.06 376 HIS A N 1
ATOM 2989 C CA . HIS A 1 376 ? 1.473 4.427 -10.074 1.00 98.06 376 HIS A CA 1
ATOM 2990 C C . HIS A 1 376 ? 2.161 5.076 -8.888 1.00 98.06 376 HIS A C 1
ATOM 2992 O O . HIS A 1 376 ? 1.494 5.680 -8.043 1.00 98.06 376 HIS A O 1
ATOM 2998 N N . ASP A 1 377 ? 3.486 4.973 -8.850 1.00 96.00 377 ASP A N 1
ATOM 2999 C CA . ASP A 1 377 ? 4.314 5.717 -7.915 1.00 96.00 377 ASP A CA 1
ATOM 3000 C C . ASP A 1 377 ? 4.488 7.160 -8.399 1.00 96.00 377 ASP A C 1
ATOM 3002 O O . ASP A 1 377 ? 5.360 7.485 -9.209 1.00 96.00 377 ASP A O 1
ATOM 3006 N N . VAL A 1 378 ? 3.599 8.034 -7.933 1.00 95.69 378 VAL A N 1
ATOM 3007 C CA . VAL A 1 378 ? 3.616 9.460 -8.265 1.00 95.69 378 VAL A CA 1
ATOM 3008 C C . VAL A 1 378 ? 3.719 10.250 -6.975 1.00 95.69 378 VAL A C 1
ATOM 3010 O O . VAL A 1 378 ? 2.746 10.401 -6.235 1.00 95.69 378 VAL A O 1
ATOM 3013 N N . VAL A 1 379 ? 4.922 10.749 -6.703 1.00 92.00 379 VAL A N 1
ATOM 3014 C CA . VAL A 1 379 ? 5.165 11.676 -5.598 1.00 92.00 379 VAL A CA 1
ATOM 3015 C C . VAL A 1 379 ? 4.598 13.040 -5.989 1.00 92.00 379 VAL A C 1
ATOM 3017 O O . VAL A 1 379 ? 5.167 13.731 -6.829 1.00 92.00 379 VAL A O 1
ATOM 3020 N N . ASP A 1 380 ? 3.466 13.409 -5.398 1.00 91.62 380 ASP A N 1
ATOM 3021 C CA . ASP A 1 380 ? 2.827 14.719 -5.551 1.00 91.62 380 ASP A CA 1
ATOM 3022 C C . ASP A 1 380 ? 2.287 15.171 -4.189 1.00 91.62 380 ASP A C 1
ATOM 3024 O O . ASP A 1 380 ? 1.432 14.513 -3.580 1.00 91.62 380 ASP A O 1
ATOM 3028 N N . MET A 1 381 ? 2.802 16.301 -3.702 1.00 88.25 381 MET A N 1
ATOM 3029 C CA . MET A 1 381 ? 2.465 16.878 -2.401 1.00 88.25 381 MET A CA 1
ATOM 3030 C C . MET A 1 381 ? 1.308 17.886 -2.470 1.00 88.25 381 MET A C 1
ATOM 3032 O O . MET A 1 381 ? 0.974 18.513 -1.463 1.00 88.25 381 MET A O 1
ATOM 3036 N N . GLY A 1 382 ? 0.656 18.000 -3.629 1.00 82.75 382 GLY A N 1
ATOM 3037 C CA . GLY A 1 382 ? -0.485 18.872 -3.903 1.00 82.75 382 GLY A CA 1
ATOM 3038 C C . GLY A 1 382 ? -0.110 20.217 -4.528 1.00 82.75 382 GLY A C 1
ATOM 3039 O O . GLY A 1 382 ? -1.004 20.992 -4.857 1.00 82.75 382 GLY A O 1
ATOM 3040 N N . SER A 1 383 ? 1.183 20.497 -4.687 1.00 83.50 383 SER A N 1
ATOM 3041 C CA . SER A 1 383 ? 1.712 21.724 -5.299 1.00 83.50 383 SER A CA 1
ATOM 3042 C C . SER A 1 383 ? 2.765 21.439 -6.373 1.00 83.50 383 SER A C 1
ATOM 3044 O O . SER A 1 383 ? 3.487 22.345 -6.784 1.00 83.50 383 SER A O 1
ATOM 3046 N N . ASP A 1 384 ? 2.900 20.180 -6.781 1.00 84.12 384 ASP A N 1
ATOM 3047 C CA . ASP A 1 384 ? 3.865 19.755 -7.782 1.00 84.12 384 ASP A CA 1
ATOM 3048 C C . ASP A 1 384 ? 3.410 20.170 -9.190 1.00 84.12 384 ASP A C 1
ATOM 3050 O O . ASP A 1 384 ? 2.217 20.273 -9.478 1.00 84.12 384 ASP A O 1
ATOM 3054 N N . SER A 1 385 ? 4.372 20.386 -10.090 1.00 85.94 385 SER A N 1
ATOM 3055 C CA . SER A 1 385 ? 4.102 20.754 -11.490 1.00 85.94 385 SER A CA 1
ATOM 3056 C C . SER A 1 385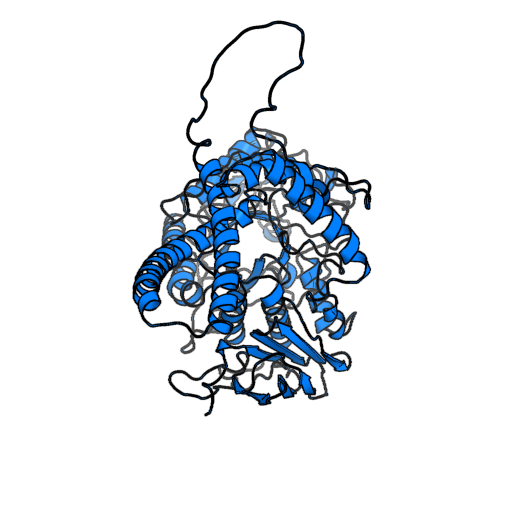 ? 3.436 19.639 -12.298 1.00 85.94 385 SER A C 1
ATOM 3058 O O . SER A 1 385 ? 2.705 19.914 -13.248 1.00 85.94 385 SER A O 1
ATOM 3060 N N . ILE A 1 386 ? 3.690 18.387 -11.913 1.00 91.62 386 ILE A N 1
ATOM 3061 C CA . ILE A 1 386 ? 3.036 17.195 -12.444 1.00 91.62 386 ILE A CA 1
ATOM 3062 C C . ILE A 1 386 ? 2.059 16.702 -11.392 1.00 91.62 386 ILE A C 1
ATOM 3064 O O . ILE A 1 386 ? 2.461 16.365 -10.276 1.00 91.62 386 ILE A O 1
ATOM 3068 N N . SER A 1 387 ? 0.788 16.606 -11.769 1.00 93.31 387 SER A N 1
ATOM 3069 C CA . SER A 1 387 ? -0.257 16.183 -10.847 1.00 93.31 387 SER A CA 1
ATOM 3070 C C . SER A 1 387 ? -0.434 14.670 -10.860 1.00 93.31 387 SER A C 1
ATOM 3072 O O . SER A 1 387 ? -0.551 14.041 -11.914 1.00 93.31 387 SER A O 1
ATOM 3074 N N . LYS A 1 388 ? -0.618 14.078 -9.675 1.00 94.75 388 LYS A N 1
ATOM 3075 C CA . LYS A 1 388 ? -1.073 12.684 -9.514 1.00 94.75 388 LYS A CA 1
ATOM 3076 C C . LYS A 1 388 ? -2.376 12.377 -10.259 1.00 94.75 388 LYS A C 1
ATOM 3078 O O . LYS A 1 388 ? -2.616 11.233 -10.633 1.00 94.75 388 LYS A O 1
ATOM 3083 N N . THR A 1 389 ? -3.214 13.386 -10.511 1.00 95.69 389 THR A N 1
ATOM 3084 C CA . THR A 1 389 ? -4.492 13.212 -11.221 1.00 95.69 389 THR A CA 1
ATOM 3085 C C . THR A 1 389 ? -4.323 12.779 -12.679 1.00 95.69 389 THR A C 1
ATOM 3087 O O . THR A 1 389 ? -5.177 12.041 -13.176 1.00 95.69 389 THR A O 1
ATOM 3090 N N . GLU A 1 390 ? -3.202 13.124 -13.325 1.00 96.50 390 GLU A N 1
ATOM 3091 C CA . GLU A 1 390 ? -2.884 12.752 -14.713 1.00 96.50 390 GLU A CA 1
ATOM 3092 C C . GLU A 1 390 ? -2.806 11.229 -14.926 1.00 96.50 390 GLU A C 1
ATOM 3094 O O . GLU A 1 390 ? -3.031 10.743 -16.033 1.00 96.50 390 GLU A O 1
ATOM 3099 N N . TYR A 1 391 ? -2.528 10.470 -13.862 1.00 97.56 391 TYR A N 1
ATOM 3100 C CA . TYR A 1 391 ? -2.323 9.018 -13.901 1.00 97.56 391 TYR A CA 1
ATOM 3101 C C . TYR A 1 391 ? -3.571 8.224 -13.487 1.00 97.56 391 TYR A C 1
ATOM 3103 O O . TYR A 1 391 ? -3.667 7.028 -13.750 1.00 97.56 391 TYR A O 1
ATOM 3111 N N . THR A 1 392 ? -4.570 8.886 -12.898 1.00 95.88 392 THR A N 1
ATOM 3112 C CA . THR A 1 392 ? -5.799 8.225 -12.427 1.00 95.88 392 THR A CA 1
ATOM 3113 C C . THR A 1 392 ? -6.657 7.570 -13.520 1.00 95.88 392 THR A C 1
ATOM 3115 O O . THR A 1 392 ? -7.320 6.582 -13.225 1.00 95.88 392 THR A O 1
ATOM 3118 N N . PRO A 1 393 ? -6.655 8.006 -14.799 1.00 95.81 393 PRO A N 1
ATOM 3119 C CA . PRO A 1 393 ? -7.362 7.268 -15.850 1.00 95.81 393 PRO A CA 1
ATOM 3120 C C . PRO A 1 393 ? -6.740 5.898 -16.167 1.00 95.81 393 PRO A C 1
ATOM 3122 O O . PRO A 1 393 ? -7.413 5.028 -16.727 1.00 95.81 393 PRO A O 1
ATOM 3125 N N . ILE A 1 394 ? -5.464 5.698 -15.825 1.00 96.06 394 ILE A N 1
ATOM 3126 C CA . ILE A 1 394 ? -4.678 4.508 -16.179 1.00 96.06 394 ILE A CA 1
ATOM 3127 C C . ILE A 1 394 ? -4.295 3.651 -14.969 1.00 96.06 394 ILE A C 1
ATOM 3129 O O . ILE A 1 394 ? -3.429 2.790 -15.078 1.00 96.06 394 ILE A O 1
ATOM 3133 N N . GLY A 1 395 ? -4.924 3.866 -13.814 1.00 96.38 395 GLY A N 1
ATOM 3134 C CA . GLY A 1 395 ? -4.739 3.043 -12.623 1.00 96.38 395 GLY A CA 1
ATOM 3135 C C . GLY A 1 395 ? -4.885 3.837 -11.331 1.00 96.38 395 GLY A C 1
ATOM 3136 O O . GLY A 1 395 ? -5.147 5.039 -11.326 1.00 96.38 395 GLY A O 1
ATOM 3137 N N . VAL A 1 396 ? -4.681 3.144 -10.216 1.00 97.62 396 VAL A N 1
ATOM 3138 C CA . VAL A 1 396 ? -4.651 3.753 -8.882 1.00 97.62 396 VAL A CA 1
ATOM 3139 C C . VAL A 1 396 ? -3.332 4.513 -8.699 1.00 97.62 396 VAL A C 1
ATOM 3141 O O . VAL A 1 396 ? -2.343 4.226 -9.361 1.00 97.62 396 VAL A O 1
ATOM 3144 N N . VAL A 1 397 ? -3.275 5.502 -7.812 1.00 98.12 397 VAL A N 1
ATOM 3145 C CA . VAL A 1 397 ? -2.056 6.290 -7.582 1.00 98.12 397 VAL A CA 1
ATOM 3146 C C . VAL A 1 397 ? -1.721 6.325 -6.093 1.00 98.12 397 VAL A C 1
ATOM 3148 O O . VAL A 1 397 ? -2.608 6.404 -5.238 1.00 98.12 397 VAL A O 1
ATOM 3151 N N . THR A 1 398 ? -0.432 6.233 -5.774 1.00 97.62 398 THR A N 1
ATOM 3152 C CA . THR A 1 398 ? 0.094 6.359 -4.409 1.00 97.62 398 THR A CA 1
ATOM 3153 C C . THR A 1 398 ? -0.164 7.755 -3.844 1.00 97.62 398 THR A C 1
ATOM 3155 O O . THR A 1 398 ? 0.298 8.749 -4.398 1.00 97.62 398 THR A O 1
ATOM 3158 N N . GLU A 1 399 ? -0.857 7.851 -2.712 1.00 97.12 399 GLU A N 1
ATOM 3159 C CA . GLU A 1 399 ? -1.199 9.134 -2.089 1.00 97.12 399 GLU A CA 1
ATOM 3160 C C . GLU A 1 399 ? -0.168 9.530 -1.014 1.00 97.12 399 GLU A C 1
ATOM 3162 O O . GLU A 1 399 ? -0.379 9.327 0.180 1.00 97.12 399 GLU A O 1
ATOM 3167 N N . TYR A 1 400 ? 0.966 10.105 -1.423 1.00 95.69 400 TYR A N 1
ATOM 3168 C CA . TYR A 1 400 ? 2.045 10.511 -0.505 1.00 95.69 400 TYR A CA 1
ATOM 3169 C C . TYR A 1 400 ? 1.617 11.581 0.513 1.00 95.69 400 TYR A C 1
ATOM 3171 O O . TYR A 1 400 ? 2.053 11.557 1.670 1.00 95.69 400 TYR A O 1
ATOM 3179 N N . LEU A 1 401 ? 0.712 12.489 0.127 1.00 94.31 401 LEU A N 1
ATOM 3180 C CA . LEU A 1 401 ? 0.214 13.537 1.020 1.00 94.31 401 LEU A CA 1
ATOM 3181 C C . LEU A 1 401 ? -0.545 12.949 2.222 1.00 94.31 401 LEU A C 1
ATOM 3183 O O . LEU A 1 401 ? -0.520 13.538 3.306 1.00 94.31 401 LEU A O 1
ATOM 3187 N N . TYR A 1 402 ? -1.170 11.776 2.058 1.00 96.75 402 TYR A N 1
ATOM 3188 C CA . TYR A 1 402 ? -1.813 11.027 3.141 1.00 96.75 402 TYR A CA 1
ATOM 3189 C C . TYR A 1 402 ? -0.810 10.694 4.247 1.00 96.75 402 TYR A C 1
ATOM 3191 O O . TYR A 1 402 ? -1.031 11.052 5.406 1.00 96.75 402 TYR A O 1
ATOM 3199 N N . ALA A 1 403 ? 0.312 10.060 3.887 1.00 95.94 403 ALA A N 1
ATOM 3200 C CA . ALA A 1 403 ? 1.343 9.630 4.830 1.00 95.94 403 ALA A CA 1
ATOM 3201 C C . ALA A 1 403 ? 1.908 10.820 5.623 1.00 95.94 403 ALA A C 1
ATOM 3203 O O . ALA A 1 403 ? 1.993 10.785 6.853 1.00 95.94 403 ALA A O 1
ATOM 3204 N N . VAL A 1 404 ? 2.223 11.915 4.924 1.00 94.25 404 VAL A N 1
ATOM 3205 C CA . VAL A 1 404 ? 2.821 13.114 5.529 1.00 94.25 404 VAL A CA 1
ATOM 3206 C C . VAL A 1 404 ? 1.839 13.855 6.434 1.00 94.25 404 VAL A C 1
ATOM 3208 O O . VAL A 1 404 ? 2.203 14.234 7.549 1.00 94.25 404 VAL A O 1
ATOM 3211 N N . LYS A 1 405 ? 0.584 14.059 6.004 1.00 94.81 405 LYS A N 1
ATOM 3212 C CA . LYS A 1 405 ? -0.420 14.722 6.853 1.00 94.81 405 LYS A CA 1
ATOM 3213 C C . LYS A 1 405 ? -0.728 13.898 8.099 1.00 94.81 405 LYS A C 1
ATOM 3215 O O . LYS A 1 405 ? -0.807 14.468 9.186 1.00 94.81 405 LYS A O 1
ATOM 3220 N N . LEU A 1 406 ? -0.837 12.576 7.965 1.00 96.31 406 LEU A N 1
ATOM 3221 C CA . LEU A 1 406 ? -1.092 11.692 9.101 1.00 96.31 406 LEU A CA 1
ATOM 3222 C C . LEU A 1 406 ? 0.063 11.737 10.110 1.00 96.31 406 LEU A C 1
ATOM 3224 O O . LEU A 1 406 ? -0.166 11.909 11.307 1.00 96.31 406 LEU A O 1
ATOM 3228 N N . ALA A 1 407 ? 1.306 11.657 9.628 1.00 95.25 407 ALA A N 1
ATOM 3229 C CA . ALA A 1 407 ? 2.494 11.750 10.470 1.00 95.25 407 ALA A CA 1
ATOM 3230 C C . ALA A 1 407 ? 2.606 13.103 11.188 1.00 95.25 407 ALA A C 1
ATOM 3232 O O . ALA A 1 407 ? 2.983 13.145 12.361 1.00 95.25 407 ALA A O 1
ATOM 3233 N N . ASN A 1 408 ? 2.262 14.206 10.519 1.00 93.44 408 ASN A N 1
ATOM 3234 C CA . ASN A 1 408 ? 2.263 15.537 11.123 1.00 93.44 408 ASN A CA 1
ATOM 3235 C C . ASN A 1 408 ? 1.216 15.679 12.237 1.00 93.44 408 ASN A C 1
ATOM 3237 O O . ASN A 1 408 ? 1.520 16.275 13.271 1.00 93.44 408 ASN A O 1
ATOM 3241 N N . ILE A 1 409 ? 0.018 15.118 12.043 1.00 94.38 409 ILE A N 1
ATOM 3242 C CA . ILE A 1 409 ? -1.059 15.131 13.042 1.00 94.38 409 ILE A CA 1
ATOM 3243 C C . ILE A 1 409 ? -0.678 14.281 14.259 1.00 94.38 409 ILE A C 1
ATOM 3245 O O . ILE A 1 409 ? -0.748 14.749 15.391 1.00 94.38 409 ILE A O 1
ATOM 3249 N N . ILE A 1 410 ? -0.208 13.049 14.049 1.00 93.12 410 ILE A N 1
ATOM 3250 C CA . ILE A 1 410 ? 0.145 12.138 15.153 1.00 93.12 410 ILE A CA 1
ATOM 3251 C C . ILE A 1 410 ? 1.364 12.638 15.939 1.00 93.12 410 ILE A C 1
ATOM 3253 O O . ILE A 1 410 ? 1.456 12.430 17.147 1.00 93.12 410 ILE A O 1
ATOM 3257 N N . ASN A 1 411 ? 2.299 13.327 15.284 1.00 91.12 411 ASN A N 1
ATOM 3258 C CA . ASN A 1 411 ? 3.414 13.977 15.971 1.00 91.12 411 ASN A CA 1
ATOM 3259 C C . ASN A 1 411 ? 3.059 15.344 16.576 1.00 91.12 411 ASN A C 1
ATOM 3261 O O . ASN A 1 411 ? 3.963 15.986 17.104 1.00 91.12 411 ASN A O 1
ATOM 3265 N N . ALA A 1 412 ? 1.801 15.792 16.482 1.00 85.25 412 ALA A N 1
ATOM 3266 C CA . ALA A 1 412 ? 1.347 17.109 16.929 1.00 85.25 412 ALA A CA 1
ATOM 3267 C C . ALA A 1 412 ? 2.195 18.276 16.372 1.00 85.25 412 ALA A C 1
ATOM 3269 O O . ALA A 1 412 ? 2.379 19.293 17.033 1.00 85.25 412 ALA A O 1
ATOM 3270 N N . LYS A 1 413 ? 2.732 18.134 15.149 1.00 80.81 413 LYS A N 1
ATOM 3271 C CA . LYS A 1 413 ? 3.624 19.133 14.528 1.00 80.81 413 LYS A CA 1
ATOM 3272 C C . LYS A 1 413 ? 2.868 20.301 13.905 1.00 80.81 413 LYS A C 1
ATOM 3274 O O . LYS A 1 413 ? 3.340 21.427 13.961 1.00 80.81 413 LYS A O 1
ATOM 3279 N N . SER A 1 414 ? 1.743 20.023 13.245 1.00 80.62 414 SER A N 1
ATOM 3280 C CA . SER A 1 414 ? 1.021 21.037 12.458 1.00 80.62 414 SER A CA 1
ATOM 3281 C C . SER A 1 414 ? -0.471 21.117 12.755 1.00 80.62 414 SER A C 1
ATOM 3283 O O . SER A 1 414 ? -1.109 22.079 12.344 1.00 80.62 414 SER A O 1
ATOM 3285 N N . ALA A 1 415 ? -1.051 20.093 13.385 1.00 88.88 415 ALA A N 1
ATOM 3286 C CA . ALA A 1 415 ? -2.482 20.027 13.647 1.00 88.88 415 ALA A CA 1
ATOM 3287 C C . ALA A 1 415 ? -2.795 18.991 14.746 1.00 88.88 415 ALA A C 1
ATOM 3289 O O . ALA A 1 415 ? -2.091 17.982 14.838 1.00 88.88 415 ALA A O 1
ATOM 3290 N N . PRO A 1 416 ? -3.845 19.213 15.558 1.00 92.81 416 PRO A N 1
ATOM 3291 C CA . PRO A 1 416 ? -4.297 18.260 16.570 1.00 92.81 416 PRO A CA 1
ATOM 3292 C C . PRO A 1 416 ? -5.017 17.057 15.945 1.00 92.81 416 PRO A C 1
ATOM 3294 O O . PRO A 1 416 ? -5.503 17.133 14.810 1.00 92.81 416 PRO A O 1
ATOM 3297 N N . LEU A 1 417 ? -5.159 15.968 16.711 1.00 93.38 417 LEU A N 1
ATOM 3298 C CA . LEU A 1 417 ? -5.845 14.739 16.281 1.00 93.38 417 LEU A CA 1
ATOM 3299 C C . LEU A 1 417 ? -7.307 14.978 15.865 1.00 93.38 417 LEU A C 1
ATOM 3301 O O . LEU A 1 417 ? -7.817 14.304 14.973 1.00 93.38 417 LEU A O 1
ATOM 3305 N N . THR A 1 418 ? -7.978 15.972 16.452 1.00 94.88 418 THR A N 1
ATOM 3306 C CA . THR A 1 418 ? -9.346 16.375 16.073 1.00 94.88 418 THR A CA 1
ATOM 3307 C C . THR A 1 418 ? -9.490 16.796 14.611 1.00 94.88 418 THR A C 1
ATOM 3309 O O . THR A 1 418 ? -10.579 16.686 14.052 1.00 94.88 418 THR A O 1
ATOM 3312 N N . SER A 1 419 ? -8.400 17.198 13.953 1.00 94.31 419 SER A N 1
ATOM 3313 C CA . SER A 1 419 ? -8.394 17.575 12.531 1.00 94.31 419 SER A CA 1
ATOM 3314 C C . SER A 1 419 ? -8.747 16.409 11.599 1.00 94.31 419 SER A C 1
ATOM 3316 O O . SER A 1 419 ? -9.147 16.632 10.457 1.00 94.31 419 SER A O 1
ATOM 3318 N N . LEU A 1 420 ? -8.652 15.165 12.089 1.00 95.00 420 LEU A N 1
ATOM 3319 C CA . LEU A 1 420 ? -9.046 13.959 11.358 1.00 95.00 420 LEU A CA 1
ATOM 3320 C C . LEU A 1 420 ? -10.551 13.903 11.035 1.00 95.00 420 LEU A C 1
ATOM 3322 O O . LEU A 1 420 ? -10.953 13.078 10.220 1.00 95.00 420 LEU A O 1
ATOM 3326 N N . ILE A 1 421 ? -11.385 14.787 11.599 1.00 94.00 421 ILE A N 1
ATOM 3327 C CA . ILE A 1 421 ? -12.805 14.897 11.222 1.00 94.00 421 ILE A CA 1
ATOM 3328 C C . ILE A 1 421 ? -13.001 15.197 9.725 1.00 94.00 421 ILE A C 1
ATOM 3330 O O . ILE A 1 421 ? -13.964 14.735 9.123 1.00 94.00 421 ILE A O 1
ATOM 3334 N N . ASN A 1 422 ? -12.056 15.914 9.108 1.00 91.00 422 ASN A N 1
ATOM 3335 C CA . ASN A 1 422 ? -12.094 16.284 7.690 1.00 91.00 422 ASN A CA 1
ATOM 3336 C C . ASN A 1 422 ? -11.263 15.330 6.810 1.00 91.00 422 ASN A C 1
ATOM 3338 O O . ASN A 1 422 ? -10.841 15.704 5.712 1.00 91.00 422 ASN A O 1
ATOM 3342 N N . TRP A 1 423 ? -10.969 14.114 7.289 1.00 95.19 423 TRP A N 1
ATOM 3343 C CA . TRP A 1 423 ? -10.035 13.214 6.618 1.00 95.19 423 TRP A CA 1
ATOM 3344 C C . TRP A 1 423 ? -10.564 12.673 5.285 1.00 95.19 423 TRP A C 1
ATOM 3346 O O . TRP A 1 423 ? -11.488 11.864 5.234 1.00 95.19 423 TRP A O 1
ATOM 3356 N N . GLY A 1 424 ? -9.952 13.111 4.180 1.00 94.38 424 GLY A N 1
ATOM 3357 C CA . GLY A 1 424 ? -10.355 12.727 2.828 1.00 94.38 424 GLY A CA 1
ATOM 3358 C C . GLY A 1 424 ? -9.962 13.759 1.762 1.00 94.38 424 GLY A C 1
ATOM 3359 O O . GLY A 1 424 ? -9.034 14.540 1.984 1.00 94.38 424 GLY A O 1
ATOM 3360 N N . PRO A 1 425 ? -10.672 13.803 0.614 1.00 93.19 425 PRO A N 1
ATOM 3361 C CA . PRO A 1 425 ? -10.335 14.675 -0.520 1.00 93.19 425 PRO A CA 1
ATOM 3362 C C . PRO A 1 425 ? -10.249 16.166 -0.175 1.00 93.19 425 PRO A C 1
ATOM 3364 O O . PRO A 1 425 ? -9.450 16.885 -0.765 1.00 93.19 425 PRO A O 1
ATOM 3367 N N . ALA A 1 426 ? -11.002 16.624 0.834 1.00 89.75 426 ALA A N 1
ATOM 3368 C CA . ALA A 1 426 ? -10.947 18.002 1.331 1.00 89.75 426 ALA A CA 1
ATOM 3369 C C . ALA A 1 426 ? -9.547 18.425 1.819 1.00 89.75 426 ALA A C 1
ATOM 3371 O O . ALA A 1 426 ? -9.265 19.612 1.939 1.00 89.75 426 ALA A O 1
ATOM 3372 N N . MET A 1 427 ? -8.650 17.470 2.075 1.00 91.56 427 MET A N 1
ATOM 3373 C CA . MET A 1 427 ? -7.261 17.740 2.443 1.00 91.56 427 MET A CA 1
ATOM 3374 C C . MET A 1 427 ? -6.280 17.763 1.267 1.00 91.56 427 MET A C 1
ATOM 3376 O O . MET A 1 427 ? -5.071 17.792 1.505 1.00 91.56 427 MET A O 1
ATOM 3380 N N . GLY A 1 428 ? -6.775 17.763 0.027 1.00 92.25 428 GLY A N 1
ATOM 3381 C CA . GLY A 1 428 ? -5.957 17.714 -1.189 1.00 92.25 428 GLY A CA 1
ATOM 3382 C C . GLY A 1 428 ? -5.583 16.292 -1.617 1.00 92.25 428 GLY A C 1
ATOM 3383 O O . GLY A 1 428 ? -4.675 16.094 -2.427 1.00 92.25 428 GLY A O 1
ATOM 3384 N N . PHE A 1 429 ? -6.250 15.282 -1.055 1.00 95.94 429 PHE A N 1
ATOM 3385 C CA . PHE A 1 429 ? -6.083 13.903 -1.498 1.00 95.94 429 PHE A CA 1
ATOM 3386 C C . PHE A 1 429 ? -6.848 13.650 -2.798 1.00 95.94 429 PHE A C 1
ATOM 3388 O O . PHE A 1 429 ? -7.825 14.328 -3.118 1.00 95.94 429 PHE A O 1
ATOM 3395 N N . LEU A 1 430 ? -6.435 12.611 -3.511 1.00 96.12 430 LEU A N 1
ATOM 3396 C CA . LEU A 1 430 ? -7.197 11.981 -4.573 1.00 96.12 430 LEU A CA 1
ATOM 3397 C C . LEU A 1 430 ? -8.593 11.562 -4.097 1.00 96.12 430 LEU A C 1
ATOM 3399 O O . LEU A 1 430 ? -8.879 11.420 -2.903 1.00 96.12 430 LEU A O 1
ATOM 3403 N N . SER A 1 431 ? -9.473 11.309 -5.063 1.00 94.62 431 SER A N 1
ATOM 3404 C CA . SER A 1 431 ? -10.740 10.642 -4.779 1.00 94.62 431 SER A CA 1
ATOM 3405 C C . SER A 1 431 ? -10.477 9.268 -4.147 1.00 94.62 431 SER A C 1
ATOM 3407 O O . SER A 1 431 ? -9.476 8.613 -4.444 1.00 94.62 431 SER A O 1
ATOM 3409 N N . HIS A 1 432 ? -11.398 8.807 -3.292 1.00 91.81 432 HIS A N 1
ATOM 3410 C CA . HIS A 1 432 ? -11.270 7.510 -2.618 1.00 91.81 432 HIS A CA 1
ATOM 3411 C C . HIS A 1 432 ? -10.929 6.375 -3.599 1.00 91.81 432 HIS A C 1
ATOM 3413 O O . HIS A 1 432 ? -10.023 5.599 -3.321 1.00 91.81 432 HIS A O 1
ATOM 3419 N N . GLN A 1 433 ? -11.592 6.327 -4.759 1.00 90.81 433 GLN A N 1
ATOM 3420 C CA . GLN A 1 433 ? -11.432 5.252 -5.744 1.00 90.81 433 GLN A CA 1
ATOM 3421 C C . GLN A 1 433 ? -10.076 5.253 -6.463 1.00 90.81 433 GLN A C 1
ATOM 3423 O O . GLN A 1 433 ? -9.669 4.222 -6.986 1.00 90.81 433 GLN A O 1
ATOM 3428 N N . ASN A 1 434 ? -9.356 6.373 -6.462 1.00 95.31 434 ASN A N 1
ATOM 3429 C CA . ASN A 1 434 ? -8.107 6.504 -7.210 1.00 95.31 434 ASN A CA 1
ATOM 3430 C C . ASN A 1 434 ? -6.869 6.442 -6.305 1.00 95.31 434 ASN A C 1
ATOM 3432 O O . ASN A 1 434 ? -5.752 6.540 -6.801 1.00 95.31 434 ASN A O 1
ATOM 3436 N N . ALA A 1 435 ? -7.052 6.298 -4.989 1.00 96.94 435 ALA A N 1
ATOM 3437 C CA . ALA A 1 435 ? -5.976 6.395 -4.010 1.00 96.94 435 ALA A CA 1
ATOM 3438 C C . ALA A 1 435 ? -5.559 5.026 -3.451 1.00 96.94 435 ALA A C 1
ATOM 3440 O O . ALA A 1 435 ? -6.386 4.289 -2.901 1.00 96.94 435 ALA A O 1
ATOM 3441 N N . LEU A 1 436 ? -4.255 4.745 -3.504 1.00 98.06 436 LEU A N 1
ATOM 3442 C CA . LEU A 1 436 ? -3.588 3.772 -2.642 1.00 98.06 436 LEU A CA 1
ATOM 3443 C C . LEU A 1 436 ? -2.919 4.535 -1.499 1.00 98.06 436 LEU A C 1
ATOM 3445 O O . LEU A 1 436 ? -2.047 5.374 -1.728 1.00 98.06 436 LEU A O 1
ATOM 3449 N N . VAL A 1 437 ? -3.331 4.241 -0.267 1.00 98.44 437 VAL A N 1
ATOM 3450 C CA . VAL A 1 437 ? -2.821 4.905 0.939 1.00 98.44 437 VAL A CA 1
ATOM 3451 C C . VAL A 1 437 ? -1.896 3.986 1.734 1.00 98.44 437 VAL A C 1
ATOM 3453 O O . VAL A 1 437 ? -2.053 2.763 1.735 1.00 98.44 437 VAL A O 1
ATOM 3456 N N . PHE A 1 438 ? -0.927 4.587 2.412 1.00 98.44 438 PHE A N 1
ATOM 3457 C CA . PHE A 1 438 ? 0.049 3.918 3.270 1.00 98.44 438 PHE A CA 1
ATOM 3458 C C . PHE A 1 438 ? 0.532 4.888 4.356 1.00 98.44 438 PHE A C 1
ATOM 3460 O O . PHE A 1 438 ? 0.392 6.105 4.217 1.00 98.44 438 PHE A O 1
ATOM 3467 N N . VAL A 1 439 ? 1.092 4.355 5.444 1.00 98.38 439 VAL A N 1
ATOM 3468 C CA . VAL A 1 439 ? 1.737 5.163 6.499 1.00 98.38 439 VAL A CA 1
ATOM 3469 C C . VAL A 1 439 ? 3.182 5.486 6.126 1.00 98.38 439 VAL A C 1
ATOM 3471 O O . VAL A 1 439 ? 3.632 6.616 6.303 1.00 98.38 439 VAL A O 1
ATOM 3474 N N . ASP A 1 440 ? 3.884 4.504 5.570 1.00 97.38 440 ASP A N 1
ATOM 3475 C CA . ASP A 1 440 ? 5.224 4.621 5.018 1.00 97.38 440 ASP A CA 1
ATOM 3476 C C . ASP A 1 440 ? 5.419 3.678 3.823 1.00 97.38 440 ASP A C 1
ATOM 3478 O O . ASP A 1 440 ? 4.558 2.879 3.451 1.00 97.38 440 ASP A O 1
ATOM 3482 N N . SER A 1 441 ? 6.564 3.833 3.179 1.00 95.12 441 SER A N 1
ATOM 3483 C CA . SER A 1 441 ? 7.048 3.040 2.062 1.00 95.12 441 SER A CA 1
ATOM 3484 C C . SER A 1 441 ? 8.543 2.807 2.245 1.00 95.12 441 SER A C 1
ATOM 3486 O O . SER A 1 441 ? 9.186 3.489 3.050 1.00 95.12 441 SER A O 1
ATOM 3488 N N . HIS A 1 442 ? 9.099 1.890 1.458 1.00 92.88 442 HIS A N 1
ATOM 3489 C CA . HIS A 1 442 ? 10.530 1.601 1.445 1.00 92.88 442 HIS A CA 1
ATOM 3490 C C . HIS A 1 442 ? 11.432 2.837 1.241 1.00 92.88 442 HIS A C 1
ATOM 3492 O O . HIS A 1 442 ? 12.469 2.927 1.905 1.00 92.88 442 HIS A O 1
ATOM 3498 N N . ASP A 1 443 ? 11.014 3.816 0.431 1.00 91.69 443 ASP A N 1
ATOM 3499 C CA . ASP A 1 443 ? 11.755 5.067 0.223 1.00 91.69 443 ASP A CA 1
ATOM 3500 C C . ASP A 1 443 ? 11.547 6.066 1.361 1.00 91.69 443 ASP A C 1
ATOM 3502 O O . ASP A 1 443 ? 12.499 6.621 1.922 1.00 91.69 443 ASP A O 1
ATOM 3506 N N . THR A 1 444 ? 10.289 6.299 1.747 1.00 93.00 444 THR A N 1
ATOM 3507 C CA . THR A 1 444 ? 9.962 7.342 2.731 1.00 93.00 444 THR A CA 1
ATOM 3508 C C . THR A 1 444 ? 10.490 7.007 4.118 1.00 93.00 444 THR A C 1
ATOM 3510 O O . THR A 1 444 ? 10.907 7.914 4.835 1.00 93.00 444 THR A O 1
ATOM 3513 N N . GLN A 1 445 ? 10.530 5.722 4.499 1.00 92.50 445 GLN A N 1
ATOM 3514 C CA . GLN A 1 445 ? 11.067 5.309 5.801 1.00 92.50 445 GLN A CA 1
ATOM 3515 C C . GLN A 1 445 ? 12.581 5.550 5.926 1.00 92.50 445 GLN A C 1
ATOM 3517 O O . GLN A 1 445 ? 13.115 5.641 7.032 1.00 92.50 445 GLN A O 1
ATOM 3522 N N . ARG A 1 446 ? 13.281 5.693 4.795 1.00 90.12 446 ARG A N 1
ATOM 3523 C CA . ARG A 1 446 ? 14.715 6.012 4.718 1.00 90.12 446 ARG A CA 1
ATOM 3524 C C . ARG A 1 446 ? 14.985 7.481 4.375 1.00 90.12 446 ARG A C 1
ATOM 3526 O O . ARG A 1 446 ? 16.136 7.904 4.391 1.00 90.12 446 ARG A O 1
ATOM 3533 N N . GLY A 1 447 ? 13.945 8.270 4.097 1.00 86.19 447 GLY A N 1
ATOM 3534 C CA . GLY A 1 447 ? 14.084 9.660 3.658 1.00 86.19 447 GLY A CA 1
ATOM 3535 C C . GLY A 1 447 ? 14.740 9.787 2.280 1.00 86.19 447 GLY A C 1
ATOM 3536 O O . GLY A 1 447 ? 15.536 10.702 2.086 1.00 86.19 447 GLY A O 1
ATOM 3537 N N . LEU A 1 448 ? 14.447 8.850 1.368 1.00 84.25 448 LEU A N 1
ATOM 3538 C CA . LEU A 1 448 ? 15.010 8.799 0.009 1.00 84.25 448 LEU A CA 1
ATOM 3539 C C . LEU A 1 448 ? 14.186 9.571 -1.031 1.00 84.25 448 LEU A C 1
ATOM 3541 O O . LEU A 1 448 ? 14.655 9.803 -2.140 1.00 84.25 448 LEU A O 1
ATOM 3545 N N . VAL A 1 449 ? 12.972 9.992 -0.681 1.00 82.50 449 VAL A N 1
ATOM 3546 C CA . VAL A 1 449 ? 12.140 10.829 -1.552 1.00 82.50 449 VAL A CA 1
ATOM 3547 C C . VAL A 1 449 ? 12.633 12.269 -1.457 1.00 82.50 449 VAL A C 1
ATOM 3549 O O . VAL A 1 449 ? 12.415 12.909 -0.435 1.00 82.50 449 VAL A O 1
ATOM 3552 N N . SER A 1 450 ? 13.286 12.782 -2.500 1.00 74.44 450 SER A N 1
ATOM 3553 C CA . SER A 1 450 ? 13.888 14.127 -2.534 1.00 74.44 450 SER A CA 1
ATOM 3554 C C . SER A 1 450 ? 12.909 15.263 -2.229 1.00 74.44 450 SER A C 1
ATOM 3556 O O . SER A 1 450 ? 13.264 16.237 -1.570 1.00 74.44 450 SER A O 1
ATOM 3558 N N . GLU A 1 451 ? 11.661 15.122 -2.673 1.00 74.94 451 GLU A N 1
ATOM 3559 C CA . GLU A 1 451 ? 10.567 16.072 -2.466 1.00 74.94 451 GLU A CA 1
ATOM 3560 C C . GLU A 1 451 ? 10.093 16.104 -1.003 1.00 74.94 451 GLU A C 1
ATOM 3562 O O . GLU A 1 451 ? 9.357 17.002 -0.589 1.00 74.94 451 GLU A O 1
ATOM 3567 N N . LEU A 1 452 ? 10.526 15.133 -0.194 1.00 75.12 452 LEU A N 1
ATOM 3568 C CA . LEU A 1 452 ? 10.262 15.044 1.231 1.00 75.12 452 LEU A CA 1
ATOM 3569 C C . LEU A 1 452 ? 11.561 15.245 2.011 1.00 75.12 452 LEU A C 1
ATOM 3571 O O . LEU A 1 452 ? 12.529 14.506 1.872 1.00 75.12 452 LEU A O 1
ATOM 3575 N N . SER A 1 453 ? 11.576 16.198 2.942 1.00 65.75 453 SER A N 1
ATOM 3576 C CA . SER A 1 453 ? 12.662 16.250 3.927 1.00 65.75 453 SER A CA 1
ATOM 3577 C C . SER A 1 453 ? 12.743 14.927 4.710 1.00 65.75 453 SER A C 1
ATOM 3579 O O . SER A 1 453 ? 11.735 14.234 4.893 1.00 65.75 453 SER A O 1
ATOM 3581 N N . ARG A 1 454 ? 13.925 14.586 5.239 1.00 67.25 454 ARG A N 1
ATOM 3582 C CA . ARG A 1 454 ? 14.079 13.421 6.129 1.00 67.25 454 ARG A CA 1
ATOM 3583 C C . ARG A 1 454 ? 13.082 13.500 7.301 1.00 67.25 454 ARG A C 1
ATOM 3585 O O . ARG A 1 454 ? 12.789 14.583 7.806 1.00 67.25 454 ARG A O 1
ATOM 3592 N N . ASN A 1 455 ? 12.576 12.349 7.750 1.00 71.88 455 ASN A N 1
ATOM 3593 C CA . ASN A 1 455 ? 11.711 12.207 8.937 1.00 71.88 455 ASN A CA 1
ATOM 3594 C C . ASN A 1 455 ? 10.327 12.893 8.839 1.00 71.88 455 ASN A C 1
ATOM 3596 O O . ASN A 1 455 ? 9.782 13.391 9.834 1.00 71.88 455 ASN A O 1
ATOM 3600 N N . ARG A 1 456 ? 9.745 12.935 7.633 1.00 84.81 456 ARG A N 1
ATOM 3601 C CA . ARG A 1 456 ? 8.393 13.473 7.378 1.00 84.81 456 ARG A CA 1
ATOM 3602 C C . ARG A 1 456 ? 7.262 12.447 7.495 1.00 84.81 456 ARG A C 1
ATOM 3604 O O . ARG A 1 456 ? 6.104 12.854 7.494 1.00 84.81 456 ARG A O 1
ATOM 3611 N N . VAL A 1 457 ? 7.582 11.162 7.631 1.00 92.56 457 VAL A N 1
ATOM 3612 C CA . VAL A 1 457 ? 6.616 10.067 7.829 1.00 92.56 457 VAL A CA 1
ATOM 3613 C C . VAL A 1 457 ? 6.895 9.326 9.140 1.00 92.56 457 VAL A C 1
ATOM 3615 O O . VAL A 1 457 ? 7.965 9.485 9.723 1.00 92.56 457 VAL A O 1
ATOM 3618 N N . LEU A 1 458 ? 5.928 8.537 9.613 1.00 94.81 458 LEU A N 1
ATOM 3619 C CA . LEU A 1 458 ? 6.110 7.623 10.746 1.00 94.81 458 LEU A CA 1
ATOM 3620 C C . LEU A 1 458 ? 6.626 6.279 10.247 1.00 94.81 458 LEU A C 1
ATOM 3622 O O . LEU A 1 458 ? 6.176 5.818 9.205 1.00 94.81 458 LEU A O 1
ATOM 3626 N N . THR A 1 459 ? 7.492 5.618 11.009 1.00 95.00 459 THR A N 1
ATOM 3627 C CA . THR A 1 459 ? 8.048 4.310 10.637 1.00 95.00 459 THR A CA 1
ATOM 3628 C C . THR A 1 459 ? 7.967 3.329 11.801 1.00 95.00 459 THR A C 1
ATOM 3630 O O . THR A 1 459 ? 7.637 3.700 12.930 1.00 95.00 459 THR A O 1
ATOM 3633 N N . HIS A 1 460 ? 8.340 2.070 11.572 1.00 92.94 460 HIS A N 1
ATOM 3634 C CA . HIS A 1 460 ? 8.443 1.076 12.642 1.00 92.94 460 HIS A CA 1
ATOM 3635 C C . HIS A 1 460 ? 9.390 1.485 13.791 1.00 92.94 460 HIS A C 1
ATOM 3637 O O . HIS A 1 460 ? 9.274 0.937 14.892 1.00 92.94 460 HIS A O 1
ATOM 3643 N N . LYS A 1 461 ? 10.304 2.446 13.572 1.00 91.00 461 LYS A N 1
ATOM 3644 C CA . LYS A 1 461 ? 11.205 2.980 14.607 1.00 91.00 461 LYS A CA 1
ATOM 3645 C C . LYS A 1 461 ? 10.437 3.727 15.704 1.00 91.00 461 LYS A C 1
ATOM 3647 O O . LYS A 1 461 ? 10.822 3.666 16.869 1.00 91.00 461 LYS A O 1
ATOM 3652 N N . GLU A 1 462 ? 9.287 4.320 15.378 1.00 90.81 462 GLU A N 1
ATOM 3653 C CA . GLU A 1 462 ? 8.356 4.947 16.323 1.00 90.81 462 GLU A CA 1
ATOM 3654 C C . GLU A 1 462 ? 7.133 4.058 16.617 1.00 90.81 462 GLU A C 1
ATOM 3656 O O . GLU A 1 462 ? 5.987 4.509 16.521 1.00 90.81 462 GLU A O 1
ATOM 3661 N N . ARG A 1 463 ? 7.362 2.789 16.994 1.00 88.00 463 ARG A N 1
ATOM 3662 C CA . ARG A 1 463 ? 6.340 1.723 17.080 1.00 88.00 463 ARG A CA 1
ATOM 3663 C C . ARG A 1 463 ? 4.963 2.159 17.593 1.00 88.00 463 ARG A C 1
ATOM 3665 O O . ARG A 1 463 ? 3.975 1.878 16.926 1.00 88.00 463 ARG A O 1
ATOM 3672 N N . THR A 1 464 ? 4.866 2.826 18.747 1.00 86.62 464 THR A N 1
ATOM 3673 C CA . THR A 1 464 ? 3.564 3.240 19.311 1.00 86.62 464 THR A CA 1
ATOM 3674 C C . THR A 1 464 ? 2.797 4.159 18.352 1.00 86.62 464 THR A C 1
ATOM 3676 O O . THR A 1 464 ? 1.647 3.884 18.019 1.00 86.62 464 THR A O 1
ATOM 3679 N N . LYS A 1 465 ? 3.448 5.213 17.844 1.00 91.56 465 LYS A N 1
ATOM 3680 C CA . LYS A 1 465 ? 2.842 6.173 16.907 1.00 91.56 465 LYS A CA 1
ATOM 3681 C C . LYS A 1 465 ? 2.541 5.528 15.555 1.00 91.56 465 LYS A C 1
ATOM 3683 O O . LYS A 1 465 ? 1.503 5.798 14.958 1.00 91.56 465 LYS A O 1
ATOM 3688 N N . TYR A 1 466 ? 3.423 4.645 15.097 1.00 94.44 466 TYR A N 1
ATOM 3689 C CA . TYR A 1 466 ? 3.247 3.898 13.856 1.00 94.44 466 TYR A CA 1
ATOM 3690 C C . TYR A 1 466 ? 2.039 2.957 13.897 1.00 94.44 466 TYR A C 1
ATOM 3692 O O . TYR A 1 466 ? 1.284 2.873 12.927 1.00 94.44 466 TYR A O 1
ATOM 3700 N N . VAL A 1 467 ? 1.814 2.291 15.035 1.00 92.69 467 VAL A N 1
ATOM 3701 C CA . VAL A 1 467 ? 0.614 1.476 15.255 1.00 92.69 467 VAL A CA 1
ATOM 3702 C C . VAL A 1 467 ? -0.636 2.351 15.241 1.00 92.69 467 VAL A C 1
ATOM 3704 O O . VAL A 1 467 ? -1.568 2.021 14.517 1.00 92.69 467 VAL A O 1
ATOM 3707 N N . ILE A 1 468 ? -0.652 3.490 15.945 1.00 93.19 468 ILE A N 1
ATOM 3708 C CA . ILE A 1 468 ? -1.793 4.428 15.918 1.00 93.19 468 ILE A CA 1
ATOM 3709 C C . ILE A 1 468 ? -2.116 4.861 14.478 1.00 93.19 468 ILE A C 1
ATOM 3711 O O . ILE A 1 468 ? -3.279 4.849 14.074 1.00 93.19 468 ILE A O 1
ATOM 3715 N N . ALA A 1 469 ? -1.093 5.190 13.684 1.00 96.56 469 ALA A N 1
ATOM 3716 C CA . ALA A 1 469 ? -1.254 5.593 12.288 1.00 96.56 469 ALA A CA 1
ATOM 3717 C C . ALA A 1 469 ? -1.862 4.484 11.419 1.00 96.56 469 ALA A C 1
ATOM 3719 O O . ALA A 1 469 ? -2.812 4.732 10.675 1.00 96.56 469 ALA A O 1
ATOM 3720 N N . ASN A 1 470 ? -1.344 3.258 11.531 1.00 97.56 470 ASN A N 1
ATOM 3721 C CA . ASN A 1 470 ? -1.846 2.116 10.766 1.00 97.56 470 ASN A CA 1
ATOM 3722 C C . ASN A 1 470 ? -3.252 1.709 11.205 1.00 97.56 470 ASN A C 1
ATOM 3724 O O . ASN A 1 470 ? -4.091 1.423 10.355 1.00 97.56 470 ASN A O 1
ATOM 3728 N N . VAL A 1 471 ? -3.542 1.743 12.509 1.00 95.88 471 VAL A N 1
ATOM 3729 C CA . VAL A 1 471 ? -4.895 1.525 13.029 1.00 95.88 471 VAL A CA 1
ATOM 3730 C C . VAL A 1 471 ? -5.844 2.552 12.428 1.00 95.88 471 VAL A C 1
ATOM 3732 O O . VAL A 1 471 ? -6.859 2.156 11.867 1.00 95.88 471 VAL A O 1
ATOM 3735 N N . PHE A 1 472 ? -5.526 3.848 12.481 1.00 97.38 472 PHE A N 1
ATOM 3736 C CA . PHE A 1 472 ? -6.388 4.866 11.884 1.00 97.38 472 PHE A CA 1
ATOM 3737 C C . PHE A 1 472 ? -6.581 4.634 10.379 1.00 97.38 472 PHE A C 1
ATOM 3739 O O . PHE A 1 472 ? -7.712 4.661 9.901 1.00 97.38 472 PHE A O 1
ATOM 3746 N N . MET A 1 473 ? -5.506 4.332 9.641 1.00 98.06 473 MET A N 1
ATOM 3747 C CA . MET A 1 473 ? -5.585 4.023 8.213 1.00 98.06 473 MET A CA 1
ATOM 3748 C C . MET A 1 473 ? -6.519 2.848 7.924 1.00 98.06 473 MET A C 1
ATOM 3750 O O . MET A 1 473 ? -7.383 2.966 7.063 1.00 98.06 473 MET A O 1
ATOM 3754 N N . LEU A 1 474 ? -6.377 1.733 8.639 1.00 97.31 474 LEU A N 1
ATOM 3755 C CA . LEU A 1 474 ? -7.186 0.525 8.445 1.00 97.31 474 LEU A CA 1
ATOM 3756 C C . LEU A 1 474 ? -8.623 0.704 8.956 1.00 97.31 474 LEU A C 1
ATOM 3758 O O . LEU A 1 474 ? -9.559 0.136 8.394 1.00 97.31 474 LEU A O 1
ATOM 3762 N N . ALA A 1 475 ? -8.815 1.543 9.974 1.00 95.69 475 ALA A N 1
ATOM 3763 C CA . ALA A 1 475 ? -10.115 1.857 10.544 1.00 95.69 475 ALA A CA 1
ATOM 3764 C C . ALA A 1 475 ? -10.899 2.919 9.764 1.00 95.69 475 ALA A C 1
ATOM 3766 O O . ALA A 1 475 ? -12.102 3.048 9.985 1.00 95.69 475 ALA A O 1
ATOM 3767 N N . HIS A 1 476 ? -10.269 3.678 8.868 1.00 95.62 476 HIS A N 1
ATOM 3768 C CA . HIS A 1 476 ? -10.916 4.725 8.080 1.00 95.62 476 HIS A CA 1
ATOM 3769 C C . HIS A 1 476 ? -11.300 4.217 6.670 1.00 95.62 476 HIS A C 1
ATOM 3771 O O . HIS A 1 476 ? -10.530 3.486 6.042 1.00 95.62 476 HIS A O 1
ATOM 3777 N N . PRO A 1 477 ? -12.470 4.592 6.107 1.00 93.19 477 PRO A N 1
ATOM 3778 C CA . PRO A 1 477 ? -12.896 4.106 4.789 1.00 93.19 477 PRO A CA 1
ATOM 3779 C C . PRO A 1 477 ? -12.070 4.671 3.626 1.00 93.19 477 PRO A C 1
ATOM 3781 O O . PRO A 1 477 ? -12.013 4.053 2.572 1.00 93.19 477 PRO A O 1
ATOM 3784 N N . PHE A 1 478 ? -11.429 5.831 3.795 1.00 94.94 478 PHE A N 1
ATOM 3785 C CA . PHE A 1 478 ? -10.660 6.488 2.729 1.00 94.94 478 PHE A CA 1
ATOM 3786 C C . PHE A 1 478 ? -9.535 5.605 2.146 1.00 94.94 478 PHE A C 1
ATOM 3788 O O . PHE A 1 478 ? -8.938 4.791 2.850 1.00 94.94 478 PHE A O 1
ATOM 3795 N N . GLY A 1 479 ? -9.253 5.808 0.853 1.00 93.56 479 GLY A N 1
ATOM 3796 C CA . GLY A 1 479 ? -8.353 4.984 0.042 1.00 93.56 479 GLY A CA 1
ATOM 3797 C C . GLY A 1 479 ? -9.007 3.691 -0.450 1.00 93.56 479 GLY A C 1
ATOM 3798 O O . GLY A 1 479 ? -9.481 2.895 0.365 1.00 93.56 479 GLY A O 1
ATOM 3799 N N . ARG A 1 480 ? -9.020 3.488 -1.774 1.00 90.94 480 ARG A N 1
ATOM 3800 C CA . ARG A 1 480 ? -9.471 2.250 -2.433 1.00 90.94 480 ARG A CA 1
ATOM 3801 C C . ARG A 1 480 ? -8.643 1.075 -1.952 1.00 90.94 480 ARG A C 1
ATOM 3803 O O . ARG A 1 480 ? -9.183 0.019 -1.649 1.00 90.94 480 ARG A O 1
ATOM 3810 N N . LEU A 1 481 ? -7.334 1.292 -1.876 1.00 94.62 481 LEU A N 1
ATOM 3811 C CA . LEU A 1 481 ? -6.364 0.317 -1.412 1.00 94.62 481 LEU A CA 1
ATOM 3812 C C . LEU A 1 481 ? -5.590 0.872 -0.234 1.00 94.62 481 LEU A C 1
ATOM 3814 O O . LEU A 1 481 ? -5.281 2.064 -0.170 1.00 94.62 481 LEU A O 1
ATOM 3818 N N . LYS A 1 482 ? -5.244 -0.024 0.681 1.00 97.62 482 LYS A N 1
ATOM 3819 C CA . LYS A 1 482 ? -4.387 0.264 1.823 1.00 97.62 482 LYS A CA 1
ATOM 3820 C C . LYS A 1 482 ? -3.204 -0.687 1.763 1.00 97.62 482 LYS A C 1
ATOM 3822 O O . LYS A 1 482 ? -3.391 -1.889 1.556 1.00 97.62 482 LYS A O 1
ATOM 3827 N N . ARG A 1 483 ? -1.999 -0.149 1.929 1.00 98.38 483 ARG A N 1
ATOM 3828 C CA . ARG A 1 483 ? -0.761 -0.928 1.912 1.00 98.38 483 ARG A CA 1
ATOM 3829 C C . ARG A 1 483 ? -0.057 -0.842 3.259 1.00 98.38 483 ARG A C 1
ATOM 3831 O O . ARG A 1 483 ? 0.155 0.253 3.777 1.00 98.38 483 ARG A O 1
ATOM 3838 N N . ILE A 1 484 ? 0.309 -2.000 3.797 1.00 98.56 484 ILE A N 1
ATOM 3839 C CA . ILE A 1 484 ? 1.132 -2.144 4.999 1.00 98.56 484 ILE A CA 1
ATOM 3840 C C . ILE A 1 484 ? 2.566 -2.438 4.554 1.00 98.56 484 ILE A C 1
ATOM 3842 O O . ILE A 1 484 ? 2.796 -3.320 3.725 1.00 98.56 484 ILE A O 1
ATOM 3846 N N . MET A 1 485 ? 3.527 -1.693 5.087 1.00 98.31 485 MET A N 1
ATOM 3847 C CA . MET A 1 485 ? 4.947 -1.952 4.862 1.00 98.31 485 MET A CA 1
ATOM 3848 C C . MET A 1 485 ? 5.404 -3.154 5.699 1.00 98.31 485 MET A C 1
ATOM 3850 O O . MET A 1 485 ? 4.938 -3.327 6.821 1.00 98.31 485 MET A O 1
ATOM 3854 N N . SER A 1 486 ? 6.314 -3.974 5.174 1.00 97.94 486 SER A N 1
ATOM 3855 C CA . SER A 1 486 ? 7.040 -4.988 5.942 1.00 97.94 486 SER A CA 1
ATOM 3856 C C . SER A 1 486 ? 8.536 -4.823 5.705 1.00 97.94 486 SER A C 1
ATOM 3858 O O . SER A 1 486 ? 9.025 -4.984 4.585 1.00 97.94 486 SER A O 1
ATOM 3860 N N . SER A 1 487 ? 9.252 -4.435 6.755 1.00 96.69 487 SER A N 1
ATOM 3861 C CA . SER A 1 487 ? 10.615 -3.914 6.681 1.00 96.69 487 SER A CA 1
ATOM 3862 C C . SER A 1 487 ? 11.654 -4.894 7.228 1.00 96.69 487 SER A C 1
ATOM 3864 O O . SER A 1 487 ? 11.350 -5.873 7.914 1.00 96.69 487 SER A O 1
ATOM 3866 N N . TYR A 1 488 ? 12.921 -4.553 7.006 1.00 95.31 488 TYR A N 1
ATOM 3867 C CA . TYR A 1 488 ? 14.069 -5.068 7.749 1.00 95.31 488 TYR A CA 1
ATOM 3868 C C . TYR A 1 488 ? 14.743 -3.936 8.535 1.00 95.31 488 TYR A C 1
ATOM 3870 O O . TYR A 1 488 ? 14.577 -2.755 8.226 1.00 95.31 488 TYR A O 1
ATOM 3878 N N . HIS A 1 489 ? 15.488 -4.289 9.579 1.00 92.50 489 HIS A N 1
ATOM 3879 C CA . HIS A 1 489 ? 16.157 -3.332 10.452 1.00 92.50 489 HIS A CA 1
ATOM 3880 C C . HIS A 1 489 ? 17.375 -2.689 9.774 1.00 92.50 489 HIS A C 1
ATOM 3882 O O . HIS A 1 489 ? 18.231 -3.367 9.207 1.00 92.50 489 HIS A O 1
ATOM 3888 N N . TYR A 1 490 ? 17.493 -1.371 9.925 1.00 90.38 490 TYR A N 1
ATOM 3889 C CA . TYR A 1 490 ? 18.654 -0.569 9.539 1.00 90.38 490 TYR A CA 1
ATOM 3890 C C . TYR A 1 490 ? 18.907 0.517 10.588 1.00 90.38 490 TYR A C 1
ATOM 3892 O O . TYR A 1 490 ? 17.977 0.990 11.253 1.00 90.38 490 TYR A O 1
ATOM 3900 N N . LEU A 1 491 ? 20.175 0.897 10.750 1.00 86.31 491 LEU A N 1
ATOM 3901 C CA . LEU A 1 491 ? 20.571 1.949 11.683 1.00 86.31 491 LEU A CA 1
ATOM 3902 C C . LEU A 1 491 ? 20.163 3.325 11.145 1.00 86.31 491 LEU A C 1
ATOM 3904 O O . LEU A 1 491 ? 19.982 3.515 9.942 1.00 86.31 491 LEU A O 1
ATOM 3908 N N . ASP A 1 492 ? 19.986 4.295 12.038 1.00 79.94 492 ASP A N 1
ATOM 3909 C CA . ASP A 1 492 ? 19.780 5.682 11.621 1.00 79.94 492 ASP A CA 1
ATOM 3910 C C . ASP A 1 492 ? 21.018 6.194 10.876 1.00 79.94 492 ASP A C 1
ATOM 3912 O O . ASP A 1 492 ? 22.148 5.940 11.283 1.00 79.94 492 ASP A O 1
ATOM 3916 N N . GLY A 1 493 ? 20.801 6.874 9.749 1.00 77.25 493 GLY A N 1
ATOM 3917 C CA . GLY A 1 493 ? 21.874 7.316 8.851 1.00 77.25 493 GLY A CA 1
ATOM 3918 C C . GLY A 1 493 ? 22.358 6.256 7.852 1.00 77.25 493 GLY A C 1
ATOM 3919 O O . GLY A 1 493 ? 22.883 6.627 6.807 1.00 77.25 493 GLY A O 1
ATOM 3920 N N . ASP A 1 494 ? 22.101 4.967 8.095 1.00 83.81 494 ASP A N 1
ATOM 3921 C CA . ASP A 1 494 ? 22.455 3.861 7.191 1.00 83.81 494 ASP A CA 1
ATOM 3922 C C . ASP A 1 494 ? 21.345 3.614 6.152 1.00 83.81 494 ASP A C 1
ATOM 3924 O O . ASP A 1 494 ? 20.699 2.565 6.100 1.00 83.81 494 ASP A O 1
ATOM 3928 N N . VAL A 1 495 ? 21.060 4.642 5.348 1.00 82.88 495 VAL A N 1
ATOM 3929 C CA . VAL A 1 495 ? 19.957 4.630 4.366 1.00 82.88 495 VAL A CA 1
ATOM 3930 C C . VAL A 1 495 ? 20.208 3.682 3.190 1.00 82.88 495 VAL A C 1
ATOM 3932 O O . VAL A 1 495 ? 19.260 3.295 2.516 1.00 82.88 495 VAL A O 1
ATOM 3935 N N . ASN A 1 496 ? 21.460 3.269 2.979 1.00 84.56 496 ASN A N 1
ATOM 3936 C CA . ASN A 1 496 ? 21.872 2.381 1.888 1.00 84.56 496 ASN A CA 1
ATOM 3937 C C . ASN A 1 496 ? 21.978 0.909 2.319 1.00 84.56 496 ASN A C 1
ATOM 3939 O O . ASN A 1 496 ? 22.396 0.060 1.527 1.00 84.56 496 ASN A O 1
ATOM 3943 N N . ARG A 1 497 ? 21.615 0.579 3.568 1.00 87.69 497 ARG A N 1
ATOM 3944 C CA . ARG A 1 497 ? 21.659 -0.798 4.059 1.00 87.69 497 ARG A CA 1
ATOM 3945 C C . ARG A 1 497 ? 20.713 -1.700 3.266 1.00 87.69 497 ARG A C 1
ATOM 3947 O O . ARG A 1 497 ? 19.495 -1.492 3.251 1.00 87.69 497 ARG A O 1
ATOM 3954 N N . GLY A 1 498 ? 21.275 -2.749 2.672 1.00 88.06 498 GLY A N 1
ATOM 3955 C CA . GLY A 1 498 ? 20.508 -3.832 2.057 1.00 88.06 498 GLY A CA 1
ATOM 3956 C C . GLY A 1 498 ? 19.848 -4.761 3.083 1.00 88.06 498 GLY A C 1
ATOM 3957 O O . GLY A 1 498 ? 20.065 -4.636 4.291 1.00 88.06 498 GLY A O 1
ATOM 3958 N N . ALA A 1 499 ? 19.055 -5.707 2.581 1.00 91.31 499 ALA A N 1
ATOM 3959 C CA . ALA A 1 499 ? 18.408 -6.743 3.382 1.00 91.31 499 ALA A CA 1
ATOM 3960 C C . ALA A 1 499 ? 19.419 -7.634 4.142 1.00 91.31 499 ALA A C 1
ATOM 3962 O O . ALA A 1 499 ? 20.606 -7.659 3.790 1.00 91.31 499 ALA A O 1
ATOM 3963 N N . PRO A 1 500 ? 18.978 -8.373 5.182 1.00 92.50 500 PRO A N 1
ATOM 3964 C CA . PRO A 1 500 ? 19.807 -9.369 5.859 1.00 92.50 500 PRO A CA 1
ATOM 3965 C C . PRO A 1 500 ? 20.437 -10.345 4.857 1.00 92.50 500 PRO A C 1
ATOM 3967 O O . PRO A 1 500 ? 19.740 -10.913 4.022 1.00 92.50 500 PRO A O 1
ATOM 3970 N N . ARG A 1 501 ? 21.757 -10.532 4.931 1.00 87.56 501 ARG A N 1
ATOM 3971 C CA . ARG A 1 501 ? 22.522 -11.361 3.987 1.00 87.56 501 ARG A CA 1
ATOM 3972 C C . ARG A 1 501 ? 22.865 -12.720 4.581 1.00 87.56 501 ARG A C 1
ATOM 3974 O O . ARG A 1 501 ? 22.996 -12.856 5.798 1.00 87.56 501 ARG A O 1
ATOM 3981 N N . VAL A 1 502 ? 23.070 -13.705 3.716 1.00 81.19 502 VAL A N 1
ATOM 3982 C CA . VAL A 1 502 ? 23.756 -14.950 4.078 1.00 81.19 502 VAL A CA 1
ATOM 3983 C C . VAL A 1 502 ? 25.255 -14.639 4.197 1.00 81.19 502 VAL A C 1
ATOM 3985 O O . VAL A 1 502 ? 25.805 -13.985 3.320 1.00 81.19 502 VAL A O 1
ATOM 3988 N N . ASN A 1 503 ? 25.917 -15.079 5.277 1.00 68.56 503 ASN A N 1
ATOM 3989 C CA . ASN A 1 503 ? 27.265 -14.640 5.702 1.00 68.56 503 ASN A CA 1
ATOM 3990 C C . ASN A 1 503 ? 28.388 -14.700 4.637 1.00 68.56 503 ASN A C 1
ATOM 3992 O O . ASN A 1 503 ? 29.453 -14.134 4.865 1.00 68.56 503 ASN A O 1
ATOM 3996 N N . THR A 1 504 ? 28.184 -15.378 3.506 1.00 60.50 504 THR A N 1
ATOM 3997 C CA . THR A 1 504 ? 29.214 -15.645 2.489 1.00 60.50 504 THR A CA 1
ATOM 3998 C C . THR A 1 504 ? 28.764 -15.407 1.040 1.00 60.50 504 THR A C 1
ATOM 4000 O O . THR A 1 504 ? 29.541 -15.670 0.127 1.00 60.50 504 THR A O 1
ATOM 4003 N N . THR A 1 505 ? 27.542 -14.912 0.791 1.00 63.53 505 THR A N 1
ATOM 4004 C CA . THR A 1 505 ? 27.021 -14.673 -0.574 1.00 63.53 505 THR A CA 1
ATOM 4005 C C . THR A 1 505 ? 26.208 -13.376 -0.662 1.00 63.53 505 THR A C 1
ATOM 4007 O O . THR A 1 505 ? 25.789 -12.821 0.352 1.00 63.53 505 THR A O 1
ATOM 4010 N N . ASP A 1 506 ? 25.924 -12.905 -1.881 1.00 70.81 506 ASP A N 1
ATOM 4011 C CA . ASP A 1 506 ? 24.940 -11.833 -2.129 1.00 70.81 506 ASP A CA 1
ATOM 4012 C C . ASP A 1 506 ? 23.476 -12.289 -1.936 1.00 70.81 506 ASP A C 1
ATOM 4014 O O . ASP A 1 506 ? 22.544 -11.531 -2.214 1.00 70.81 506 ASP A O 1
ATOM 4018 N N . GLY A 1 507 ? 23.256 -13.516 -1.450 1.00 81.88 507 GLY A N 1
ATOM 4019 C CA . GLY A 1 507 ? 21.937 -14.053 -1.142 1.00 81.88 507 GLY A CA 1
ATOM 4020 C C . GLY A 1 507 ? 21.290 -13.379 0.068 1.00 81.88 507 GLY A C 1
ATOM 4021 O O . GLY A 1 507 ? 21.956 -12.977 1.030 1.00 81.88 507 GLY A O 1
ATOM 4022 N N . ILE A 1 508 ? 19.964 -13.281 0.029 1.00 90.69 508 ILE A N 1
ATOM 4023 C CA . ILE A 1 508 ? 19.159 -12.719 1.113 1.00 90.69 508 ILE A CA 1
ATOM 4024 C C . ILE A 1 508 ? 18.835 -13.830 2.112 1.00 90.69 508 ILE A C 1
ATOM 4026 O O . ILE A 1 508 ? 18.349 -14.894 1.736 1.00 90.69 508 ILE A O 1
ATOM 4030 N N . ARG A 1 509 ? 19.092 -13.586 3.400 1.00 93.00 509 ARG A N 1
ATOM 4031 C CA . ARG A 1 509 ? 18.657 -14.487 4.467 1.00 93.00 509 ARG A CA 1
ATOM 4032 C C . ARG A 1 509 ? 17.186 -14.224 4.783 1.00 93.00 509 ARG A C 1
ATOM 4034 O O . ARG A 1 509 ? 16.835 -13.115 5.195 1.00 93.00 509 ARG A O 1
ATOM 4041 N N . GLY A 1 510 ? 16.367 -15.264 4.657 1.00 93.94 510 GLY A N 1
ATOM 4042 C CA . GLY A 1 510 ? 14.952 -15.238 5.012 1.00 93.94 510 GLY A CA 1
ATOM 4043 C C . GLY A 1 510 ? 14.675 -14.884 6.483 1.00 93.94 510 GLY A C 1
ATOM 4044 O O . GLY A 1 510 ? 15.579 -14.904 7.330 1.00 93.94 510 GLY A O 1
ATOM 4045 N N . PRO A 1 511 ? 13.431 -14.506 6.808 1.00 95.75 511 PRO A N 1
ATOM 4046 C CA . PRO A 1 511 ? 13.006 -14.238 8.173 1.00 95.75 511 PRO A CA 1
ATOM 4047 C C . PRO A 1 511 ? 12.927 -15.508 9.016 1.00 95.75 511 PRO A C 1
ATOM 4049 O O . PRO A 1 511 ? 12.577 -16.583 8.548 1.00 95.75 511 PRO A O 1
ATOM 4052 N N . GLU A 1 512 ? 13.207 -15.358 10.309 1.00 95.19 512 GLU A N 1
ATOM 4053 C CA . GLU A 1 512 ? 13.044 -16.426 11.295 1.00 95.19 512 GLU A CA 1
ATOM 4054 C C . GLU A 1 512 ? 11.994 -15.999 12.313 1.00 95.19 512 GLU A C 1
ATOM 4056 O O . GLU A 1 512 ? 12.001 -14.852 12.776 1.00 95.19 512 GLU A O 1
ATOM 4061 N N . PHE A 1 513 ? 11.126 -16.926 12.709 1.00 94.62 513 PHE A N 1
ATOM 4062 C CA . PHE A 1 513 ? 10.005 -16.646 13.601 1.00 94.62 513 PHE A CA 1
ATOM 4063 C C . PHE A 1 513 ? 10.207 -17.258 14.992 1.00 94.62 513 PHE A C 1
ATOM 4065 O O . PHE A 1 513 ? 10.891 -18.269 15.151 1.00 94.62 513 PHE A O 1
ATOM 4072 N N . ASP A 1 514 ? 9.651 -16.617 16.019 1.00 92.12 514 ASP A N 1
ATOM 4073 C CA . ASP A 1 514 ? 9.554 -17.182 17.365 1.00 92.12 514 ASP A CA 1
ATOM 4074 C C . ASP A 1 514 ? 8.298 -18.058 17.529 1.00 92.12 514 ASP A C 1
ATOM 4076 O O . ASP A 1 514 ? 7.507 -18.228 16.601 1.00 92.12 514 ASP A O 1
ATOM 4080 N N . ALA A 1 515 ? 8.094 -18.610 18.729 1.00 89.50 515 ALA A N 1
ATOM 4081 C CA . ALA A 1 515 ? 6.940 -19.459 19.039 1.00 89.50 515 ALA A CA 1
ATOM 4082 C C . ALA A 1 515 ? 5.579 -18.739 18.916 1.00 89.50 515 ALA A C 1
ATOM 4084 O O . ALA A 1 515 ? 4.549 -19.396 18.813 1.00 89.50 515 ALA A O 1
ATOM 4085 N N . ASN A 1 516 ? 5.564 -17.401 18.906 1.00 85.00 516 ASN A N 1
ATOM 4086 C CA . ASN A 1 516 ? 4.368 -16.585 18.682 1.00 85.00 516 ASN A CA 1
ATOM 4087 C C . ASN A 1 516 ? 4.254 -16.127 17.218 1.00 85.00 516 ASN A C 1
ATOM 4089 O O . ASN A 1 516 ? 3.501 -15.195 16.911 1.00 85.00 516 ASN A O 1
ATOM 4093 N N . TYR A 1 517 ? 5.027 -16.742 16.317 1.00 87.94 517 TYR A N 1
ATOM 4094 C CA . TYR A 1 517 ? 5.092 -16.415 14.896 1.00 87.94 517 TYR A CA 1
ATOM 4095 C C . TYR A 1 517 ? 5.491 -14.955 14.615 1.00 87.94 517 TYR A C 1
ATOM 4097 O O . TYR A 1 517 ? 5.174 -14.415 13.552 1.00 87.94 517 TYR A O 1
ATOM 4105 N N . GLN A 1 518 ? 6.183 -14.298 15.552 1.00 91.38 518 GLN A N 1
ATOM 4106 C CA . GLN A 1 518 ? 6.751 -12.965 15.357 1.00 91.38 518 GLN A CA 1
ATOM 4107 C C . GLN A 1 518 ? 8.176 -13.078 14.825 1.00 91.38 518 GLN A C 1
ATOM 4109 O O . GLN A 1 518 ? 8.902 -14.005 15.179 1.00 91.38 518 GLN A O 1
ATOM 4114 N N . CYS A 1 519 ? 8.607 -12.124 13.998 1.00 92.44 519 CYS A N 1
ATOM 4115 C CA . CYS A 1 519 ? 9.982 -12.123 13.508 1.00 92.44 519 CYS A CA 1
ATOM 4116 C C . CYS A 1 519 ? 10.970 -11.941 14.657 1.00 92.44 519 CYS A C 1
ATOM 4118 O O . CYS A 1 519 ? 10.888 -11.004 15.457 1.00 92.44 519 CYS A O 1
ATOM 4120 N N . ARG A 1 520 ? 11.933 -12.858 14.740 1.00 92.12 520 ARG A N 1
ATOM 4121 C CA . ARG A 1 520 ? 13.023 -12.777 15.704 1.00 92.12 520 ARG A CA 1
ATOM 4122 C C . ARG A 1 520 ? 13.903 -11.607 15.310 1.00 92.12 520 ARG A C 1
ATOM 4124 O O . ARG A 1 520 ? 14.371 -11.549 14.177 1.00 92.12 520 ARG A O 1
ATOM 4131 N N . ARG A 1 521 ? 14.232 -10.724 16.253 1.00 86.62 521 ARG A N 1
ATOM 4132 C CA . ARG A 1 521 ? 15.120 -9.578 15.985 1.00 86.62 521 ARG A CA 1
ATOM 4133 C C . ARG A 1 521 ? 16.468 -10.003 15.392 1.00 86.62 521 ARG A C 1
ATOM 4135 O O . ARG A 1 521 ? 17.010 -9.303 14.544 1.00 86.62 521 ARG A O 1
ATOM 4142 N N . VAL A 1 522 ? 16.974 -11.171 15.799 1.00 88.88 522 VAL A N 1
ATOM 4143 C CA . VAL A 1 522 ? 18.217 -11.757 15.270 1.00 88.88 522 VAL A CA 1
ATOM 4144 C C . VAL A 1 522 ? 18.136 -12.125 13.789 1.00 88.88 522 VAL A C 1
ATOM 4146 O O . VAL A 1 522 ? 19.181 -12.210 13.156 1.00 88.88 522 VAL A O 1
ATOM 4149 N N . SER A 1 523 ? 16.935 -12.294 13.219 1.00 91.25 523 SER A N 1
ATOM 4150 C CA . SER A 1 523 ? 16.735 -12.500 11.777 1.00 91.25 523 SER A CA 1
ATOM 4151 C C . SER A 1 523 ? 17.008 -11.226 10.961 1.00 91.25 523 SER A C 1
ATOM 4153 O O . SER A 1 523 ? 17.347 -11.298 9.783 1.00 91.25 523 SER A O 1
ATOM 4155 N N . GLY A 1 524 ? 16.941 -10.052 11.601 1.00 93.19 524 GLY A N 1
ATOM 4156 C CA . GLY A 1 524 ? 17.088 -8.748 10.954 1.00 93.19 524 GLY A CA 1
ATOM 4157 C C . GLY A 1 524 ? 15.790 -8.194 10.360 1.00 93.19 524 GLY A C 1
ATOM 4158 O O . GLY A 1 524 ? 15.794 -7.061 9.886 1.00 93.19 524 GLY A O 1
ATOM 4159 N N . TRP A 1 525 ? 14.683 -8.933 10.430 1.00 96.25 525 TRP A N 1
ATOM 4160 C CA . TRP A 1 525 ? 13.383 -8.543 9.882 1.00 96.25 525 TRP A CA 1
ATOM 4161 C C . TRP A 1 525 ? 12.457 -7.923 10.939 1.00 96.25 525 TRP A C 1
ATOM 4163 O O . TRP A 1 525 ? 12.452 -8.350 12.094 1.00 96.25 525 TRP A O 1
ATOM 4173 N N . VAL A 1 526 ? 11.670 -6.917 10.542 1.00 96.56 526 VAL A N 1
ATOM 4174 C CA . VAL A 1 526 ? 10.729 -6.185 11.416 1.00 96.56 526 VAL A CA 1
ATOM 4175 C C . VAL A 1 526 ? 9.344 -6.835 11.416 1.00 96.56 526 VAL A C 1
ATOM 4177 O O . VAL A 1 526 ? 8.741 -7.011 12.479 1.00 96.56 526 VAL A O 1
ATOM 4180 N N . CYS A 1 527 ? 8.854 -7.190 10.226 1.00 97.38 527 CYS A N 1
ATOM 4181 C CA . CYS A 1 527 ? 7.585 -7.881 9.999 1.00 97.38 527 CYS A CA 1
ATOM 4182 C C . CYS A 1 527 ? 6.373 -7.196 10.643 1.00 97.38 527 CYS A C 1
ATOM 4184 O O . CYS A 1 527 ? 5.615 -7.815 11.392 1.00 97.38 527 CYS A O 1
ATOM 4186 N N . GLU A 1 528 ? 6.177 -5.911 10.350 1.00 97.81 528 GLU A N 1
ATOM 4187 C CA . GLU A 1 528 ? 5.054 -5.112 10.846 1.00 97.81 528 GLU A CA 1
ATOM 4188 C C . GLU A 1 528 ? 3.703 -5.784 10.559 1.00 97.81 528 GLU A C 1
ATOM 4190 O O . GLU A 1 528 ? 2.811 -5.777 11.405 1.00 97.81 528 GLU A O 1
ATOM 4195 N N . HIS A 1 529 ? 3.573 -6.443 9.404 1.00 97.75 529 HIS A N 1
ATOM 4196 C CA . HIS A 1 529 ? 2.377 -7.179 8.985 1.00 97.75 529 HIS A CA 1
ATOM 4197 C C . HIS A 1 529 ? 2.029 -8.378 9.886 1.00 97.75 529 HIS A C 1
ATOM 4199 O O . HIS A 1 529 ? 0.877 -8.813 9.904 1.00 97.75 529 HIS A O 1
ATOM 4205 N N . ARG A 1 530 ? 2.995 -8.898 10.656 1.00 96.12 530 ARG A N 1
ATOM 4206 C CA . ARG A 1 530 ? 2.802 -9.981 11.636 1.00 96.12 530 ARG A CA 1
ATOM 4207 C C . ARG A 1 530 ? 2.457 -9.484 13.032 1.00 96.12 530 ARG A C 1
ATOM 4209 O O . ARG A 1 530 ? 2.078 -10.300 13.874 1.00 96.12 530 ARG A O 1
ATOM 4216 N N . TRP A 1 531 ? 2.571 -8.184 13.309 1.00 93.81 531 TRP A N 1
ATOM 4217 C CA . TRP A 1 531 ? 2.260 -7.677 14.643 1.00 93.81 531 TRP A CA 1
ATOM 4218 C C . TRP A 1 531 ? 0.789 -7.970 14.973 1.00 93.81 531 TRP A C 1
ATOM 4220 O O . TRP A 1 531 ? -0.074 -7.726 14.126 1.00 93.81 531 TRP A O 1
ATOM 4230 N N . PRO A 1 532 ? 0.466 -8.445 16.193 1.00 90.38 532 PRO A N 1
ATOM 4231 C CA . PRO A 1 532 ? -0.897 -8.852 16.538 1.00 90.38 532 PRO A CA 1
ATOM 4232 C C . PRO A 1 532 ? -1.955 -7.787 16.227 1.00 90.38 532 PRO A C 1
ATOM 4234 O O . PRO A 1 532 ? -3.006 -8.097 15.671 1.00 90.38 532 PRO A O 1
ATOM 4237 N N . VAL A 1 533 ? -1.634 -6.515 16.493 1.00 90.44 533 VAL A N 1
ATOM 4238 C CA . VAL A 1 533 ? -2.513 -5.381 16.181 1.00 90.44 533 VAL A CA 1
ATOM 4239 C C . VAL A 1 533 ? -2.785 -5.272 14.679 1.00 90.44 533 VAL A C 1
ATOM 4241 O O . VAL A 1 533 ? -3.934 -5.102 14.286 1.00 90.44 533 VAL A O 1
ATOM 4244 N N . MET A 1 534 ? -1.766 -5.409 13.827 1.00 94.50 534 MET A N 1
ATOM 4245 C CA . MET A 1 534 ? -1.936 -5.346 12.372 1.00 94.50 534 MET A CA 1
ATOM 4246 C C . MET A 1 534 ? -2.799 -6.495 11.864 1.00 94.50 534 MET A C 1
ATOM 4248 O O . MET A 1 534 ? -3.714 -6.254 11.085 1.00 94.50 534 MET A O 1
ATOM 4252 N N . LEU A 1 535 ? -2.563 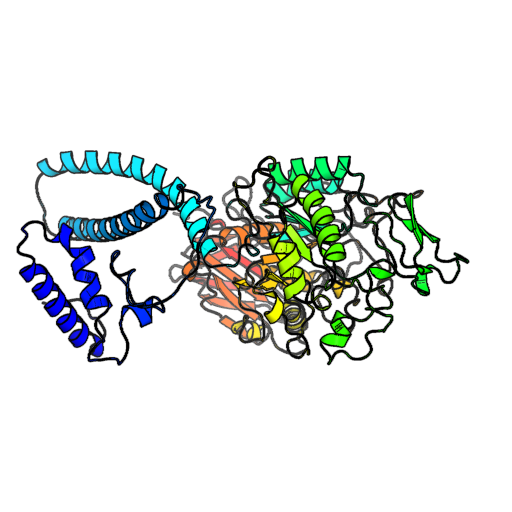-7.720 12.341 1.00 93.62 535 LEU A N 1
ATOM 4253 C CA . LEU A 1 535 ? -3.355 -8.889 11.950 1.00 93.62 535 LEU A CA 1
ATOM 4254 C C . LEU A 1 535 ? -4.843 -8.704 12.279 1.00 93.62 535 LEU A C 1
ATOM 4256 O O . LEU A 1 535 ? -5.702 -8.977 11.442 1.00 93.62 535 LEU A O 1
ATOM 4260 N N . ASN A 1 536 ? -5.143 -8.183 13.469 1.00 92.81 536 ASN A N 1
ATOM 4261 C CA . ASN A 1 536 ? -6.516 -7.896 13.880 1.00 92.81 536 ASN A CA 1
ATOM 4262 C C . ASN A 1 536 ? -7.127 -6.757 13.052 1.00 92.81 536 ASN A C 1
ATOM 4264 O O . ASN A 1 536 ? -8.293 -6.820 12.667 1.00 92.81 536 ASN A O 1
ATOM 4268 N N . MET A 1 537 ? -6.332 -5.740 12.713 1.00 95.44 537 MET A N 1
ATOM 4269 C CA . MET A 1 537 ? -6.790 -4.628 11.882 1.00 95.44 537 MET A CA 1
ATOM 4270 C C . MET A 1 537 ? -7.000 -4.997 10.412 1.00 95.44 537 MET A C 1
ATOM 4272 O O . MET A 1 537 ? -7.836 -4.379 9.756 1.00 95.44 537 MET A O 1
ATOM 4276 N N . VAL A 1 538 ? -6.298 -6.003 9.887 1.00 96.50 538 VAL A N 1
ATOM 4277 C CA . VAL A 1 538 ? -6.568 -6.554 8.550 1.00 96.50 538 VAL A CA 1
ATOM 4278 C C . VAL A 1 538 ? -7.924 -7.252 8.531 1.00 96.50 538 VAL A C 1
ATOM 4280 O O . VAL A 1 538 ? -8.735 -6.960 7.654 1.00 96.50 538 VAL A O 1
ATOM 4283 N N . ALA A 1 539 ? -8.214 -8.092 9.529 1.00 93.62 539 ALA A N 1
ATOM 4284 C CA . ALA A 1 539 ? -9.531 -8.713 9.673 1.00 93.62 539 ALA A CA 1
ATOM 4285 C C . ALA A 1 539 ? -10.641 -7.654 9.797 1.00 93.62 539 ALA A C 1
ATOM 4287 O O . ALA A 1 539 ? -11.628 -7.698 9.062 1.00 93.62 539 ALA A O 1
ATOM 4288 N N . PHE A 1 540 ? -10.427 -6.637 10.640 1.00 94.50 540 PHE A N 1
ATOM 4289 C CA . PHE A 1 540 ? -11.341 -5.503 10.780 1.00 94.50 540 PHE A CA 1
ATOM 4290 C C . PHE A 1 540 ? -11.567 -4.764 9.454 1.00 94.50 540 PHE A C 1
ATOM 4292 O O . PHE A 1 540 ? -12.703 -4.476 9.091 1.00 94.50 5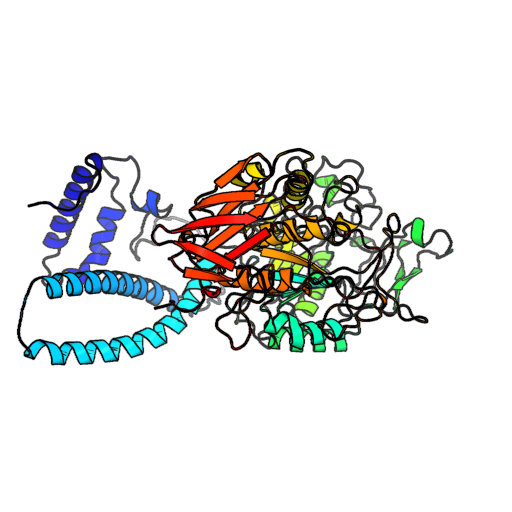40 PHE A O 1
ATOM 4299 N N . ALA A 1 541 ? -10.506 -4.445 8.709 1.00 94.88 541 ALA A N 1
ATOM 4300 C CA . ALA A 1 541 ? -10.638 -3.740 7.437 1.00 94.88 541 ALA A CA 1
ATOM 4301 C C . ALA A 1 541 ? -11.411 -4.578 6.406 1.00 94.88 541 ALA A C 1
ATOM 4303 O O . ALA A 1 541 ? -12.292 -4.053 5.725 1.00 94.88 541 ALA A O 1
ATOM 4304 N N . ASN A 1 542 ? -11.136 -5.883 6.344 1.00 93.88 542 ASN A N 1
ATOM 4305 C CA . ASN A 1 542 ? -11.829 -6.814 5.458 1.00 93.88 542 ASN A CA 1
ATOM 4306 C C . ASN A 1 542 ? -13.318 -6.948 5.787 1.00 93.88 542 ASN A C 1
ATOM 4308 O O . ASN A 1 542 ? -14.129 -7.019 4.869 1.00 93.88 542 ASN A O 1
ATOM 4312 N N . TYR A 1 543 ? -13.706 -6.905 7.065 1.00 92.25 543 TYR A N 1
ATOM 4313 C CA . TYR A 1 543 ? -15.116 -6.921 7.469 1.00 92.25 543 TYR A CA 1
ATOM 4314 C C . TYR A 1 543 ? -15.939 -5.801 6.802 1.00 92.25 543 TYR A C 1
ATOM 4316 O O . TYR A 1 543 ? -17.114 -5.991 6.482 1.00 92.25 543 TYR A O 1
ATOM 4324 N N . PHE A 1 544 ? -15.325 -4.636 6.568 1.00 90.62 544 PHE A N 1
ATOM 4325 C CA . PHE A 1 544 ? -15.973 -3.485 5.934 1.00 90.62 544 PHE A CA 1
ATOM 4326 C C . PHE A 1 544 ? -15.863 -3.460 4.403 1.00 90.62 544 PHE A C 1
ATOM 4328 O O . PHE A 1 544 ? -16.545 -2.654 3.767 1.00 90.62 544 PHE A O 1
ATOM 4335 N N . ASN A 1 545 ? -15.050 -4.321 3.792 1.00 87.31 545 ASN A N 1
ATOM 4336 C CA . ASN A 1 545 ? -14.943 -4.393 2.337 1.00 87.31 545 ASN A CA 1
ATOM 4337 C C . ASN A 1 545 ? -16.177 -5.075 1.733 1.00 87.31 545 ASN A C 1
ATOM 4339 O O . ASN A 1 545 ? -16.696 -6.051 2.267 1.00 87.31 545 ASN A O 1
ATOM 4343 N N . GLY A 1 546 ? -16.672 -4.547 0.612 1.00 72.44 546 GLY A N 1
ATOM 4344 C CA . GLY A 1 546 ? -17.884 -5.048 -0.052 1.00 72.44 546 GLY A CA 1
ATOM 4345 C C . GLY A 1 546 ? -19.204 -4.610 0.598 1.00 72.44 546 GLY A C 1
ATOM 4346 O O . GLY A 1 546 ? -20.262 -4.769 -0.009 1.00 72.44 546 GLY A O 1
ATOM 4347 N N . ARG A 1 547 ? -19.166 -3.989 1.786 1.00 79.88 547 ARG A N 1
ATOM 4348 C CA . ARG A 1 547 ? -20.348 -3.392 2.426 1.00 79.88 547 ARG A CA 1
ATOM 4349 C C . ARG A 1 547 ? -20.721 -2.054 1.793 1.00 79.88 547 ARG A C 1
ATOM 4351 O O . ARG A 1 547 ? -19.906 -1.367 1.178 1.00 79.88 547 ARG A O 1
ATOM 4358 N N . ASN A 1 548 ? -21.987 -1.665 1.937 1.00 76.62 548 ASN A N 1
ATOM 4359 C CA . ASN A 1 548 ? -22.476 -0.408 1.378 1.00 76.62 548 ASN A CA 1
ATOM 4360 C C . ASN A 1 548 ? -21.882 0.823 2.103 1.00 76.62 548 ASN A C 1
ATOM 4362 O O . ASN A 1 548 ? -21.379 0.747 3.225 1.00 76.62 548 ASN A O 1
ATOM 4366 N N . LEU A 1 549 ? -21.954 1.991 1.455 1.00 69.94 549 LEU A N 1
ATOM 4367 C CA . LEU A 1 549 ? -21.395 3.238 1.993 1.00 69.94 549 LEU A CA 1
ATOM 4368 C C . LEU A 1 549 ? -22.006 3.641 3.344 1.00 69.94 549 LEU A C 1
ATOM 4370 O O . LEU A 1 549 ? -21.304 4.205 4.177 1.00 69.94 549 LEU A O 1
ATOM 4374 N N . ARG A 1 550 ? -23.290 3.348 3.593 1.00 72.38 550 ARG A N 1
ATOM 4375 C CA . ARG A 1 550 ? -23.949 3.703 4.863 1.00 72.38 550 ARG A CA 1
ATOM 4376 C C . ARG A 1 550 ? -23.368 2.915 6.035 1.00 72.38 550 ARG A C 1
ATOM 4378 O O . ARG A 1 550 ? -23.115 3.489 7.086 1.00 72.38 550 ARG A O 1
ATOM 4385 N N . GLU A 1 551 ? -23.087 1.634 5.832 1.00 74.88 551 GLU A N 1
ATOM 4386 C CA . GLU A 1 551 ? -22.496 0.754 6.848 1.00 74.88 551 GLU A CA 1
ATOM 4387 C C . GLU A 1 551 ? -21.006 1.011 7.089 1.00 74.88 551 GLU A C 1
ATOM 4389 O O . GLU A 1 551 ? -20.470 0.634 8.126 1.00 74.88 551 GLU A O 1
ATOM 4394 N N . THR A 1 552 ? -20.327 1.654 6.142 1.00 80.62 552 THR A N 1
ATOM 4395 C CA . THR A 1 552 ? -18.873 1.858 6.174 1.00 80.62 552 THR A CA 1
ATOM 4396 C C . THR A 1 552 ? -18.475 3.306 6.456 1.00 80.62 552 THR A C 1
ATOM 4398 O O . THR A 1 552 ? -17.284 3.573 6.629 1.00 80.62 552 THR A O 1
ATOM 4401 N N . SER A 1 553 ? -19.424 4.244 6.522 1.00 89.00 553 SER A N 1
ATOM 4402 C CA . SER A 1 553 ? -19.151 5.670 6.741 1.00 89.00 553 SER A CA 1
ATOM 4403 C C . SER A 1 553 ? -18.644 5.959 8.151 1.00 89.00 553 SER A C 1
ATOM 4405 O O . SER A 1 553 ? -19.023 5.290 9.109 1.00 89.00 553 SER A O 1
ATOM 4407 N N . VAL A 1 554 ? -17.810 6.992 8.279 1.00 93.56 554 VAL A N 1
ATOM 4408 C CA . VAL A 1 554 ? -17.468 7.570 9.583 1.00 93.56 554 VAL A CA 1
ATOM 4409 C C . VAL A 1 554 ? -18.664 8.378 10.078 1.00 93.56 554 VAL A C 1
ATOM 4411 O O . VAL A 1 554 ? -19.152 9.261 9.376 1.00 93.56 554 VAL A O 1
ATOM 4414 N N . MET A 1 555 ? -19.147 8.064 11.275 1.00 94.06 555 MET A N 1
ATOM 4415 C CA . MET A 1 555 ? -20.304 8.702 11.902 1.00 94.06 555 MET A CA 1
ATOM 4416 C C . MET A 1 555 ? -19.992 9.076 13.350 1.00 94.06 555 MET A C 1
ATOM 4418 O O . MET A 1 555 ? -19.102 8.496 13.968 1.00 94.06 555 MET A O 1
ATOM 4422 N N . TYR A 1 556 ? -20.739 10.037 13.901 1.00 95.31 556 TYR A N 1
ATOM 4423 C CA . TYR A 1 556 ? -20.663 10.426 15.316 1.00 95.31 556 TYR A CA 1
ATOM 4424 C C . TYR A 1 556 ? -19.230 10.692 15.812 1.00 95.31 556 TYR A C 1
ATOM 4426 O O . TYR A 1 556 ? -18.807 10.160 16.842 1.00 95.31 556 TYR A O 1
ATOM 4434 N N . PHE A 1 557 ? -18.477 11.503 15.059 1.00 96.94 557 PHE A N 1
ATOM 4435 C CA . PHE A 1 557 ? -17.138 11.929 15.457 1.00 96.94 557 PHE A CA 1
ATOM 4436 C C . PHE A 1 557 ? -17.222 12.756 16.748 1.00 96.94 557 PHE A C 1
ATOM 4438 O O . PHE A 1 557 ? -17.913 13.770 16.812 1.00 96.94 557 PHE A O 1
ATOM 4445 N N . GLN A 1 558 ? -16.538 12.299 17.789 1.00 97.44 558 GLN A N 1
ATOM 4446 C CA . GLN A 1 558 ? -16.559 12.846 19.140 1.00 97.44 558 GLN A CA 1
ATOM 4447 C C . GLN A 1 558 ? -15.131 13.096 19.615 1.00 97.44 558 GLN A C 1
ATOM 4449 O O . GLN A 1 558 ? -14.200 12.393 19.227 1.00 97.44 558 GLN A O 1
ATOM 4454 N N . THR A 1 559 ? -14.952 14.089 20.481 1.00 96.31 559 THR A N 1
ATOM 4455 C CA . THR A 1 559 ? -13.627 14.509 20.956 1.00 96.31 559 THR A CA 1
ATOM 4456 C C . THR A 1 559 ? -13.611 14.717 22.470 1.00 96.31 559 THR A C 1
ATOM 4458 O O . THR A 1 559 ? -14.659 14.909 23.102 1.00 96.31 559 THR A O 1
ATOM 4461 N N . ASN A 1 560 ? -12.421 14.675 23.071 1.00 95.12 560 ASN A N 1
ATOM 4462 C CA . ASN A 1 560 ? -12.181 15.041 24.471 1.00 95.12 560 ASN A CA 1
ATOM 4463 C C . ASN A 1 560 ? -10.888 15.855 24.605 1.00 95.12 560 ASN A C 1
ATOM 4465 O O . ASN A 1 560 ? -9.885 15.399 25.150 1.00 95.12 560 ASN A O 1
ATOM 4469 N N . GLY A 1 561 ? -10.916 17.067 24.056 1.00 92.38 561 GLY A N 1
ATOM 4470 C CA . GLY A 1 561 ? -9.717 17.872 23.844 1.00 92.38 561 GLY A CA 1
ATOM 4471 C C . GLY A 1 561 ? -9.074 17.599 22.477 1.00 92.38 561 GLY A C 1
ATOM 4472 O O . GLY A 1 561 ? -9.677 16.934 21.631 1.00 92.38 561 GLY A O 1
ATOM 4473 N N . PRO A 1 562 ? -7.867 18.135 22.230 1.00 92.25 562 PRO A N 1
ATOM 4474 C CA . PRO A 1 562 ? -7.254 18.157 20.899 1.00 92.25 562 PRO A CA 1
ATOM 4475 C C . PRO A 1 562 ? -6.723 16.794 20.427 1.00 92.25 562 PRO A C 1
ATOM 4477 O O . PRO A 1 562 ? -6.695 16.530 19.227 1.00 92.25 562 PRO A O 1
ATOM 4480 N N . ASN A 1 563 ? -6.316 15.917 21.349 1.00 92.12 563 ASN A N 1
ATOM 4481 C CA . ASN A 1 563 ? -5.592 14.681 21.023 1.00 92.12 563 ASN A CA 1
ATOM 4482 C C . ASN A 1 563 ? -6.355 13.396 21.377 1.00 92.12 563 ASN A C 1
ATOM 4484 O O . ASN A 1 563 ? -5.777 12.312 21.409 1.00 92.12 563 ASN A O 1
ATOM 4488 N N . GLN A 1 564 ? -7.663 13.509 21.618 1.00 94.81 564 GLN A N 1
ATOM 4489 C CA . GLN A 1 564 ? -8.537 12.392 21.969 1.00 94.81 564 GLN A CA 1
ATOM 4490 C C . GLN A 1 564 ? -9.768 12.414 21.071 1.00 94.81 564 GLN A C 1
ATOM 4492 O O . GLN A 1 564 ? -10.566 13.354 21.136 1.00 94.81 564 GLN A O 1
ATOM 4497 N N . ILE A 1 565 ? -9.913 11.390 20.231 1.00 97.19 565 ILE A N 1
ATOM 4498 C CA . ILE A 1 565 ? -11.008 11.278 19.263 1.00 97.19 565 ILE A CA 1
ATOM 4499 C C . ILE A 1 565 ? -11.682 9.916 19.354 1.00 97.19 565 ILE A C 1
ATOM 4501 O O . ILE A 1 565 ? -11.046 8.911 19.670 1.00 97.19 565 ILE A O 1
ATOM 4505 N N . ALA A 1 566 ? -12.963 9.872 19.020 1.00 97.81 566 ALA A N 1
ATOM 4506 C CA . ALA A 1 566 ? -13.695 8.641 18.800 1.00 97.81 566 ALA A CA 1
ATOM 4507 C C . ALA A 1 566 ? -14.686 8.806 17.649 1.00 97.81 566 ALA A C 1
ATOM 4509 O O . ALA A 1 566 ? -15.180 9.904 17.406 1.00 97.81 566 ALA A O 1
ATOM 4510 N N . PHE A 1 567 ? -14.983 7.729 16.936 1.00 97.62 567 PHE A N 1
ATOM 4511 C CA . PHE A 1 567 ? -15.970 7.729 15.863 1.00 97.62 567 PHE A CA 1
ATOM 4512 C C . PHE A 1 567 ? -16.543 6.333 15.640 1.00 97.62 567 PHE A C 1
ATOM 4514 O O . PHE A 1 567 ? -15.949 5.318 16.004 1.00 97.62 567 PHE A O 1
ATOM 4521 N N . CYS A 1 568 ? -17.707 6.291 15.006 1.00 96.12 568 CYS A N 1
ATOM 4522 C CA . CYS A 1 568 ? -18.380 5.065 14.607 1.00 96.12 568 CYS A CA 1
ATOM 4523 C C . CYS A 1 568 ? -18.086 4.754 13.135 1.00 96.12 568 CYS A C 1
ATOM 4525 O O . CYS A 1 568 ? -17.925 5.667 12.321 1.00 96.12 568 CYS A O 1
ATOM 4527 N N . ARG A 1 569 ? -18.048 3.469 12.779 1.00 94.06 569 ARG A N 1
ATOM 4528 C CA . ARG A 1 569 ? -18.098 2.987 11.392 1.00 94.06 569 ARG A CA 1
ATOM 4529 C C . ARG A 1 569 ? -19.474 2.378 11.157 1.00 94.06 569 ARG A C 1
ATOM 4531 O O . ARG A 1 569 ? -19.740 1.252 11.586 1.00 94.06 569 ARG A O 1
ATOM 4538 N N . GLY A 1 570 ? -20.352 3.167 10.540 1.00 91.06 570 GLY A N 1
ATOM 4539 C CA . GLY A 1 570 ? -21.780 2.869 10.476 1.00 91.06 570 GLY A CA 1
ATOM 4540 C C . GLY A 1 570 ? -22.335 2.569 11.871 1.00 91.06 570 GLY A C 1
ATOM 4541 O O . GLY A 1 570 ? -22.012 3.269 12.825 1.00 91.06 570 GLY A O 1
ATOM 4542 N N . HIS A 1 571 ? -23.102 1.485 11.972 1.00 90.75 571 HIS A N 1
ATOM 4543 C CA . HIS A 1 571 ? -23.589 0.904 13.232 1.00 90.75 571 HIS A CA 1
ATOM 4544 C C . HIS A 1 571 ? -22.845 -0.387 13.606 1.00 90.75 571 HIS A C 1
ATOM 4546 O O . HIS A 1 571 ? -23.350 -1.208 14.368 1.00 90.75 571 HIS A O 1
ATOM 4552 N N . ALA A 1 572 ? -21.675 -0.616 13.002 1.00 91.81 572 ALA A N 1
ATOM 4553 C CA . ALA A 1 572 ? -20.987 -1.898 13.078 1.00 91.81 572 ALA A CA 1
ATOM 4554 C C . ALA A 1 572 ? -19.695 -1.851 13.895 1.00 91.81 572 ALA A C 1
ATOM 4556 O O . ALA A 1 572 ? -19.293 -2.889 14.413 1.00 91.81 572 ALA A O 1
ATOM 4557 N N . ALA A 1 573 ? -19.044 -0.691 14.026 1.00 95.31 573 ALA A N 1
ATOM 4558 C CA . ALA A 1 573 ? -17.865 -0.552 14.876 1.00 95.31 573 ALA A CA 1
ATOM 4559 C C . ALA A 1 573 ? -17.757 0.813 15.548 1.00 95.31 573 ALA A C 1
ATOM 4561 O O . ALA A 1 573 ? -18.266 1.817 15.051 1.00 95.31 573 ALA A O 1
ATOM 4562 N N . PHE A 1 574 ? -17.001 0.834 16.639 1.00 97.00 574 PHE A N 1
ATOM 4563 C CA . PHE A 1 574 ? -16.604 2.022 17.373 1.00 97.00 574 PHE A CA 1
ATOM 4564 C C . PHE A 1 574 ? -15.082 2.040 17.538 1.00 97.00 574 PHE A C 1
ATOM 4566 O O . PHE A 1 574 ? -14.465 1.039 17.908 1.00 97.00 574 PHE A O 1
ATOM 4573 N N . VAL A 1 575 ? -14.480 3.190 17.244 1.00 97.12 575 VAL A N 1
ATOM 4574 C CA . VAL A 1 575 ? -13.035 3.425 17.259 1.00 97.12 575 VAL A CA 1
ATOM 4575 C C . VAL A 1 575 ? -12.753 4.592 18.191 1.00 97.12 575 VAL A C 1
ATOM 4577 O O . VAL A 1 575 ? -13.372 5.644 18.050 1.00 97.12 575 VAL A O 1
ATOM 4580 N N . ALA A 1 576 ? -11.801 4.438 19.107 1.00 96.94 576 ALA A N 1
ATOM 4581 C CA . ALA A 1 576 ? -11.316 5.508 19.971 1.00 96.94 576 ALA A CA 1
ATOM 4582 C C . ALA A 1 576 ? -9.784 5.558 19.970 1.00 96.94 576 ALA A C 1
ATOM 4584 O O . ALA A 1 576 ? -9.119 4.524 20.021 1.00 96.94 576 ALA A O 1
ATOM 4585 N N . ILE A 1 577 ? -9.226 6.767 19.919 1.00 95.69 577 ILE A N 1
ATOM 4586 C CA . ILE A 1 577 ? -7.785 7.028 19.893 1.00 95.69 577 ILE A CA 1
ATOM 4587 C C . ILE A 1 577 ? -7.469 8.136 20.901 1.00 95.69 577 ILE A C 1
ATOM 4589 O O . ILE A 1 577 ? -8.046 9.222 20.857 1.00 95.69 577 ILE A O 1
ATOM 4593 N N . ASN A 1 578 ? -6.525 7.852 21.787 1.00 93.00 578 ASN A N 1
ATOM 4594 C CA . ASN A 1 578 ? -5.896 8.748 22.736 1.00 93.00 578 ASN A CA 1
ATOM 4595 C C . ASN A 1 578 ? -4.415 8.904 22.363 1.00 93.00 578 ASN A C 1
ATOM 4597 O O . ASN A 1 578 ? -3.591 8.041 22.658 1.00 93.00 578 ASN A O 1
ATOM 4601 N N . ASN A 1 579 ? -4.095 10.021 21.716 1.00 89.88 579 ASN A N 1
ATOM 4602 C CA . ASN A 1 579 ? -2.729 10.445 21.410 1.00 89.88 579 ASN A CA 1
ATOM 4603 C C . ASN A 1 579 ? -2.287 11.604 22.326 1.00 89.88 579 ASN A C 1
ATOM 4605 O O . ASN A 1 579 ? -1.395 12.372 21.972 1.00 89.88 579 ASN A O 1
ATOM 4609 N N . ASP A 1 580 ? -2.964 11.788 23.462 1.00 87.88 580 ASP A N 1
ATOM 4610 C CA . ASP A 1 580 ? -2.561 12.723 24.509 1.00 87.88 580 ASP A CA 1
ATOM 4611 C C . ASP A 1 580 ? -1.409 12.114 25.320 1.00 87.88 580 ASP A C 1
ATOM 4613 O O . ASP A 1 580 ? -1.411 10.910 25.577 1.00 87.88 580 ASP A O 1
ATOM 4617 N N . SER A 1 581 ? -0.418 12.923 25.694 1.00 83.56 581 SER A N 1
ATOM 4618 C CA . SER A 1 581 ? 0.780 12.468 26.409 1.00 83.56 581 SER A CA 1
ATOM 4619 C C . SER A 1 581 ? 0.591 12.357 27.920 1.00 83.56 581 SER A C 1
ATOM 4621 O O . SER A 1 581 ? 1.416 11.732 28.581 1.00 83.56 581 SER A O 1
ATOM 4623 N N . GLU A 1 582 ? -0.461 12.960 28.472 1.00 85.38 582 GLU A N 1
ATOM 4624 C CA . GLU A 1 582 ? -0.634 13.097 29.923 1.00 85.38 582 GLU A CA 1
ATOM 4625 C C . GLU A 1 582 ? -2.015 12.638 30.386 1.00 85.38 582 GLU A C 1
ATOM 4627 O O . GLU A 1 582 ? -2.159 12.025 31.445 1.00 85.38 582 GLU A O 1
ATOM 4632 N N . ARG A 1 583 ? -3.053 12.892 29.585 1.00 90.19 583 ARG A N 1
ATOM 4633 C CA . ARG A 1 583 ? -4.434 12.631 29.984 1.00 90.19 583 ARG A CA 1
ATOM 4634 C C . ARG A 1 583 ? -4.934 11.274 29.515 1.00 90.19 583 ARG A C 1
ATOM 4636 O O . ARG A 1 583 ? -4.922 10.934 28.332 1.00 90.19 583 ARG A O 1
ATOM 4643 N N . ILE A 1 584 ? -5.531 10.540 30.447 1.00 90.31 584 ILE A N 1
ATOM 4644 C CA . ILE A 1 584 ? -6.411 9.413 30.134 1.00 90.31 584 ILE A CA 1
ATOM 4645 C C . ILE A 1 584 ? -7.656 9.956 29.417 1.00 90.31 584 ILE A C 1
ATOM 4647 O O . ILE A 1 584 ? -8.218 10.987 29.793 1.00 90.31 584 ILE A O 1
ATOM 4651 N N . PHE A 1 585 ? -8.116 9.255 28.388 1.00 94.00 585 PHE A N 1
ATOM 4652 C CA . PHE A 1 585 ? -9.380 9.541 27.730 1.00 94.00 585 PHE A CA 1
ATOM 4653 C C . PHE A 1 585 ? -10.518 8.884 28.517 1.00 94.00 585 PHE A C 1
ATOM 4655 O O . PHE A 1 585 ? -10.882 7.732 28.282 1.00 94.00 585 PHE A O 1
ATOM 4662 N N . SER A 1 586 ? -11.052 9.642 29.478 1.00 95.38 586 SER A N 1
ATOM 4663 C CA . SER A 1 586 ? -12.212 9.267 30.291 1.00 95.38 586 SER A CA 1
ATOM 4664 C C . SER A 1 586 ? -13.427 10.105 29.902 1.00 95.38 586 SER A C 1
ATOM 4666 O O . SER A 1 586 ? -13.456 11.311 30.161 1.00 95.38 586 SER A O 1
ATOM 4668 N N . LYS A 1 587 ? -14.409 9.497 29.227 1.00 96.69 587 LYS A N 1
ATOM 4669 C CA . LYS A 1 587 ? -15.632 10.183 28.778 1.00 96.69 587 LYS A CA 1
ATOM 4670 C C . LYS A 1 587 ? -16.742 9.184 28.449 1.00 96.69 587 LYS A C 1
ATOM 4672 O O . LYS A 1 587 ? -16.473 8.125 27.887 1.00 96.69 587 LYS A O 1
ATOM 4677 N N . LYS A 1 588 ? -17.994 9.554 28.726 1.00 97.69 588 LYS A N 1
ATOM 4678 C CA . LYS A 1 588 ? -19.168 8.843 28.206 1.00 97.69 588 LYS A CA 1
ATOM 4679 C C . LYS A 1 588 ? -19.382 9.220 26.740 1.00 97.69 588 LYS A C 1
ATOM 4681 O O . LYS A 1 588 ? -19.535 10.401 26.431 1.00 97.69 588 LYS A O 1
ATOM 4686 N N . LEU A 1 589 ? -19.374 8.235 25.848 1.00 97.75 589 LEU A N 1
ATOM 4687 C CA . LEU A 1 589 ? -19.436 8.431 24.398 1.00 97.75 589 LEU A CA 1
ATOM 4688 C C . LEU A 1 589 ? -20.570 7.614 23.792 1.00 97.75 589 LEU A C 1
ATOM 4690 O O . LEU A 1 589 ? -20.865 6.511 24.253 1.00 97.75 589 LEU A O 1
ATOM 4694 N N . TYR A 1 590 ? -21.190 8.152 22.747 1.00 97.75 590 TYR A N 1
ATOM 4695 C CA . TYR A 1 590 ? -22.147 7.406 21.939 1.00 97.75 590 TYR A CA 1
ATOM 4696 C C . TYR A 1 590 ? -21.393 6.485 20.975 1.00 97.75 590 TYR A C 1
ATOM 4698 O O . TYR A 1 590 ? -20.498 6.945 20.266 1.00 97.75 590 TYR A O 1
ATOM 4706 N N . THR A 1 591 ? -21.733 5.198 20.951 1.00 96.44 591 THR A N 1
ATOM 4707 C CA . THR A 1 591 ? -20.989 4.179 20.188 1.00 96.44 591 THR A CA 1
ATOM 4708 C C . THR A 1 591 ? -21.701 3.718 18.927 1.00 96.44 591 THR A C 1
ATOM 4710 O O . THR A 1 591 ? -21.084 3.048 18.105 1.00 96.44 591 THR A O 1
ATOM 4713 N N . SER A 1 592 ? -22.989 4.050 18.772 1.00 94.19 592 SER A N 1
ATOM 4714 C CA . SER A 1 592 ? -23.899 3.521 17.739 1.00 94.19 592 SER A CA 1
ATOM 4715 C C . SER A 1 592 ? -24.074 1.995 17.722 1.00 94.19 592 SER A C 1
ATOM 4717 O O . SER A 1 592 ? -24.803 1.483 16.871 1.00 94.19 592 SER A O 1
ATOM 4719 N N . LEU A 1 593 ? -23.423 1.285 18.650 1.00 94.69 593 LEU A N 1
ATOM 4720 C CA . LEU A 1 593 ? -23.472 -0.161 18.776 1.00 94.69 593 LEU A CA 1
ATOM 4721 C C . LEU A 1 593 ? -24.688 -0.587 19.612 1.00 94.69 593 LEU A C 1
ATOM 4723 O O . LEU A 1 593 ? -25.092 0.134 20.531 1.00 94.69 593 LEU A O 1
ATOM 4727 N N . PRO A 1 594 ? -25.260 -1.769 19.340 1.00 94.56 594 PRO A N 1
ATOM 4728 C CA . PRO A 1 594 ? -26.255 -2.369 20.218 1.00 94.56 594 PRO A CA 1
ATOM 4729 C C . PRO A 1 594 ? -25.711 -2.613 21.638 1.00 94.56 594 PRO A C 1
ATOM 4731 O O . PRO A 1 594 ? -24.498 -2.798 21.794 1.00 94.56 594 PRO A O 1
ATOM 4734 N N . PRO A 1 595 ? -26.584 -2.704 22.653 1.00 95.06 595 PRO A N 1
ATOM 4735 C CA . PRO A 1 595 ? -26.184 -2.990 24.029 1.00 95.06 595 PRO A CA 1
ATOM 4736 C C . PRO A 1 595 ? -25.435 -4.320 24.140 1.00 95.06 595 PRO A C 1
ATOM 4738 O O . PRO A 1 595 ? -25.754 -5.286 23.435 1.00 95.06 595 PRO A O 1
ATOM 4741 N N . GLY A 1 596 ? -24.426 -4.372 25.007 1.00 93.31 596 GLY A N 1
ATOM 4742 C CA . GLY A 1 596 ? -23.644 -5.577 25.280 1.00 93.31 596 GLY A CA 1
ATOM 4743 C C . GLY A 1 596 ? -22.175 -5.311 25.593 1.00 93.31 596 GLY A C 1
ATOM 4744 O O . GLY A 1 596 ? -21.710 -4.169 25.618 1.00 93.31 596 GLY A O 1
ATOM 4745 N N . THR A 1 597 ? -21.440 -6.397 25.814 1.00 93.50 597 THR A N 1
ATOM 4746 C CA . THR A 1 597 ? -20.001 -6.374 26.089 1.00 93.50 597 THR A CA 1
ATOM 4747 C C . THR A 1 597 ? -19.228 -6.670 24.816 1.00 93.50 597 THR A C 1
ATOM 4749 O O . THR A 1 597 ? -19.451 -7.698 24.181 1.00 93.50 597 THR A O 1
ATOM 4752 N N . TYR A 1 598 ? -18.296 -5.793 24.459 1.00 94.31 598 TYR A N 1
ATOM 4753 C CA . TYR A 1 598 ? -17.470 -5.945 23.267 1.00 94.31 598 TYR A CA 1
ATOM 4754 C C . TYR A 1 598 ? -16.000 -6.065 23.632 1.00 94.31 598 TYR A C 1
ATOM 4756 O O . TYR A 1 598 ? -15.495 -5.262 24.414 1.00 94.31 598 TYR A O 1
ATOM 4764 N N . CYS A 1 599 ? -15.292 -7.009 23.022 1.00 92.44 599 CYS A N 1
ATOM 4765 C CA . CYS A 1 599 ? -13.859 -7.172 23.234 1.00 92.44 599 CYS A CA 1
ATOM 4766 C C . CYS A 1 599 ? -13.045 -6.245 22.331 1.00 92.44 599 CYS A C 1
ATOM 4768 O O . CYS A 1 599 ? -13.298 -6.153 21.126 1.00 92.44 599 CYS A O 1
ATOM 4770 N N . ASP A 1 600 ? -12.051 -5.576 22.915 1.00 92.06 600 ASP A N 1
ATOM 4771 C CA . ASP A 1 600 ? -11.130 -4.699 22.200 1.00 92.06 600 ASP A CA 1
ATOM 4772 C C . ASP A 1 600 ? -10.142 -5.520 21.368 1.00 92.06 600 ASP A C 1
ATOM 4774 O O . ASP A 1 600 ? -9.278 -6.226 21.898 1.00 92.06 600 ASP A O 1
ATOM 4778 N N . ILE A 1 601 ? -10.234 -5.387 20.046 1.00 91.06 601 ILE A N 1
ATOM 4779 C CA . ILE A 1 601 ? -9.393 -6.143 19.114 1.00 91.06 601 ILE A CA 1
ATOM 4780 C C . ILE A 1 601 ? -7.931 -5.695 19.143 1.00 91.06 601 ILE A C 1
ATOM 4782 O O . ILE A 1 601 ? -7.061 -6.430 18.688 1.00 91.06 601 ILE A O 1
ATOM 4786 N N . ILE A 1 602 ? -7.626 -4.511 19.682 1.00 88.12 602 ILE A N 1
ATOM 4787 C CA . ILE A 1 602 ? -6.246 -4.023 19.778 1.00 88.12 602 ILE A CA 1
ATOM 4788 C C . ILE A 1 602 ? -5.482 -4.754 20.883 1.00 88.12 602 ILE A C 1
ATOM 4790 O O . ILE A 1 602 ? -4.296 -5.032 20.725 1.00 88.12 602 ILE A O 1
ATOM 4794 N N . THR A 1 603 ? -6.152 -5.086 21.990 1.00 85.06 603 THR A N 1
ATOM 4795 C CA . THR A 1 603 ? -5.524 -5.744 23.149 1.00 85.06 603 THR A CA 1
ATOM 4796 C C . THR A 1 603 ? -5.727 -7.255 23.202 1.00 85.06 603 THR A C 1
ATOM 4798 O O . THR A 1 603 ? -5.127 -7.904 24.051 1.00 85.06 603 THR A O 1
ATOM 4801 N N . GLY A 1 604 ? -6.502 -7.832 22.282 1.00 81.31 604 GLY A N 1
ATOM 4802 C CA . GLY A 1 604 ? -6.551 -9.286 22.104 1.00 81.31 604 GLY A CA 1
ATOM 4803 C C . GLY A 1 604 ? -7.840 -9.819 21.487 1.00 81.31 604 GLY A C 1
ATOM 4804 O O . GLY A 1 604 ? -7.813 -10.888 20.890 1.00 81.31 604 GLY A O 1
ATOM 4805 N N . GLY A 1 605 ? -8.946 -9.075 21.561 1.00 86.44 605 GLY A N 1
ATOM 4806 C CA . GLY A 1 605 ? -10.238 -9.521 21.040 1.00 86.44 605 GLY A CA 1
ATOM 4807 C C . GLY A 1 605 ? -10.875 -10.639 21.873 1.00 86.44 605 GLY A C 1
ATOM 4808 O O . GLY A 1 605 ? -10.652 -10.730 23.084 1.00 86.44 605 GLY A O 1
ATOM 4809 N N . LEU A 1 606 ? -11.715 -11.445 21.221 1.00 86.38 606 LEU A N 1
ATOM 4810 C CA . LEU A 1 606 ? -12.409 -12.583 21.827 1.00 86.38 606 LEU A CA 1
ATOM 4811 C C . LEU A 1 606 ? -11.431 -13.715 22.147 1.00 86.38 606 LEU A C 1
ATOM 4813 O O . LEU A 1 606 ? -10.560 -14.046 21.341 1.00 86.38 606 LEU A O 1
ATOM 4817 N N . ALA A 1 607 ? -11.596 -14.329 23.313 1.00 84.12 607 ALA A N 1
ATOM 4818 C CA . ALA A 1 607 ? -10.826 -15.498 23.696 1.00 84.12 607 ALA A CA 1
ATOM 4819 C C . ALA A 1 607 ? -11.278 -16.741 22.908 1.00 84.12 607 ALA A C 1
ATOM 4821 O O . ALA A 1 607 ? -12.479 -16.990 22.784 1.00 84.12 607 ALA A O 1
ATOM 4822 N N . PRO A 1 608 ? -10.340 -17.557 22.390 1.00 77.81 608 PRO A N 1
ATOM 4823 C CA . PRO A 1 608 ? -10.690 -18.821 21.757 1.00 77.81 608 PRO A CA 1
ATOM 4824 C C . PRO A 1 608 ? -11.448 -19.711 22.746 1.00 77.81 608 PRO A C 1
ATOM 4826 O O . PRO A 1 608 ? -10.979 -19.933 23.861 1.00 77.81 608 PRO A O 1
ATOM 4829 N N . ASN A 1 609 ? -12.600 -20.237 22.328 1.00 73.62 609 ASN A N 1
ATOM 4830 C CA . ASN A 1 609 ? -13.405 -21.194 23.095 1.00 73.62 609 ASN A CA 1
ATOM 4831 C C . ASN A 1 609 ? -13.897 -20.696 24.472 1.00 73.62 609 ASN A C 1
ATOM 4833 O O . ASN A 1 609 ? -14.181 -21.516 25.343 1.00 73.62 609 ASN A O 1
ATOM 4837 N N . SER A 1 610 ? -14.022 -19.382 24.689 1.00 70.06 610 SER A N 1
ATOM 4838 C CA . SER A 1 610 ? -14.716 -18.842 25.867 1.00 70.06 610 SER A CA 1
ATOM 4839 C C . SER A 1 610 ? -15.524 -17.586 25.536 1.00 70.06 610 SER A C 1
ATOM 4841 O O . SER A 1 610 ? -15.253 -16.904 24.551 1.00 70.06 610 SER A O 1
ATOM 4843 N N . ASP A 1 611 ? -16.502 -17.261 26.383 1.00 75.12 611 ASP A N 1
ATOM 4844 C CA . ASP A 1 611 ? -17.304 -16.033 26.292 1.00 75.12 611 ASP A CA 1
ATOM 4845 C C . ASP A 1 611 ? -16.591 -14.838 26.968 1.00 75.12 611 ASP A C 1
ATOM 4847 O O . ASP A 1 611 ? -17.214 -14.023 27.646 1.00 75.12 611 ASP A O 1
ATOM 4851 N N . GLY A 1 612 ? -15.264 -14.735 26.821 1.00 85.75 612 GLY A N 1
ATOM 4852 C CA . GLY A 1 612 ? -14.433 -13.714 27.466 1.00 85.75 612 GLY A CA 1
ATOM 4853 C C . GLY A 1 612 ? -13.566 -12.910 26.496 1.00 85.75 612 GLY A C 1
ATOM 4854 O O . GLY A 1 612 ? -13.353 -13.292 25.345 1.00 85.75 612 GLY A O 1
ATOM 4855 N N . CYS A 1 613 ? -13.024 -11.789 26.975 1.00 88.25 613 CYS A N 1
ATOM 4856 C CA . CYS A 1 613 ? -12.057 -10.980 26.234 1.00 88.25 613 CYS A CA 1
ATOM 4857 C C . CYS A 1 613 ? -10.629 -11.306 26.679 1.00 88.25 613 CYS A C 1
ATOM 4859 O O . CYS A 1 613 ? -10.355 -11.362 27.875 1.00 88.25 613 CYS A O 1
ATOM 4861 N N . LEU A 1 614 ? -9.701 -11.455 25.729 1.00 85.81 614 LEU A N 1
ATOM 4862 C CA . LEU A 1 614 ? -8.268 -11.610 26.031 1.00 85.81 614 LEU A CA 1
ATOM 4863 C C . LEU A 1 614 ? -7.629 -10.313 26.542 1.00 85.81 614 LEU A C 1
ATOM 4865 O O . LEU A 1 614 ? -6.585 -10.346 27.188 1.00 85.81 614 LEU A O 1
ATOM 4869 N N . GLY A 1 615 ? -8.242 -9.175 26.218 1.00 85.94 615 GLY A N 1
ATOM 4870 C CA . GLY A 1 615 ? -7.783 -7.849 26.601 1.00 85.94 615 GLY A CA 1
ATOM 4871 C C . GLY A 1 615 ? -8.898 -7.018 27.222 1.00 85.94 615 GLY A C 1
ATOM 4872 O O . GLY A 1 615 ? -9.748 -7.509 27.965 1.00 85.94 615 GLY A O 1
ATOM 4873 N N . ARG A 1 616 ? -8.903 -5.724 26.911 1.00 89.25 616 ARG A N 1
ATOM 4874 C CA . ARG A 1 616 ? -9.939 -4.804 27.386 1.00 89.25 616 ARG A CA 1
ATOM 4875 C C . ARG A 1 616 ? -11.289 -5.129 26.759 1.00 89.25 616 ARG A C 1
ATOM 4877 O O . ARG A 1 616 ? -11.382 -5.753 25.703 1.00 89.25 616 ARG A O 1
ATOM 4884 N N . HIS A 1 617 ? -12.333 -4.624 27.396 1.00 91.31 617 HIS A N 1
ATOM 4885 C CA . HIS A 1 617 ? -13.692 -4.691 26.892 1.00 91.31 617 HIS A CA 1
ATOM 4886 C C . HIS A 1 617 ? -14.380 -3.329 27.013 1.00 91.31 617 HIS A C 1
ATOM 4888 O O . HIS A 1 617 ? -13.943 -2.462 27.771 1.00 91.31 617 HIS A O 1
ATOM 4894 N N . LEU A 1 618 ? -15.454 -3.145 26.250 1.00 94.31 618 LEU A N 1
ATOM 4895 C CA . LEU A 1 618 ? -16.328 -1.982 26.301 1.00 94.31 618 LEU A CA 1
ATOM 4896 C C . LEU A 1 618 ? -17.754 -2.446 26.603 1.00 94.31 618 L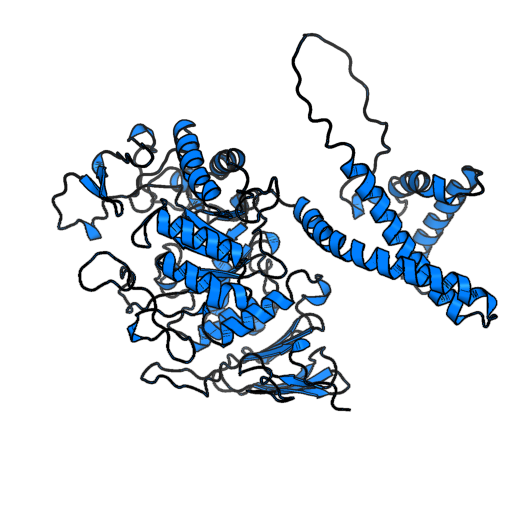EU A C 1
ATOM 4898 O O . LEU A 1 618 ? -18.301 -3.273 25.876 1.00 94.31 618 LEU A O 1
ATOM 4902 N N . LEU A 1 619 ? -18.346 -1.896 27.661 1.00 95.62 619 LEU A N 1
ATOM 4903 C CA . LEU A 1 619 ? -19.750 -2.108 28.006 1.00 95.62 619 LEU A CA 1
ATOM 4904 C C . LEU A 1 619 ? -20.597 -1.016 27.356 1.00 95.62 619 LEU A C 1
ATOM 4906 O O . LEU A 1 619 ? -20.437 0.168 27.665 1.00 95.62 619 LEU A O 1
ATOM 4910 N N . VAL A 1 620 ? -21.490 -1.423 26.460 1.00 96.75 620 VAL A N 1
ATOM 4911 C CA . VAL A 1 620 ? -22.445 -0.546 25.782 1.00 96.75 620 VAL A CA 1
ATOM 4912 C C . VAL A 1 620 ? -23.815 -0.739 26.421 1.00 96.75 620 VAL A C 1
ATOM 4914 O O . VAL A 1 620 ? -24.299 -1.864 26.526 1.00 96.75 620 VAL A O 1
ATOM 4917 N N . ASN A 1 621 ? -24.429 0.355 26.864 1.00 96.44 621 ASN A N 1
ATOM 4918 C CA . ASN A 1 621 ? -25.724 0.331 27.537 1.00 96.44 621 ASN A CA 1
ATOM 4919 C C . ASN A 1 621 ? -26.911 0.332 26.552 1.00 96.44 621 ASN A C 1
ATOM 4921 O O . ASN A 1 621 ? -26.725 0.465 25.343 1.00 96.44 621 ASN A O 1
ATOM 4925 N N . GLU A 1 622 ? -28.134 0.263 27.089 1.00 96.19 622 GLU A N 1
ATOM 4926 C CA . GLU A 1 622 ? -29.403 0.271 26.333 1.00 96.19 622 GLU A CA 1
ATOM 4927 C C . GLU A 1 622 ? -29.586 1.467 25.385 1.00 96.19 622 GLU A C 1
ATOM 4929 O O . GLU A 1 622 ? -30.292 1.379 24.387 1.00 96.19 622 GLU A O 1
ATOM 4934 N N . GLN A 1 623 ? -28.929 2.597 25.661 1.00 96.50 623 GLN A N 1
ATOM 4935 C CA . GLN A 1 623 ? -28.978 3.797 24.819 1.00 96.50 623 GLN A CA 1
ATOM 4936 C C . GLN A 1 623 ? -27.770 3.913 23.872 1.00 96.50 623 GLN A C 1
ATOM 4938 O O . GLN A 1 623 ? -27.496 4.996 23.353 1.00 96.50 623 GLN A O 1
ATOM 4943 N N . SER A 1 624 ? -27.013 2.830 23.671 1.00 96.69 624 SER A N 1
ATOM 4944 C CA . SER A 1 624 ? -25.801 2.778 22.840 1.00 96.69 624 SER A CA 1
ATOM 4945 C C . SER A 1 624 ? -24.653 3.684 23.311 1.00 96.69 624 SER A C 1
ATOM 4947 O O . SER A 1 624 ? -23.756 4.023 22.531 1.00 96.69 624 SER A O 1
ATOM 4949 N N . TYR A 1 625 ? -24.632 4.063 24.590 1.00 97.81 625 TYR A N 1
ATOM 4950 C CA . TYR A 1 625 ? -23.523 4.786 25.211 1.00 97.81 625 TYR A CA 1
ATOM 4951 C C . TYR A 1 625 ? -22.584 3.839 25.955 1.00 97.81 625 TYR A C 1
ATOM 4953 O O . TYR A 1 625 ? -23.016 2.858 26.555 1.00 97.81 625 TYR A O 1
ATOM 4961 N N . ALA A 1 626 ? -21.305 4.199 25.996 1.00 97.38 626 ALA A N 1
ATOM 4962 C CA . ALA A 1 626 ? -20.303 3.525 26.809 1.00 97.38 626 ALA A CA 1
ATOM 4963 C C . ALA A 1 626 ? -19.469 4.539 27.596 1.00 97.38 626 ALA A C 1
ATOM 4965 O O . ALA A 1 626 ? -19.148 5.621 27.096 1.00 97.38 626 ALA A O 1
ATOM 4966 N N . GLN A 1 627 ? -19.096 4.185 28.827 1.00 96.88 627 GLN A N 1
ATOM 4967 C CA . GLN A 1 627 ? -18.073 4.917 29.570 1.00 96.88 627 GLN A CA 1
ATOM 4968 C C . GLN A 1 627 ? -16.700 4.447 29.083 1.00 96.88 627 GLN A C 1
ATOM 4970 O O . GLN A 1 627 ? -16.283 3.328 29.374 1.00 96.88 627 GLN A O 1
ATOM 4975 N N . LEU A 1 628 ? -15.994 5.297 28.338 1.00 95.25 628 LEU A N 1
ATOM 4976 C CA . LEU A 1 628 ? -14.640 5.004 27.885 1.00 95.25 628 LEU A CA 1
ATOM 4977 C C . LEU A 1 628 ? -13.638 5.348 28.987 1.00 95.25 628 LEU A C 1
ATOM 4979 O O . LEU A 1 628 ? -13.720 6.421 29.585 1.00 95.25 628 LEU A O 1
ATOM 4983 N N . GLN A 1 629 ? -12.668 4.460 29.199 1.00 91.00 629 GLN A N 1
ATOM 4984 C CA . GLN A 1 629 ? -11.422 4.745 29.905 1.00 91.00 629 GLN A CA 1
ATOM 4985 C C . GLN A 1 629 ? -10.261 4.221 29.061 1.00 91.00 629 GLN A C 1
ATOM 4987 O O . GLN A 1 629 ? -9.961 3.028 29.045 1.00 91.00 629 GLN A O 1
ATOM 4992 N N . LEU A 1 630 ? -9.636 5.119 28.303 1.00 90.25 630 LEU A N 1
ATOM 4993 C CA . LEU A 1 630 ? -8.556 4.784 27.384 1.00 90.25 630 LEU A CA 1
ATOM 4994 C C . LEU A 1 630 ? -7.265 5.491 27.831 1.00 90.25 630 LEU A C 1
ATOM 4996 O O . LEU A 1 630 ? -7.170 6.714 27.731 1.00 90.25 630 LEU A O 1
ATOM 5000 N N . PRO A 1 631 ? -6.280 4.760 28.369 1.00 87.31 631 PRO A N 1
ATOM 5001 C CA . PRO A 1 631 ? -5.051 5.346 28.906 1.00 87.31 631 PRO A CA 1
ATOM 5002 C C . PRO A 1 631 ? -4.198 6.027 27.833 1.00 87.31 631 PRO A C 1
ATOM 5004 O O . PRO A 1 631 ? -4.440 5.877 26.634 1.00 87.31 631 PRO A O 1
ATOM 5007 N N . VAL A 1 632 ? -3.216 6.800 28.294 1.00 84.75 632 VAL A N 1
ATOM 5008 C CA . VAL A 1 632 ? -2.200 7.445 27.454 1.00 84.75 632 VAL A CA 1
ATOM 5009 C C . VAL A 1 632 ? -1.440 6.393 26.649 1.00 84.75 632 VAL A C 1
ATOM 5011 O O . VAL A 1 632 ? -1.122 5.315 27.162 1.00 84.75 632 VAL A O 1
ATOM 5014 N N . ALA A 1 633 ? -1.130 6.716 25.393 1.00 74.50 633 ALA A N 1
ATOM 5015 C CA . ALA A 1 633 ? -0.272 5.884 24.565 1.00 74.50 633 ALA A CA 1
ATOM 5016 C C . ALA A 1 633 ? 1.136 5.810 25.184 1.00 74.50 633 ALA A C 1
ATOM 5018 O O . ALA A 1 633 ? 1.872 6.796 25.207 1.00 74.50 633 ALA A O 1
ATOM 5019 N N . SER A 1 634 ? 1.531 4.644 25.700 1.00 63.22 634 SER A N 1
ATOM 5020 C CA . SER A 1 634 ? 2.839 4.489 26.332 1.00 63.22 634 SER A CA 1
ATOM 5021 C C . SER A 1 634 ? 3.943 4.336 25.282 1.00 63.22 634 SER A C 1
ATOM 5023 O O . SER A 1 634 ? 3.857 3.551 24.329 1.00 63.22 634 SER A O 1
ATOM 5025 N N . HIS A 1 635 ? 5.019 5.107 25.440 1.00 55.44 635 HIS A N 1
ATOM 5026 C CA . HIS A 1 635 ? 6.211 4.969 24.610 1.00 55.44 635 HIS A CA 1
ATOM 5027 C C . HIS A 1 635 ? 7.023 3.754 25.060 1.00 55.44 635 HIS A C 1
ATOM 5029 O O . HIS A 1 635 ? 7.593 3.751 26.149 1.00 55.44 635 HIS A O 1
ATOM 5035 N N . VAL A 1 636 ? 7.154 2.744 24.199 1.00 47.91 636 VAL A N 1
ATOM 5036 C CA . VAL A 1 636 ? 8.179 1.713 24.399 1.00 47.91 636 VAL A CA 1
ATOM 5037 C C . VAL A 1 636 ? 9.499 2.224 23.843 1.00 47.91 636 VAL A C 1
ATOM 5039 O O . VAL A 1 636 ? 9.697 2.279 22.631 1.00 47.91 636 VAL A O 1
ATOM 5042 N N . LYS A 1 637 ? 10.424 2.586 24.739 1.00 41.78 637 LYS A N 1
ATOM 5043 C CA . LYS A 1 637 ? 11.843 2.706 24.390 1.00 41.78 637 LYS A CA 1
ATOM 5044 C C . LYS A 1 637 ? 12.393 1.287 24.249 1.00 41.78 637 LYS A C 1
ATOM 5046 O O . LYS A 1 637 ? 12.425 0.539 25.223 1.00 41.78 637 LYS A O 1
ATOM 5051 N N . PHE A 1 638 ? 12.799 0.894 23.042 1.00 42.62 638 PHE A N 1
ATOM 5052 C CA . PHE A 1 638 ? 13.431 -0.404 22.801 1.00 42.62 638 PHE A CA 1
ATOM 5053 C C . PHE A 1 638 ? 14.766 -0.477 23.548 1.00 42.62 638 PHE A C 1
ATOM 5055 O O . PHE A 1 638 ? 15.791 -0.061 23.011 1.00 42.62 638 PHE A O 1
ATOM 5062 N N . LYS A 1 639 ? 14.771 -1.015 24.774 1.00 35.00 639 LYS A N 1
ATOM 5063 C CA . LYS A 1 639 ? 16.018 -1.474 25.394 1.00 35.00 639 LYS A CA 1
ATOM 5064 C C . LYS A 1 639 ? 16.121 -2.992 25.444 1.00 35.00 639 LYS A C 1
ATOM 5066 O O . LYS A 1 639 ? 17.112 -3.487 24.939 1.00 35.00 639 LYS A O 1
ATOM 5071 N N . TYR A 1 640 ? 15.115 -3.752 25.874 1.00 37.66 640 TYR A N 1
ATOM 5072 C CA . TYR A 1 640 ? 15.197 -5.220 25.850 1.00 37.66 640 TYR A CA 1
ATOM 5073 C C . TYR A 1 640 ? 13.818 -5.902 25.838 1.00 37.66 640 TYR A C 1
ATOM 5075 O O . TYR A 1 640 ? 12.839 -5.346 26.322 1.00 37.66 640 TYR A O 1
ATOM 5083 N N . ALA A 1 641 ? 13.836 -7.147 25.352 1.00 41.38 641 ALA A N 1
ATOM 5084 C CA . ALA A 1 641 ? 12.996 -8.284 25.740 1.00 41.38 641 ALA A CA 1
ATOM 5085 C C . ALA A 1 641 ? 11.780 -8.685 24.880 1.00 41.38 641 ALA A C 1
ATOM 5087 O O . ALA A 1 641 ? 10.829 -7.950 24.632 1.00 41.38 641 ALA A O 1
ATOM 5088 N N . HIS A 1 642 ? 11.829 -9.975 24.544 1.00 37.59 642 HIS A N 1
ATOM 5089 C CA . HIS A 1 642 ? 10.885 -10.850 23.855 1.00 37.59 642 HIS A CA 1
ATOM 5090 C C . HIS A 1 642 ? 9.532 -11.074 24.562 1.00 37.59 642 HIS A C 1
ATOM 5092 O O . HIS A 1 642 ? 8.839 -12.041 24.263 1.00 37.59 642 HIS A O 1
ATOM 5098 N N . ARG A 1 643 ? 9.110 -10.206 25.484 1.00 40.12 643 ARG A N 1
ATOM 5099 C CA . ARG A 1 643 ? 7.773 -10.249 26.097 1.00 40.12 643 ARG A CA 1
ATOM 5100 C C . ARG A 1 643 ? 7.385 -8.842 26.534 1.00 40.12 643 ARG A C 1
ATOM 5102 O O . ARG A 1 643 ? 7.925 -8.348 27.515 1.00 40.12 643 ARG A O 1
ATOM 5109 N N . ILE A 1 644 ? 6.437 -8.204 25.849 1.00 42.94 644 ILE A N 1
ATOM 5110 C CA . ILE A 1 644 ? 5.752 -7.026 26.403 1.00 42.94 644 ILE A CA 1
ATOM 5111 C C . ILE A 1 644 ? 4.243 -7.273 26.307 1.00 42.94 644 ILE A C 1
ATOM 5113 O O . ILE A 1 644 ? 3.641 -6.927 25.292 1.00 42.94 644 ILE A O 1
ATOM 5117 N N . PRO A 1 645 ? 3.627 -7.875 27.341 1.00 38.19 645 PRO A N 1
ATOM 5118 C CA . PRO A 1 645 ? 2.179 -8.089 27.395 1.00 38.19 645 PRO A CA 1
ATOM 5119 C C . PRO A 1 645 ? 1.378 -6.784 27.564 1.00 38.19 645 PRO A C 1
ATOM 5121 O O . PRO A 1 645 ? 0.179 -6.774 27.331 1.00 38.19 645 PRO A O 1
ATOM 5124 N N . ASN A 1 646 ? 2.029 -5.672 27.935 1.00 44.31 646 ASN A N 1
ATOM 5125 C CA . ASN A 1 646 ? 1.366 -4.445 28.400 1.00 44.31 646 ASN A CA 1
ATOM 5126 C C . ASN A 1 646 ? 1.729 -3.201 27.567 1.00 44.31 646 ASN A C 1
ATOM 5128 O O . ASN A 1 646 ? 2.038 -2.139 28.110 1.00 44.31 646 ASN A O 1
ATOM 5132 N N . LEU A 1 647 ? 1.737 -3.316 26.238 1.00 52.47 647 LEU A N 1
ATOM 5133 C CA . LEU A 1 647 ? 1.847 -2.145 25.365 1.00 52.47 647 LEU A CA 1
ATOM 5134 C C . LEU A 1 647 ? 0.480 -1.468 25.268 1.00 52.47 647 LEU A C 1
ATOM 5136 O O . LEU A 1 647 ? -0.447 -1.998 24.659 1.00 52.47 647 LEU A O 1
ATOM 5140 N N . ASN A 1 648 ? 0.355 -0.293 25.882 1.00 64.56 648 ASN A N 1
ATOM 5141 C CA . ASN A 1 648 ? -0.875 0.473 25.834 1.00 64.56 648 ASN A CA 1
ATOM 5142 C C . ASN A 1 648 ? -0.812 1.452 24.668 1.00 64.56 648 ASN A C 1
ATOM 5144 O O . ASN A 1 648 ? -0.179 2.499 24.756 1.00 64.56 648 ASN A O 1
ATOM 5148 N N . TYR A 1 649 ? -1.438 1.096 23.550 1.00 67.50 649 TYR A N 1
ATOM 5149 C CA . TYR A 1 649 ? -1.374 1.906 22.332 1.00 67.50 649 TYR A CA 1
ATOM 5150 C C . TYR A 1 649 ? -2.213 3.185 22.394 1.00 67.50 649 TYR A C 1
ATOM 5152 O O . TYR A 1 649 ? -2.183 3.957 21.445 1.00 67.50 649 TYR A O 1
ATOM 5160 N N . GLY A 1 650 ? -2.992 3.402 23.460 1.00 71.81 650 GLY A N 1
ATOM 5161 C CA . GLY A 1 650 ? -3.964 4.492 23.492 1.00 71.81 650 GLY A CA 1
ATOM 5162 C C . GLY A 1 650 ? -5.011 4.360 22.381 1.00 71.81 650 GLY A C 1
ATOM 5163 O O . GLY A 1 650 ? -5.560 5.350 21.937 1.00 71.81 650 GLY A O 1
ATOM 5164 N N . VAL A 1 651 ? -5.302 3.153 21.895 1.00 82.00 651 VAL A N 1
ATOM 5165 C CA . VAL A 1 651 ? -6.320 2.897 20.860 1.00 82.00 651 VAL A CA 1
ATOM 5166 C C . VAL A 1 651 ? -7.268 1.828 21.365 1.00 82.00 651 VAL A C 1
ATOM 5168 O O . VAL A 1 651 ? -6.782 0.850 21.915 1.00 82.00 651 VAL A O 1
ATOM 5171 N N . LEU A 1 652 ? -8.575 1.974 21.165 1.00 88.50 652 LEU A N 1
ATOM 5172 C CA . LEU A 1 652 ? -9.576 0.930 21.388 1.00 88.50 652 LEU A CA 1
ATOM 5173 C C . LEU A 1 652 ? -10.420 0.768 20.127 1.00 88.50 652 LEU A C 1
ATOM 5175 O O . LEU A 1 652 ? -10.906 1.762 19.583 1.00 88.50 652 LEU A O 1
ATOM 5179 N N . ILE A 1 653 ? -10.606 -0.474 19.679 1.00 89.12 653 ILE A N 1
ATOM 5180 C CA . ILE A 1 653 ? -11.526 -0.792 18.584 1.00 89.12 653 ILE A CA 1
ATOM 5181 C C . ILE A 1 653 ? -12.404 -1.968 18.980 1.00 89.12 653 ILE A C 1
ATOM 5183 O O . ILE A 1 653 ? -11.918 -3.033 19.354 1.00 89.12 653 ILE A O 1
ATOM 5187 N N . VAL A 1 654 ? -13.710 -1.765 18.849 1.00 86.31 654 VAL A N 1
ATOM 5188 C CA . VAL A 1 654 ? -14.735 -2.784 19.068 1.00 86.31 654 VAL A CA 1
ATOM 5189 C C . VAL A 1 654 ? -15.711 -2.787 17.899 1.00 86.31 654 VAL A C 1
ATOM 5191 O O . VAL A 1 654 ? -15.948 -1.751 17.276 1.00 86.31 654 VAL A O 1
ATOM 5194 N N . TYR A 1 655 ? -16.272 -3.948 17.579 1.00 88.81 655 TYR A N 1
ATOM 5195 C CA . TYR A 1 655 ? -17.200 -4.102 16.462 1.00 88.81 655 TYR A CA 1
ATOM 5196 C C . TYR A 1 655 ? -18.144 -5.274 16.691 1.00 88.81 655 TYR A C 1
ATOM 5198 O O . TYR A 1 655 ? -17.937 -6.066 17.600 1.00 88.81 655 TYR A O 1
ATOM 5206 N N . VAL A 1 656 ? -19.199 -5.381 15.891 1.00 78.50 656 VAL A N 1
ATOM 5207 C CA . VAL A 1 656 ? -20.287 -6.342 16.138 1.00 78.50 656 VAL A CA 1
ATOM 5208 C C . VAL A 1 656 ? -19.841 -7.802 16.245 1.00 78.50 656 VAL A C 1
ATOM 5210 O O . VAL A 1 656 ? -20.427 -8.530 17.038 1.00 78.50 656 VAL A O 1
ATOM 5213 N N . GLU A 1 657 ? -18.785 -8.233 15.547 1.00 78.56 657 GLU A N 1
ATOM 5214 C CA . GLU A 1 657 ? -18.266 -9.606 15.694 1.00 78.56 657 GLU A CA 1
ATOM 5215 C C . GLU A 1 657 ? -17.435 -9.804 16.967 1.00 78.56 657 GLU A C 1
ATOM 5217 O O . GLU A 1 657 ? -17.179 -10.938 17.350 1.00 78.56 657 GLU A O 1
ATOM 5222 N N . SER A 1 658 ? -17.025 -8.728 17.648 1.00 80.12 658 SER A N 1
ATOM 5223 C CA . SER A 1 658 ? -16.381 -8.804 18.963 1.00 80.12 658 SER A CA 1
ATOM 5224 C C . SER A 1 658 ? -17.366 -8.723 20.131 1.00 80.12 658 SER A C 1
ATOM 5226 O O . SER A 1 658 ? -16.929 -8.673 21.283 1.00 80.12 658 SER A O 1
ATOM 5228 N N . LYS A 1 659 ? -18.679 -8.707 19.856 1.00 83.38 659 LYS A N 1
ATOM 5229 C CA . LYS A 1 659 ? -19.729 -8.754 20.875 1.00 83.38 659 LYS A CA 1
ATOM 5230 C C . LYS A 1 659 ? -19.758 -10.145 21.518 1.00 83.38 659 LYS A C 1
ATOM 5232 O O . LYS A 1 659 ? -19.922 -11.148 20.826 1.00 83.38 659 LYS A O 1
ATOM 5237 N N . LEU A 1 660 ? -19.644 -10.204 22.842 1.00 80.19 660 LEU A N 1
ATOM 5238 C CA . LEU A 1 660 ? -19.966 -11.410 23.605 1.00 80.19 660 LEU A CA 1
ATOM 5239 C C . LEU A 1 660 ? -21.459 -11.709 23.434 1.00 80.19 660 LEU A C 1
ATOM 5241 O O . LEU A 1 660 ? -22.259 -10.770 23.389 1.00 80.19 660 LEU A O 1
ATOM 5245 N N . ARG A 1 661 ? -21.827 -12.993 23.276 1.00 68.56 661 ARG A N 1
ATOM 5246 C CA . ARG A 1 661 ? -23.225 -13.427 23.071 1.00 68.56 661 ARG A CA 1
ATOM 5247 C C . ARG A 1 661 ? -24.151 -12.668 24.017 1.00 68.56 661 ARG A C 1
ATOM 5249 O O . ARG A 1 661 ? -23.751 -12.408 25.147 1.00 68.56 661 ARG A O 1
ATOM 5256 N N . GLU A 1 662 ? -25.346 -12.304 23.536 1.00 56.47 662 GLU A N 1
ATOM 5257 C CA . GLU A 1 662 ? -26.362 -11.607 24.337 1.00 56.47 662 GLU A CA 1
ATOM 5258 C C . GLU A 1 662 ? -26.430 -12.245 25.724 1.00 56.47 662 GLU A C 1
ATOM 5260 O O . GLU A 1 662 ? -26.873 -13.387 25.860 1.00 56.47 662 GLU A O 1
ATOM 5265 N N . ILE A 1 663 ? -25.897 -11.541 26.727 1.00 43.28 663 ILE A N 1
ATOM 5266 C CA . ILE A 1 663 ? -25.996 -11.972 28.114 1.00 43.28 663 ILE A CA 1
ATOM 5267 C C . ILE A 1 663 ? -27.477 -11.796 28.431 1.00 43.28 663 ILE A C 1
ATOM 5269 O O . ILE A 1 663 ? -27.940 -10.664 28.569 1.00 43.28 663 ILE A O 1
ATOM 5273 N N . ARG A 1 664 ? -28.211 -12.908 28.364 1.00 30.61 664 ARG A N 1
ATOM 5274 C CA . ARG A 1 664 ? -29.639 -12.974 28.667 1.00 30.61 664 ARG A CA 1
ATOM 5275 C C . ARG A 1 664 ? -29.902 -12.642 30.122 1.00 30.61 664 ARG A C 1
ATOM 5277 O O . ARG A 1 664 ? -29.138 -13.151 30.973 1.00 30.61 664 ARG A O 1
#

pLDDT: mean 77.57, std 23.62, range [23.48, 98.69]

Radius of gyration: 29.57 Å; chains: 1; bounding box: 97×47×82 Å

Foldseek 3Di:
DDDDDDDPVCPVVVVVLVVQLVVLLVVVVDPPSVVCNVVSVLVQQQDQRPVHNDRNCCVVPVDRDDDPPPDDDDDDDDDDDDDDDDDDPPPPPVVVVVVVVVVVVVVVVVVVVVVVVVVVPDPDDDPVVVVVVVVVVVVVVVVVVVVVVLVVVVVVVCVVAQLQADLQFPALAFAEEEPDLAALQLLLVCLQPPCLVLRHRAYEDEDQACDALSGHVVSLLSSLQSNLVSRYAYAYEHELWFDDAPDCVPCVPPPDCQWDAGRVRDTARRVQQADVVLGDGPVQFADEDAQPDQQDLCCLQRYDDVRTTTGDLVDPSSLVSVLVRVLVVQCSNHQAYEHPSQSNHQLVSVVVSQVSHDAHDCVSVDDPPRGHHYEYEDDDLLPTNRDQVNNQSPHAYEWPVQLLVLQCQLVVNPFFPLVCVPPACVSVTDHQSRYEYENDDLCQQLCNPPVDGHPSGDDCLQVLSRLVSLLCVLLASGHSHYYYYWFFDDDRVVSVDDADADPPDSRHQHFDADPLRATDVVSRTHGPCSDQSNSLSSVVSSVCGPDDCQQQHWAQWDADPRHWIKTEGRLWKIKIAGSDAPDWPWDKGQHSYAFAKFEFSNLPFDDPPDLDHNGDIWGQDRRRITGDGQGHQDGDDPDDDPDDSDRRSSMTMTGDVSGRPPPD

Organism: NCBI:txid67801